Protein AF-0000000078525302 (afdb_homodimer)

Sequence (570 aa):
MRTVYTDLNIKITINDTTFLVLNIVFERFLRSMPRHSHGNNSYEIHYIPYGHGTVYIDDRVYDITPNTLYMTGPHVEHEQIPIKNDPMTEYCIYFKLQNSGAGNLGTETVAYKFQNTHFWFGQDTQELYPLMQQIFFELEHRYTGYMIQVETLLQQCVVKIVRNYENRRQSKVHFSPSNLVDSKYIIVEESFLYEYETLTLESLAERLGLSIRQTERFLKEYYGKTFLQKKTEAKMSMAKIYLNDAGLNISEIADRLNYSSVQHFSYAFKQYYGISASIYRKTSQMRTVYTDLNIKITINDTTFLVLNIVFERFLRSMPRHSHGNNSYEIHYIPYGHGTVYIDDRVYDITPNTLYMTGPHVEHEQIPIKNDPMTEYCIYFKLQNSGAGNLGTETVAYKFQNTHFWFGQDTQELYPLMQQIFFELEHRYTGYMIQVETLLQQCVVKIVRNYENRRQSKVHFSPSNLVDSKYIIVEESFLYEYETLTLESLAERLGLSIRQTERFLKEYYGKTFLQKKTEAKMSMAKIYLNDAGLNISEIADRLNYSSVQHFSYAFKQYYGISASIYRKTSQ

Organism: NCBI:txid29354

pLDDT: mean 87.64, std 12.35, range [38.56, 98.12]

Solvent-accessible surface area (backbone atoms only — not comparable to full-atom values): 30033 Å² total; per-residue (Å²): 104,76,50,76,48,65,58,50,72,42,74,40,76,43,88,72,27,37,39,34,35,44,36,42,36,38,37,48,38,87,56,66,41,39,40,44,60,38,30,74,54,23,35,38,39,40,35,22,74,38,40,24,31,37,36,35,45,70,94,39,79,44,80,42,42,59,43,30,30,36,37,41,14,54,61,42,38,36,28,39,40,43,34,86,94,44,34,25,27,36,42,36,41,36,36,38,56,46,73,68,79,76,67,86,66,52,83,81,36,60,48,42,48,48,72,70,46,51,64,49,77,48,71,65,83,63,66,61,63,66,50,54,54,48,41,52,50,33,70,71,64,32,34,56,52,25,65,59,44,39,45,32,45,51,53,44,49,54,38,40,52,42,38,58,74,58,70,73,47,65,31,78,70,65,81,62,55,60,80,76,64,72,54,53,61,55,56,50,52,49,41,52,60,73,34,39,54,76,62,43,69,64,61,51,11,58,75,60,73,43,50,60,68,54,40,46,50,48,36,33,72,42,62,69,36,49,67,67,56,51,38,46,45,18,46,51,40,41,46,55,56,46,50,69,34,85,88,49,51,69,61,54,49,18,54,70,48,55,39,96,35,51,66,59,36,43,50,50,42,22,70,73,73,70,46,44,60,68,58,48,39,61,67,73,100,105,76,48,74,47,64,59,51,72,41,73,38,75,44,88,70,28,36,38,34,34,44,37,42,36,38,36,49,39,87,56,66,41,39,40,44,60,38,31,71,54,23,36,38,40,40,37,22,72,38,41,24,31,37,35,36,46,69,96,40,80,43,81,39,41,57,43,29,31,36,36,42,14,53,61,42,38,34,27,40,40,41,34,86,94,44,33,25,27,36,42,37,42,35,37,39,58,45,72,68,78,77,69,85,65,52,81,81,36,60,48,42,50,47,72,70,47,52,65,49,79,48,70,63,81,63,68,61,63,67,49,55,54,48,41,53,49,32,70,72,65,31,35,57,51,25,67,60,45,40,45,33,45,50,54,43,48,55,36,41,51,42,37,57,74,59,69,72,49,63,32,80,70,64,82,62,56,60,78,78,63,74,51,51,61,55,54,50,53,48,41,51,61,73,33,40,54,75,62,45,67,64,60,50,12,59,75,62,72,42,49,61,68,55,40,45,50,48,36,34,72,42,62,70,36,48,67,66,55,53,36,49,44,18,47,51,40,42,46,55,57,46,52,71,34,86,89,50,52,68,62,55,50,19,52,71,50,57,39,97,35,52,65,57,35,42,49,52,43,21,70,73,73,70,46,44,59,69,57,48,39,62,67,74,99

InterPro domains:
  IPR003313 AraC-type arabinose-binding/dimerisation domain [PF02311] (32-156)
  IPR009057 Homedomain-like superfamily [SSF46689] (235-283)
  IPR014710 RmlC-like jelly roll fold [G3DSA:2.60.120.10] (12-101)
  IPR018060 AraC-like, DNA binding HTH domain [PF12833] (204-282)
  IPR018060 AraC-like, DNA binding HTH domain [PS01124] (182-283)
  IPR018060 AraC-like, DNA binding HTH domain [SM00342] (198-281)
  IPR018062 HTH domain AraC-type, conserved site [PS00041] (235-277)
  IPR037923 Transcription regulator HTH-like [SSF51215] (31-162)

Structure (mmCIF, N/CA/C/O backbone):
data_AF-0000000078525302-model_v1
#
loop_
_entity.id
_entity.type
_entity.pdbx_description
1 polymer Alfa-amylase
#
loop_
_atom_site.group_PDB
_atom_site.id
_atom_site.type_symbol
_atom_site.label_atom_id
_atom_site.label_alt_id
_atom_site.label_comp_id
_atom_site.label_asym_id
_atom_site.label_entity_id
_atom_site.label_seq_id
_atom_site.pdbx_PDB_ins_code
_atom_site.Cartn_x
_atom_site.Cartn_y
_atom_site.Cartn_z
_atom_site.occupancy
_atom_site.B_iso_or_equiv
_atom_site.auth_seq_id
_atom_site.auth_comp_id
_atom_site.auth_asym_id
_atom_site.auth_atom_id
_atom_site.pdbx_PDB_model_num
ATOM 1 N N . MET A 1 1 ? 10.688 -14.719 -21.359 1 68.56 1 MET A N 1
ATOM 2 C CA . MET A 1 1 ? 11.227 -14.07 -20.156 1 68.56 1 MET A CA 1
ATOM 3 C C . MET A 1 1 ? 10.492 -14.547 -18.906 1 68.56 1 MET A C 1
ATOM 5 O O . MET A 1 1 ? 9.281 -14.766 -18.938 1 68.56 1 MET A O 1
ATOM 9 N N . ARG A 1 2 ? 11.242 -15.102 -17.953 1 76.12 2 ARG A N 1
ATOM 10 C CA . ARG A 1 2 ? 10.688 -15.617 -16.703 1 76.12 2 ARG A CA 1
ATOM 11 C C . ARG A 1 2 ? 11.445 -15.078 -15.5 1 76.12 2 ARG A C 1
ATOM 13 O O . ARG A 1 2 ? 12.672 -15.172 -15.445 1 76.12 2 ARG A O 1
ATOM 20 N N . THR A 1 3 ? 10.742 -14.273 -14.656 1 73.62 3 THR A N 1
ATOM 21 C CA . THR A 1 3 ? 11.281 -13.789 -13.383 1 73.62 3 THR A CA 1
ATOM 22 C C . THR A 1 3 ? 10.555 -14.438 -12.211 1 73.62 3 THR A C 1
ATOM 24 O O . THR A 1 3 ? 9.328 -14.398 -12.133 1 73.62 3 THR A O 1
ATOM 27 N N . VAL A 1 4 ? 11.344 -15.094 -11.367 1 76.44 4 VAL A N 1
ATOM 28 C CA . VAL A 1 4 ? 10.742 -15.812 -10.25 1 76.44 4 VAL A CA 1
ATOM 29 C C . VAL A 1 4 ? 11.406 -15.383 -8.945 1 76.44 4 VAL A C 1
ATOM 31 O O . VAL A 1 4 ? 12.633 -15.305 -8.859 1 76.44 4 VAL A O 1
ATOM 34 N N . TYR A 1 5 ? 10.609 -14.93 -8.078 1 78.19 5 TYR A N 1
ATOM 35 C CA . TYR A 1 5 ? 11.047 -14.758 -6.695 1 78.19 5 TYR A CA 1
ATOM 36 C C . TYR A 1 5 ? 10.461 -15.852 -5.805 1 78.19 5 TYR A C 1
ATOM 38 O O . TYR A 1 5 ? 9.25 -15.93 -5.613 1 78.19 5 TYR A O 1
ATOM 46 N N . THR A 1 6 ? 11.32 -16.75 -5.363 1 70.19 6 THR A N 1
ATOM 47 C CA . THR A 1 6 ? 10.898 -17.891 -4.559 1 70.19 6 THR A CA 1
ATOM 48 C C . THR A 1 6 ? 11.398 -17.75 -3.125 1 70.19 6 THR A C 1
ATOM 50 O O . THR A 1 6 ? 12.242 -16.906 -2.834 1 70.19 6 THR A O 1
ATOM 53 N N . ASP A 1 7 ? 10.758 -18.484 -2.264 1 63.78 7 ASP A N 1
ATOM 54 C CA . ASP A 1 7 ? 11.148 -18.562 -0.857 1 63.78 7 ASP A CA 1
ATOM 55 C C . ASP A 1 7 ? 11.07 -17.188 -0.196 1 63.78 7 ASP A C 1
ATOM 57 O O . ASP A 1 7 ? 11.969 -16.797 0.552 1 63.78 7 ASP A O 1
ATOM 61 N N . LEU A 1 8 ? 10.18 -16.375 -0.696 1 67 8 LEU A N 1
ATOM 62 C CA . LEU A 1 8 ? 10.062 -15.016 -0.169 1 67 8 LEU A CA 1
ATOM 63 C C . LEU A 1 8 ? 9.656 -15.039 1.302 1 67 8 LEU A C 1
ATOM 65 O O . LEU A 1 8 ? 10.133 -14.227 2.094 1 67 8 LEU A O 1
ATOM 69 N N . ASN A 1 9 ? 9 -16.016 1.809 1 73.44 9 ASN A N 1
ATOM 70 C CA . ASN A 1 9 ? 8.445 -16.125 3.154 1 73.44 9 ASN A CA 1
ATOM 71 C C . ASN A 1 9 ? 7.867 -14.789 3.627 1 73.44 9 ASN A C 1
ATOM 73 O O . ASN A 1 9 ? 8.148 -14.344 4.742 1 73.44 9 ASN A O 1
ATOM 77 N N . ILE A 1 10 ? 7.262 -14.141 2.812 1 87.94 10 ILE A N 1
ATOM 78 C CA . ILE A 1 10 ? 6.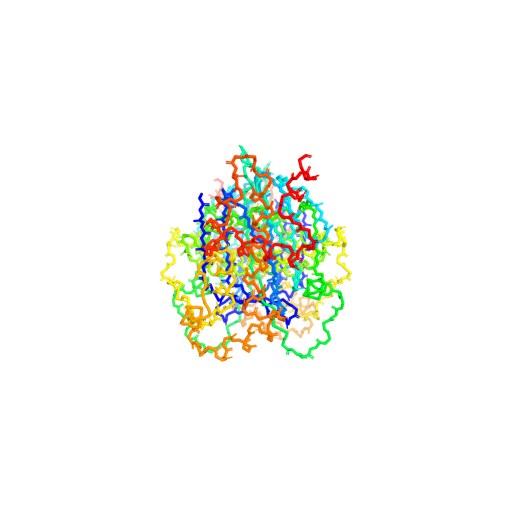582 -12.898 3.158 1 87.94 10 ILE A CA 1
ATOM 79 C C . ILE A 1 10 ? 5.234 -13.203 3.807 1 87.94 10 ILE A C 1
ATOM 81 O O . ILE A 1 10 ? 4.445 -13.984 3.268 1 87.94 10 ILE A O 1
ATOM 85 N N . LYS A 1 11 ? 5.043 -12.609 5.023 1 90.12 11 LYS A N 1
ATOM 86 C CA . LYS A 1 11 ? 3.789 -12.805 5.746 1 90.12 11 LYS A CA 1
ATOM 87 C C . LYS A 1 11 ? 3.025 -11.492 5.879 1 90.12 11 LYS A C 1
ATOM 89 O O . LYS A 1 11 ? 3.588 -10.477 6.309 1 90.12 11 LYS A O 1
ATOM 94 N N . ILE A 1 12 ? 1.864 -11.547 5.387 1 92.5 12 ILE A N 1
ATOM 95 C CA . ILE A 1 12 ? 1.002 -10.398 5.613 1 92.5 12 ILE A CA 1
ATOM 96 C C . ILE A 1 12 ? -0.229 -10.82 6.41 1 92.5 12 ILE A C 1
ATOM 98 O O . ILE A 1 12 ? -0.684 -11.961 6.301 1 92.5 12 ILE A O 1
ATOM 102 N N . THR A 1 13 ? -0.758 -9.945 7.207 1 92 13 THR A N 1
ATOM 103 C CA . THR A 1 13 ? -1.922 -10.25 8.031 1 92 13 THR A CA 1
ATOM 104 C C . THR A 1 13 ? -3.088 -9.328 7.691 1 92 13 THR A C 1
ATOM 106 O O . THR A 1 13 ? -2.924 -8.109 7.637 1 92 13 THR A O 1
ATOM 109 N N . ILE A 1 14 ? -4.18 -9.938 7.398 1 93 14 ILE A N 1
ATOM 110 C CA . ILE A 1 14 ? -5.43 -9.234 7.129 1 93 14 ILE A CA 1
ATOM 111 C C . ILE A 1 14 ? -6.551 -9.836 7.977 1 93 14 ILE A C 1
ATOM 113 O O . ILE A 1 14 ? -6.859 -11.023 7.859 1 93 14 ILE A O 1
ATOM 117 N N . ASN A 1 15 ? -7.27 -9.078 8.781 1 89.31 15 ASN A N 1
ATOM 118 C CA . ASN A 1 15 ? -8.367 -9.508 9.633 1 89.31 15 ASN A CA 1
ATOM 119 C C . ASN A 1 15 ? -8.008 -10.773 10.414 1 89.31 15 ASN A C 1
ATOM 121 O O . ASN A 1 15 ? -8.758 -11.75 10.398 1 89.31 15 ASN A O 1
ATOM 125 N N . ASP A 1 16 ? -6.867 -10.922 10.969 1 85.19 16 ASP A N 1
ATOM 126 C CA . ASP A 1 16 ? -6.398 -12.008 11.828 1 85.19 16 ASP A CA 1
ATOM 127 C C . ASP A 1 16 ? -6.098 -13.266 11.008 1 85.19 16 ASP A C 1
ATOM 129 O O . ASP A 1 16 ? -6.145 -14.383 11.531 1 85.19 16 ASP A O 1
ATOM 133 N N . THR A 1 17 ? -6.031 -13.148 9.766 1 91.62 17 THR A N 1
ATOM 134 C CA . THR A 1 17 ? -5.605 -14.219 8.875 1 91.62 17 THR A CA 1
ATOM 135 C C . THR A 1 17 ? -4.234 -13.914 8.281 1 91.62 17 THR A C 1
ATOM 137 O O . THR A 1 17 ? -3.984 -12.797 7.828 1 91.62 17 THR A O 1
ATOM 140 N N . THR A 1 18 ? -3.404 -14.867 8.391 1 92 18 THR A N 1
ATOM 141 C CA . THR A 1 18 ? -2.07 -14.703 7.816 1 92 18 THR A CA 1
ATOM 142 C C . THR A 1 18 ? -2.023 -15.234 6.391 1 92 18 THR A C 1
ATOM 144 O O . THR A 1 18 ? -2.471 -16.359 6.125 1 92 18 THR A O 1
ATOM 147 N N . PHE A 1 19 ? -1.606 -14.414 5.504 1 92.38 19 PHE A N 1
ATOM 148 C CA . PHE A 1 19 ? -1.335 -14.789 4.121 1 92.38 19 PHE A CA 1
ATOM 149 C C . PHE A 1 19 ? 0.158 -14.992 3.896 1 92.38 19 PHE A C 1
ATOM 151 O O . PHE A 1 19 ? 0.933 -14.039 3.918 1 92.38 19 PHE A O 1
ATOM 158 N N . LEU A 1 20 ? 0.567 -16.188 3.742 1 88.25 20 LEU A N 1
ATOM 159 C CA . LEU A 1 20 ? 1.953 -16.484 3.398 1 88.25 20 LEU A CA 1
ATOM 160 C C . LEU A 1 20 ? 2.164 -16.438 1.89 1 88.25 20 LEU A C 1
ATOM 162 O O . LEU A 1 20 ? 1.5 -17.156 1.14 1 88.25 20 LEU A O 1
ATOM 166 N N . VAL A 1 21 ? 2.98 -15.508 1.478 1 88.94 21 VAL A N 1
ATOM 167 C CA . VAL A 1 21 ? 3.324 -15.406 0.064 1 88.94 21 VAL A CA 1
ATOM 168 C C . VAL A 1 21 ? 4.57 -16.234 -0.229 1 88.94 21 VAL A C 1
ATOM 170 O O . VAL A 1 21 ? 5.676 -15.883 0.185 1 88.94 21 VAL A O 1
ATOM 173 N N . LEU A 1 22 ? 4.395 -17.188 -0.967 1 78.06 22 LEU A N 1
ATOM 174 C CA . LEU A 1 22 ? 5.457 -18.172 -1.145 1 78.06 22 LEU A CA 1
ATOM 175 C C . LEU A 1 22 ? 6.258 -17.875 -2.408 1 78.06 22 LEU A C 1
ATOM 177 O O . LEU A 1 22 ? 7.477 -18.078 -2.432 1 78.06 22 LEU A O 1
ATOM 181 N N . ASN A 1 23 ? 5.578 -17.5 -3.416 1 82 23 ASN A N 1
ATOM 182 C CA . ASN A 1 23 ? 6.266 -17.172 -4.66 1 82 23 ASN A CA 1
ATOM 183 C C . ASN A 1 23 ? 5.5 -16.109 -5.453 1 82 23 ASN A C 1
ATOM 185 O O . ASN A 1 23 ? 4.273 -16.031 -5.359 1 82 23 ASN A O 1
ATOM 189 N N . ILE A 1 24 ? 6.23 -15.359 -6.105 1 85.75 24 ILE A N 1
ATOM 190 C CA . ILE A 1 24 ? 5.734 -14.383 -7.07 1 85.75 24 ILE A CA 1
ATOM 191 C C . ILE A 1 24 ? 6.473 -14.555 -8.398 1 85.75 24 ILE A C 1
ATOM 193 O O . ILE A 1 24 ? 7.703 -14.586 -8.43 1 85.75 24 ILE A O 1
ATOM 197 N N . VAL A 1 25 ? 5.645 -14.695 -9.438 1 86 25 VAL A N 1
ATOM 198 C CA . VAL A 1 25 ? 6.246 -15.039 -10.719 1 86 25 VAL A CA 1
ATOM 199 C C . VAL A 1 25 ? 5.727 -14.109 -11.805 1 86 25 VAL A C 1
ATOM 201 O O . VAL A 1 25 ? 4.559 -13.711 -11.789 1 86 25 VAL A O 1
ATOM 204 N N . PHE A 1 26 ? 6.602 -13.719 -12.602 1 86.62 26 PHE A N 1
ATOM 205 C CA . PHE A 1 26 ? 6.273 -13.102 -13.883 1 86.62 26 PHE A CA 1
ATOM 206 C C . PHE A 1 26 ? 6.801 -13.938 -15.039 1 86.62 26 PHE A C 1
ATOM 208 O O . PHE A 1 26 ? 8.008 -14.188 -15.133 1 86.62 26 PHE A O 1
ATOM 215 N N . GLU A 1 27 ? 5.883 -14.344 -15.945 1 88 27 GLU A N 1
ATOM 216 C CA . GLU A 1 27 ? 6.336 -15.266 -16.984 1 88 27 GLU A CA 1
ATOM 217 C C . GLU A 1 27 ? 5.543 -15.078 -18.266 1 88 27 GLU A C 1
ATOM 219 O O . GLU A 1 27 ? 4.324 -14.906 -18.234 1 88 27 GLU A O 1
ATOM 224 N N . ARG A 1 28 ? 6.27 -15.055 -19.359 1 87.25 28 ARG A N 1
ATOM 225 C CA . ARG A 1 28 ? 5.672 -15.219 -20.688 1 87.25 28 ARG A CA 1
ATOM 226 C C . ARG A 1 28 ? 5.543 -16.688 -21.047 1 87.25 28 ARG A C 1
ATOM 228 O O . ARG A 1 28 ? 6.543 -17.406 -21.109 1 87.25 28 ARG A O 1
ATOM 235 N N . PHE A 1 29 ? 4.367 -17.188 -21.359 1 85.75 29 PHE A N 1
ATOM 236 C CA . PHE A 1 29 ? 4.133 -18.609 -21.578 1 85.75 29 PHE A CA 1
ATOM 237 C C . PHE A 1 29 ? 4.461 -19 -23.016 1 85.75 29 PHE A C 1
ATOM 239 O O . PHE A 1 29 ? 3.697 -18.703 -23.938 1 85.75 29 PHE A O 1
ATOM 246 N N . LEU A 1 30 ? 5.566 -19.672 -23.109 1 82.62 30 LEU A N 1
ATOM 247 C CA . LEU A 1 30 ? 5.945 -20.172 -24.422 1 82.62 30 LEU A CA 1
ATOM 248 C C . LEU A 1 30 ? 5.539 -21.641 -24.578 1 82.62 30 LEU A C 1
ATOM 250 O O . LEU A 1 30 ? 5.746 -22.219 -25.641 1 82.62 30 LEU A O 1
ATOM 254 N N . ARG A 1 31 ? 4.988 -22.156 -23.547 1 81.19 31 ARG A N 1
ATOM 255 C CA . ARG A 1 31 ? 4.449 -23.516 -23.531 1 81.19 31 ARG A CA 1
ATOM 256 C C . ARG A 1 31 ? 3.166 -23.578 -22.703 1 81.19 31 ARG A C 1
ATOM 258 O O . ARG A 1 31 ? 2.904 -22.703 -21.875 1 81.19 31 ARG A O 1
ATOM 265 N N . SER A 1 32 ? 2.473 -24.641 -22.953 1 86.12 32 SER A N 1
ATOM 266 C CA . SER A 1 32 ? 1.264 -24.859 -22.156 1 86.12 32 SER A CA 1
ATOM 267 C C . SER A 1 32 ? 1.601 -25.344 -20.766 1 86.12 32 SER A C 1
ATOM 269 O O . SER A 1 32 ? 2.621 -26.016 -20.562 1 86.12 32 SER A O 1
ATOM 271 N N . MET A 1 33 ? 0.765 -24.922 -19.844 1 84.38 33 MET A N 1
ATOM 272 C CA . MET A 1 33 ? 0.864 -25.422 -18.484 1 84.38 33 MET A CA 1
ATOM 273 C C . MET A 1 33 ? -0.141 -26.547 -18.25 1 84.38 33 MET A C 1
ATOM 275 O O . MET A 1 33 ? -1.342 -26.359 -18.453 1 84.38 33 MET A O 1
ATOM 279 N N . PRO A 1 34 ? 0.42 -27.688 -17.812 1 84.94 34 PRO A N 1
ATOM 280 C CA . PRO A 1 34 ? -0.476 -28.828 -17.641 1 84.94 34 PRO A CA 1
ATOM 281 C C . PRO A 1 34 ? -1.509 -28.625 -16.547 1 84.94 34 PRO A C 1
ATOM 283 O O . PRO A 1 34 ? -1.304 -27.797 -15.648 1 84.94 34 PRO A O 1
ATOM 286 N N . ARG A 1 35 ? -2.527 -29.422 -16.609 1 86.56 35 ARG A N 1
ATOM 287 C CA . ARG A 1 35 ? -3.564 -29.391 -15.594 1 86.56 35 ARG A CA 1
ATOM 288 C C . ARG A 1 35 ? -2.982 -29.703 -14.219 1 86.56 35 ARG A C 1
ATOM 290 O O . ARG A 1 35 ? -2.145 -30.594 -14.078 1 86.56 35 ARG A O 1
ATOM 297 N N . HIS A 1 36 ? -3.314 -28.891 -13.336 1 81.62 36 HIS A N 1
ATOM 298 C CA . HIS A 1 36 ? -2.873 -29.062 -11.953 1 81.62 36 HIS A CA 1
ATOM 299 C C . HIS A 1 36 ? -3.824 -28.359 -10.984 1 81.62 36 HIS A C 1
ATOM 301 O O . HIS A 1 36 ? -4.746 -27.656 -11.414 1 81.62 36 HIS A O 1
ATOM 307 N N . SER A 1 37 ? -3.713 -28.703 -9.75 1 84.25 37 SER A N 1
ATOM 308 C CA . SER A 1 37 ? -4.457 -28.047 -8.68 1 84.25 37 SER A CA 1
ATOM 309 C C . SER A 1 37 ? -3.576 -27.828 -7.453 1 84.25 37 SER A C 1
ATOM 311 O O . SER A 1 37 ? -2.473 -28.359 -7.367 1 84.25 37 SER A O 1
ATOM 313 N N . HIS A 1 38 ? -4.055 -27 -6.613 1 85.19 38 HIS A N 1
ATOM 314 C CA . HIS A 1 38 ? -3.295 -26.656 -5.418 1 85.19 38 HIS A CA 1
ATOM 315 C C . HIS A 1 38 ? -3.906 -27.281 -4.172 1 85.19 38 HIS A C 1
ATOM 317 O O . HIS A 1 38 ? -5.035 -27.781 -4.211 1 85.19 38 HIS A O 1
ATOM 323 N N . GLY A 1 39 ? -3.084 -27.281 -3.137 1 81.88 39 GLY A N 1
ATOM 324 C CA . GLY A 1 39 ? -3.492 -27.953 -1.912 1 81.88 39 GLY A CA 1
ATOM 325 C C . GLY A 1 39 ? -4.383 -27.094 -1.033 1 81.88 39 GLY A C 1
ATOM 326 O O . GLY A 1 39 ? -4.859 -26.031 -1.463 1 81.88 39 GLY A O 1
ATOM 327 N N . ASN A 1 40 ? -4.668 -27.594 0.228 1 84.62 40 ASN A N 1
ATOM 328 C CA . ASN A 1 40 ? -5.547 -26.922 1.184 1 84.62 40 ASN A CA 1
ATOM 329 C C . ASN A 1 40 ? -5.051 -25.531 1.522 1 84.62 40 ASN A C 1
ATOM 331 O O . ASN A 1 40 ? -3.848 -25.312 1.678 1 84.62 40 ASN A O 1
ATOM 335 N N . ASN A 1 41 ? -5.992 -24.547 1.584 1 88.19 41 ASN A N 1
ATOM 336 C CA . ASN A 1 41 ? -5.754 -23.188 2.014 1 88.19 41 ASN A CA 1
ATOM 337 C C . ASN A 1 41 ? -4.742 -22.484 1.111 1 88.19 41 ASN A C 1
ATOM 339 O O . ASN A 1 41 ? -4.016 -21.594 1.559 1 88.19 41 ASN A O 1
ATOM 343 N N . SER A 1 42 ? -4.668 -23.016 -0.14 1 89.31 42 SER A N 1
ATOM 344 C CA . SER A 1 42 ? -3.74 -22.438 -1.106 1 89.31 42 SER A CA 1
ATOM 345 C C . SER A 1 42 ? -4.484 -21.766 -2.26 1 89.31 42 SER A C 1
ATOM 347 O O . SER A 1 42 ? -5.402 -22.359 -2.834 1 89.31 42 SER A O 1
ATOM 349 N N . TYR A 1 43 ? -4.129 -20.562 -2.52 1 93.38 43 TYR A N 1
ATOM 350 C CA . TYR A 1 43 ? -4.777 -19.781 -3.557 1 93.38 43 TYR A CA 1
ATOM 351 C C . TYR A 1 43 ? -3.75 -19.219 -4.535 1 93.38 43 TYR A C 1
ATOM 353 O O . TYR A 1 43 ? -2.662 -18.797 -4.133 1 93.38 43 TYR A O 1
ATOM 361 N N . GLU A 1 44 ? -4.023 -19.281 -5.738 1 93.56 44 GLU A N 1
ATOM 362 C CA . GLU A 1 44 ? -3.158 -18.719 -6.773 1 93.56 44 GLU A CA 1
ATOM 363 C C . GLU A 1 44 ? -3.867 -17.609 -7.539 1 93.56 44 GLU A C 1
ATOM 365 O O . GLU A 1 44 ? -4.98 -17.797 -8.031 1 93.56 44 GLU A O 1
ATOM 370 N N . ILE A 1 45 ? -3.211 -16.484 -7.613 1 96.94 45 ILE A N 1
ATOM 371 C CA . ILE A 1 45 ? -3.736 -15.336 -8.352 1 96.94 45 ILE A CA 1
ATOM 372 C C . ILE A 1 45 ? -3.02 -15.219 -9.695 1 96.94 45 ILE A C 1
ATOM 374 O O . ILE A 1 45 ? -1.788 -15.211 -9.75 1 96.94 45 ILE A O 1
ATOM 378 N N . HIS A 1 46 ? -3.801 -15.117 -10.734 1 96.62 46 HIS A N 1
ATOM 379 C CA . HIS A 1 46 ? -3.291 -14.945 -12.094 1 96.62 46 HIS A CA 1
ATOM 380 C C . HIS A 1 46 ? -3.727 -13.609 -12.688 1 96.62 46 HIS A C 1
ATOM 382 O O . HIS A 1 46 ? -4.922 -13.344 -12.805 1 96.62 46 HIS A O 1
ATOM 388 N N . TYR A 1 47 ? -2.809 -12.797 -12.992 1 97.81 47 TYR A N 1
ATOM 389 C CA . TYR A 1 47 ? -3.092 -11.547 -13.695 1 97.81 47 TYR A CA 1
ATOM 390 C C . TYR A 1 47 ? -2.346 -11.492 -15.023 1 97.81 47 TYR A C 1
ATOM 392 O O . TYR A 1 47 ? -1.118 -11.594 -15.055 1 97.81 47 TYR A O 1
ATOM 400 N N . ILE A 1 48 ? -3.143 -11.266 -16.125 1 97.31 48 ILE A N 1
ATOM 401 C CA . ILE A 1 48 ? -2.57 -11.273 -17.469 1 97.31 48 ILE A CA 1
ATOM 402 C C . ILE A 1 48 ? -2.586 -9.859 -18.031 1 97.31 48 ILE A C 1
ATOM 404 O O . ILE A 1 48 ? -3.605 -9.406 -18.562 1 97.31 48 ILE A O 1
ATOM 408 N N . PRO A 1 49 ? -1.418 -9.219 -18.031 1 94.81 49 PRO A N 1
ATOM 409 C CA . PRO A 1 49 ? -1.371 -7.859 -18.578 1 94.81 49 PRO A CA 1
ATOM 410 C C . PRO A 1 49 ? -1.366 -7.832 -20.094 1 94.81 49 PRO A C 1
ATOM 412 O O . PRO A 1 49 ? -1.837 -6.863 -20.703 1 94.81 49 PRO A O 1
ATOM 415 N N . TYR A 1 50 ? -0.773 -8.867 -20.703 1 92.19 50 TYR A N 1
ATOM 416 C CA . TYR A 1 50 ? -0.6 -8.906 -22.156 1 92.19 50 TYR A CA 1
ATOM 417 C C . TYR A 1 50 ? -0.782 -10.312 -22.688 1 92.19 50 TYR A C 1
ATOM 419 O O . TYR A 1 50 ? -0.641 -11.297 -21.953 1 92.19 50 TYR A O 1
ATOM 427 N N . GLY A 1 51 ? -1.078 -10.32 -24.016 1 94.56 51 GLY A N 1
ATOM 428 C CA . GLY A 1 51 ? -1.139 -11.594 -24.719 1 94.56 51 GLY A CA 1
ATOM 429 C C . GLY A 1 51 ? -2.477 -12.297 -24.578 1 94.56 51 GLY A C 1
ATOM 430 O O . GLY A 1 51 ? -3.412 -11.742 -24 1 94.56 51 GLY A O 1
ATOM 431 N N . HIS A 1 52 ? -2.494 -13.477 -25.203 1 96.69 52 HIS A N 1
ATOM 432 C CA . HIS A 1 52 ? -3.748 -14.219 -25.266 1 96.69 52 HIS A CA 1
ATOM 433 C C . HIS A 1 52 ? -3.529 -15.703 -25.016 1 96.69 52 HIS A C 1
ATOM 435 O O . HIS A 1 52 ? -2.42 -16.219 -25.188 1 96.69 52 HIS A O 1
ATOM 441 N N . GLY A 1 53 ? -4.613 -16.328 -24.594 1 96.56 53 GLY A N 1
ATOM 442 C CA . GLY A 1 53 ? -4.617 -17.766 -24.375 1 96.56 53 GLY A CA 1
ATOM 443 C C . GLY A 1 53 ? -5.973 -18.297 -23.922 1 96.56 53 GLY A C 1
ATOM 444 O O . GLY A 1 53 ? -6.996 -17.641 -24.141 1 96.56 53 GLY A O 1
ATOM 445 N N . THR A 1 54 ? -5.891 -19.547 -23.531 1 95.31 54 THR A N 1
ATOM 446 C CA . THR A 1 54 ? -7.074 -20.219 -23 1 95.31 54 THR A CA 1
ATOM 447 C C . THR A 1 54 ? -6.754 -20.938 -21.688 1 95.31 54 THR A C 1
ATOM 449 O O . THR A 1 54 ? -5.66 -21.469 -21.531 1 95.31 54 THR A O 1
ATOM 452 N N . VAL A 1 55 ? -7.676 -20.828 -20.797 1 95.75 55 VAL A N 1
ATOM 453 C CA . VAL A 1 55 ? -7.52 -21.594 -19.562 1 95.75 55 VAL A CA 1
ATOM 454 C C . VAL A 1 55 ? -8.719 -22.516 -19.359 1 95.75 55 VAL A C 1
ATOM 456 O O . VAL A 1 55 ? -9.859 -22.141 -19.656 1 95.75 55 VAL A O 1
ATOM 459 N N . TYR A 1 56 ? -8.398 -23.703 -19.094 1 92.5 56 TYR A N 1
ATOM 460 C CA . TYR A 1 56 ? -9.414 -24.688 -18.703 1 92.5 56 TYR A CA 1
ATOM 461 C C . TYR A 1 56 ? -9.516 -24.781 -17.188 1 92.5 56 TYR A C 1
ATOM 463 O O . TYR A 1 56 ? -8.523 -25.062 -16.516 1 92.5 56 TYR A O 1
ATOM 471 N N . ILE A 1 57 ? -10.57 -24.516 -16.703 1 92.94 57 ILE A N 1
ATOM 472 C CA . ILE A 1 57 ? -10.828 -24.625 -15.266 1 92.94 57 ILE A CA 1
ATOM 473 C C . ILE A 1 57 ? -11.977 -25.594 -15.016 1 92.94 57 ILE A C 1
ATOM 475 O O . ILE A 1 57 ? -13.125 -25.312 -15.375 1 92.94 57 ILE A O 1
ATOM 479 N N . ASP A 1 58 ? -11.492 -26.672 -14.375 1 86 58 ASP A N 1
ATOM 480 C CA . ASP A 1 58 ? -12.422 -27.797 -14.258 1 86 58 ASP A CA 1
ATOM 481 C C . ASP A 1 58 ? -13.023 -28.156 -15.609 1 86 58 ASP A C 1
ATOM 483 O O . ASP A 1 58 ? -12.305 -28.516 -16.531 1 86 58 ASP A O 1
ATOM 487 N N . ASP A 1 59 ? -14.188 -28.031 -15.867 1 81.69 59 ASP A N 1
ATOM 488 C CA . ASP A 1 59 ? -14.773 -28.469 -17.125 1 81.69 59 ASP A CA 1
ATOM 489 C C . ASP A 1 59 ? -15.25 -27.281 -17.953 1 81.69 59 ASP A C 1
ATOM 491 O O . ASP A 1 59 ? -16.109 -27.422 -18.828 1 81.69 59 ASP A O 1
ATOM 495 N N . ARG A 1 60 ? -14.633 -26.156 -17.625 1 91.5 60 ARG A N 1
ATOM 496 C CA . ARG A 1 60 ? -15.008 -24.969 -18.359 1 91.5 60 ARG A CA 1
ATOM 497 C C . ARG A 1 60 ? -13.797 -24.328 -19.031 1 91.5 60 ARG A C 1
ATOM 499 O O . ARG A 1 60 ? -12.664 -24.484 -18.562 1 91.5 60 ARG A O 1
ATOM 506 N N . VAL A 1 61 ? -14.188 -23.641 -20.109 1 94.06 61 VAL A N 1
ATOM 507 C CA . VAL A 1 61 ? -13.141 -23 -20.891 1 94.06 61 VAL A CA 1
ATOM 508 C C . VAL A 1 61 ? -13.312 -21.484 -20.828 1 94.06 61 VAL A C 1
ATOM 510 O O . VAL A 1 61 ? -14.422 -20.969 -21 1 94.06 61 VAL A O 1
ATOM 513 N N . TYR A 1 62 ? -12.219 -20.75 -20.625 1 96.62 62 TYR A N 1
ATOM 514 C CA . TYR A 1 62 ? -12.219 -19.297 -20.578 1 96.62 62 TYR A CA 1
ATOM 515 C C . TYR A 1 62 ? -11.148 -18.719 -21.5 1 96.62 62 TYR A C 1
ATOM 517 O O . TYR A 1 62 ? -10.023 -19.219 -21.547 1 96.62 62 TYR A O 1
ATOM 525 N N . ASP A 1 63 ? -11.516 -17.703 -22.172 1 97.31 63 ASP A N 1
ATOM 526 C CA . ASP A 1 63 ? -10.547 -17 -23 1 97.31 63 ASP A CA 1
ATOM 527 C C . ASP A 1 63 ? -9.742 -15.992 -22.172 1 97.31 63 ASP A C 1
ATOM 529 O O . ASP A 1 63 ? -10.312 -15.211 -21.406 1 97.31 63 ASP A O 1
ATOM 533 N N . ILE A 1 64 ? -8.5 -16.031 -22.375 1 97.69 64 ILE A N 1
ATOM 534 C CA . ILE A 1 64 ? -7.609 -15.094 -21.703 1 97.69 64 ILE A CA 1
ATOM 535 C C . ILE A 1 64 ? -7.27 -13.938 -22.641 1 97.69 64 ILE A C 1
ATOM 537 O O . ILE A 1 64 ? -6.766 -14.156 -23.75 1 97.69 64 ILE A O 1
ATOM 541 N N . THR A 1 65 ? -7.547 -12.758 -22.297 1 97.5 65 THR A N 1
ATOM 542 C CA . THR A 1 65 ? -7.199 -11.516 -22.969 1 97.5 65 THR A CA 1
ATOM 543 C C . THR A 1 65 ? -6.469 -10.57 -22.031 1 97.5 65 THR A C 1
ATOM 545 O O . THR A 1 65 ? -6.422 -10.797 -20.828 1 97.5 65 THR A O 1
ATOM 548 N N . PRO A 1 66 ? -5.887 -9.492 -22.578 1 96.69 66 PRO A N 1
ATOM 549 C CA . PRO A 1 66 ? -5.223 -8.539 -21.688 1 96.69 66 PRO A CA 1
ATOM 550 C C . PRO A 1 66 ? -6.152 -8 -20.594 1 96.69 66 PRO A C 1
ATOM 552 O O . PRO A 1 66 ? -7.324 -7.73 -20.859 1 96.69 66 PRO A O 1
ATOM 555 N N . ASN A 1 67 ? -5.582 -7.871 -19.391 1 97.25 67 ASN A N 1
ATOM 556 C CA . ASN A 1 67 ? -6.27 -7.363 -18.203 1 97.25 67 ASN A CA 1
ATOM 557 C C . ASN A 1 67 ? -7.148 -8.438 -17.562 1 97.25 67 ASN A C 1
ATOM 559 O O . ASN A 1 67 ? -7.973 -8.133 -16.703 1 97.25 67 ASN A O 1
ATOM 563 N N . THR A 1 68 ? -6.984 -9.688 -17.969 1 98.12 68 THR A N 1
ATOM 564 C CA . THR A 1 68 ? -7.695 -10.797 -17.344 1 98.12 68 THR A CA 1
ATOM 565 C C . THR A 1 68 ? -7.156 -11.062 -15.938 1 98.12 68 THR A C 1
ATOM 567 O O . THR A 1 68 ? -5.945 -11.039 -15.719 1 98.12 68 THR A O 1
ATOM 570 N N . LEU A 1 69 ? -8.031 -11.18 -15 1 98 69 LEU A N 1
ATOM 571 C CA . LEU A 1 69 ? -7.75 -11.633 -13.641 1 98 69 LEU A CA 1
ATOM 572 C C . LEU A 1 69 ? -8.531 -12.906 -13.32 1 98 69 LEU A C 1
ATOM 574 O O . LEU A 1 69 ? -9.719 -13 -13.641 1 98 69 LEU A O 1
ATOM 578 N N . TYR A 1 70 ? -7.785 -13.891 -12.766 1 97.75 70 TYR A N 1
ATOM 579 C CA . TYR A 1 70 ? -8.555 -14.992 -12.195 1 97.75 70 TYR A CA 1
ATOM 580 C C . TYR A 1 70 ? -7.824 -15.617 -11.008 1 97.75 70 TYR A C 1
ATOM 582 O O . TYR A 1 70 ? -6.602 -15.484 -10.891 1 97.75 70 TYR A O 1
ATOM 590 N N . MET A 1 71 ? -8.57 -16.172 -10.133 1 97.25 71 MET A N 1
ATOM 591 C CA . MET A 1 71 ? -8.086 -16.797 -8.906 1 97.25 71 MET A CA 1
ATOM 592 C C . MET A 1 71 ? -8.523 -18.25 -8.82 1 97.25 71 MET A C 1
ATOM 594 O O . MET A 1 71 ? -9.688 -18.562 -9.07 1 97.25 71 MET A O 1
ATOM 598 N N . THR A 1 72 ? -7.598 -19.156 -8.594 1 95.69 72 THR A N 1
ATOM 599 C CA . THR A 1 72 ? -7.879 -20.562 -8.367 1 95.69 72 THR A CA 1
ATOM 600 C C . THR A 1 72 ? -7.594 -20.953 -6.922 1 95.69 72 THR A C 1
ATOM 602 O O . THR A 1 72 ? -6.461 -20.844 -6.453 1 95.69 72 THR A O 1
ATOM 605 N N . GLY A 1 73 ? -8.617 -21.406 -6.25 1 94.38 73 GLY A N 1
ATOM 606 C CA . GLY A 1 73 ? -8.484 -21.828 -4.867 1 94.38 73 GLY A CA 1
ATOM 607 C C . GLY A 1 73 ? -8.07 -23.281 -4.727 1 94.38 73 GLY A C 1
ATOM 608 O O . GLY A 1 73 ? -7.645 -23.906 -5.699 1 94.38 73 GLY A O 1
ATOM 609 N N . PRO A 1 74 ? -8.234 -23.766 -3.484 1 91.12 74 PRO A N 1
ATOM 610 C CA . PRO A 1 74 ? -7.824 -25.156 -3.205 1 91.12 74 PRO A CA 1
ATOM 611 C C . PRO A 1 74 ? -8.547 -26.172 -4.082 1 91.12 74 PRO A C 1
ATOM 613 O O . PRO A 1 74 ? -9.781 -26.141 -4.18 1 91.12 74 PRO A O 1
ATOM 616 N N . HIS A 1 75 ? -7.73 -26.984 -4.797 1 88.44 75 HIS A N 1
ATOM 617 C CA . HIS A 1 75 ? -8.172 -28.156 -5.527 1 88.44 75 HIS A CA 1
ATOM 618 C C . HIS A 1 75 ? -8.898 -27.766 -6.812 1 88.44 75 HIS A C 1
ATOM 620 O O . HIS A 1 75 ? -9.547 -28.609 -7.441 1 88.44 75 HIS A O 1
ATOM 626 N N . VAL A 1 76 ? -8.859 -26.531 -7.129 1 91.44 76 VAL A N 1
ATOM 627 C CA . VAL A 1 76 ? -9.398 -26.141 -8.422 1 91.44 76 VAL A CA 1
ATOM 628 C C . VAL A 1 76 ? -8.414 -26.516 -9.531 1 91.44 76 VAL A C 1
ATOM 630 O O . VAL A 1 76 ? -7.297 -26 -9.578 1 91.44 76 VAL A O 1
ATOM 633 N N . GLU A 1 77 ? -8.828 -27.375 -10.344 1 88.5 77 GLU A N 1
ATOM 634 C CA . GLU A 1 77 ? -7.98 -27.828 -11.445 1 88.5 77 GLU A CA 1
ATOM 635 C C . GLU A 1 77 ? -7.98 -26.828 -12.594 1 88.5 77 GLU A C 1
ATOM 637 O O . GLU A 1 77 ? -9.023 -26.266 -12.938 1 88.5 77 GLU A O 1
ATOM 642 N N . HIS A 1 78 ? -6.789 -26.531 -13.102 1 91.06 78 HIS A N 1
ATOM 643 C CA . HIS A 1 78 ? -6.715 -25.594 -14.211 1 91.06 78 HIS A CA 1
ATOM 644 C C . HIS A 1 78 ? -5.496 -25.859 -15.086 1 91.06 78 HIS A C 1
ATOM 646 O O . HIS A 1 78 ? -4.508 -26.438 -14.617 1 91.06 78 HIS A O 1
ATOM 652 N N . GLU A 1 79 ? -5.578 -25.641 -16.312 1 89.94 79 GLU A N 1
ATOM 653 C CA . GLU A 1 79 ? -4.516 -25.719 -17.312 1 89.94 79 GLU A CA 1
ATOM 654 C C . GLU A 1 79 ? -4.535 -24.5 -18.234 1 89.94 79 GLU A C 1
ATOM 656 O O . GLU A 1 79 ? -5.605 -23.984 -18.547 1 89.94 79 GLU A O 1
ATOM 661 N N . GLN A 1 80 ? -3.414 -24.031 -18.594 1 91.5 80 GLN A N 1
ATOM 662 C CA . GLN A 1 80 ? -3.287 -22.812 -19.391 1 91.5 80 GLN A CA 1
ATOM 663 C C . GLN A 1 80 ? -2.613 -23.109 -20.734 1 91.5 80 GLN A C 1
ATOM 665 O O . GLN A 1 80 ? -1.567 -23.75 -20.781 1 91.5 80 GLN A O 1
ATOM 670 N N . ILE A 1 81 ? -3.217 -22.641 -21.781 1 91.06 81 ILE A N 1
ATOM 671 C CA . ILE A 1 81 ? -2.713 -22.828 -23.141 1 91.06 81 ILE A CA 1
ATOM 672 C C . ILE A 1 81 ? -2.51 -21.469 -23.797 1 91.06 81 ILE A C 1
ATOM 674 O O . ILE A 1 81 ? -3.473 -20.828 -24.219 1 91.06 81 ILE A O 1
ATOM 678 N N . PRO A 1 82 ? -1.266 -21.031 -24 1 92.31 82 PRO A N 1
ATOM 679 C CA . PRO A 1 82 ? -1.003 -19.75 -24.672 1 92.31 82 PRO A CA 1
ATOM 680 C C . PRO A 1 82 ? -1.234 -19.812 -26.172 1 92.31 82 PRO A C 1
ATOM 682 O O . PRO A 1 82 ? -1.09 -20.875 -26.781 1 92.31 82 PRO A O 1
ATOM 685 N N . ILE A 1 83 ? -1.659 -18.734 -26.719 1 91.19 83 ILE A N 1
ATOM 686 C CA . ILE A 1 83 ? -1.701 -18.594 -28.172 1 91.19 83 ILE A CA 1
ATOM 687 C C . ILE A 1 83 ? -0.288 -18.406 -28.719 1 91.19 83 ILE A C 1
ATOM 689 O O . ILE A 1 83 ? 0.447 -17.531 -28.25 1 91.19 83 ILE A O 1
ATOM 693 N N . LYS A 1 84 ? 0.134 -19.125 -29.703 1 87.25 84 LYS A N 1
ATOM 694 C CA . LYS A 1 84 ? 1.516 -19.234 -30.156 1 87.25 84 LYS A CA 1
ATOM 695 C C . LYS A 1 84 ? 2.023 -17.875 -30.656 1 87.25 84 LYS A C 1
ATOM 697 O O . LYS A 1 84 ? 3.123 -17.453 -30.312 1 87.25 84 LYS A O 1
ATOM 702 N N . ASN A 1 85 ? 1.336 -17.125 -31.438 1 89.38 85 ASN A N 1
ATOM 703 C CA . ASN A 1 85 ? 1.816 -15.914 -32.062 1 89.38 85 ASN A CA 1
ATOM 704 C C . ASN A 1 85 ? 1.672 -14.703 -31.156 1 89.38 85 ASN A C 1
ATOM 706 O O . ASN A 1 85 ? 2.252 -13.648 -31.422 1 89.38 85 ASN A O 1
ATOM 710 N N . ASP A 1 86 ? 0.969 -14.781 -30.125 1 93.19 86 ASP A N 1
ATOM 711 C CA . ASP A 1 86 ? 0.789 -13.734 -29.125 1 93.19 86 ASP A CA 1
ATOM 712 C C . ASP A 1 86 ? 0.516 -14.328 -27.75 1 93.19 86 ASP A C 1
ATOM 714 O O . ASP A 1 86 ? -0.562 -14.133 -27.172 1 93.19 86 ASP A O 1
ATOM 718 N N . PRO A 1 87 ? 1.517 -15.008 -27.203 1 93.44 87 PRO A N 1
ATOM 719 C CA . PRO A 1 87 ? 1.31 -15.781 -25.984 1 93.44 87 PRO A CA 1
ATOM 720 C C . PRO A 1 87 ? 1.058 -14.898 -24.766 1 93.44 87 PRO A C 1
ATOM 722 O O . PRO A 1 87 ? 1.652 -13.82 -24.641 1 93.44 87 PRO A O 1
ATOM 725 N N . MET A 1 88 ? 0.279 -15.359 -23.891 1 94 88 MET A N 1
ATOM 726 C CA . MET A 1 88 ? -0.046 -14.633 -22.656 1 94 88 MET A CA 1
ATOM 727 C C . MET A 1 88 ? 1.182 -14.5 -21.766 1 94 88 MET A C 1
ATOM 729 O O . MET A 1 88 ? 2.043 -15.383 -21.75 1 94 88 MET A O 1
ATOM 733 N N . THR A 1 89 ? 1.242 -13.312 -21.141 1 93.44 89 THR A N 1
ATOM 734 C CA . THR A 1 89 ? 2.178 -13.047 -20.047 1 93.44 89 THR A CA 1
ATOM 735 C C . THR A 1 89 ? 1.438 -12.906 -18.719 1 93.44 89 THR A C 1
ATOM 737 O O . THR A 1 89 ? 0.385 -12.266 -18.656 1 93.44 89 THR A O 1
ATOM 740 N N . GLU A 1 90 ? 2.059 -13.539 -17.672 1 94.62 90 GLU A N 1
ATOM 741 C CA . GLU A 1 90 ? 1.281 -13.641 -16.438 1 94.62 90 GLU A CA 1
ATOM 742 C C . GLU A 1 90 ? 2.1 -13.203 -15.227 1 94.62 90 GLU A C 1
ATOM 744 O O . GLU A 1 90 ? 3.281 -13.539 -15.117 1 94.62 90 GLU A O 1
ATOM 749 N N . TYR A 1 91 ? 1.497 -12.297 -14.438 1 94.12 91 TYR A N 1
ATOM 750 C CA . TYR A 1 91 ? 1.893 -12.203 -13.039 1 94.12 91 TYR A CA 1
ATOM 751 C C . TYR A 1 91 ? 1.148 -13.227 -12.195 1 94.12 91 TYR A C 1
ATOM 753 O O . TYR A 1 91 ? -0.076 -13.344 -12.281 1 94.12 91 TYR A O 1
ATOM 761 N N . CYS A 1 92 ? 1.86 -14.008 -11.375 1 93.19 92 CYS A N 1
ATOM 762 C CA . CYS A 1 92 ? 1.25 -15.023 -10.531 1 93.19 92 CYS A CA 1
ATOM 763 C C . CYS A 1 92 ? 1.702 -14.867 -9.078 1 93.19 92 CYS A C 1
ATOM 765 O O . CYS A 1 92 ? 2.887 -14.656 -8.812 1 93.19 92 CYS A O 1
ATOM 767 N N . ILE A 1 93 ? 0.812 -14.82 -8.188 1 92.94 93 ILE A N 1
ATOM 768 C CA . ILE A 1 93 ? 1.097 -14.805 -6.762 1 92.94 93 ILE A CA 1
ATOM 769 C C . ILE A 1 93 ? 0.462 -16.031 -6.094 1 92.94 93 ILE A C 1
ATOM 771 O O . ILE A 1 93 ? -0.722 -16.297 -6.297 1 92.94 93 ILE A O 1
ATOM 775 N N . TYR A 1 94 ? 1.199 -16.75 -5.305 1 89.25 94 TYR A N 1
ATOM 776 C CA . TYR A 1 94 ? 0.72 -17.906 -4.555 1 89.25 94 TYR A CA 1
ATOM 777 C C . TYR A 1 94 ? 0.573 -17.578 -3.074 1 89.25 94 TYR A C 1
ATOM 779 O O . TYR A 1 94 ? 1.545 -17.188 -2.418 1 89.25 94 TYR A O 1
ATOM 787 N N . PHE A 1 95 ? -0.64 -17.719 -2.588 1 90.19 95 PHE A N 1
ATOM 788 C CA . PHE A 1 95 ? -0.934 -17.469 -1.183 1 90.19 95 PHE A CA 1
ATOM 789 C C . PHE A 1 95 ? -1.237 -18.766 -0.45 1 90.19 95 PHE A C 1
ATOM 791 O O . PHE A 1 95 ? -2.021 -19.578 -0.93 1 90.19 95 PHE A O 1
ATOM 798 N N . LYS A 1 96 ? -0.664 -18.938 0.674 1 88.38 96 LYS A N 1
ATOM 799 C CA . LYS A 1 96 ? -1.083 -19.953 1.643 1 88.38 96 LYS A CA 1
ATOM 800 C C . LYS A 1 96 ? -1.679 -19.297 2.889 1 88.38 96 LYS A C 1
ATOM 802 O O . LYS A 1 96 ? -1.024 -18.484 3.545 1 88.38 96 LYS A O 1
ATOM 807 N N . LEU A 1 97 ? -2.916 -19.656 3.17 1 90.12 97 LEU A N 1
ATOM 808 C CA . LEU A 1 97 ? -3.609 -19 4.27 1 90.12 97 LEU A CA 1
ATOM 809 C C . LEU A 1 97 ? -3.49 -19.812 5.555 1 90.12 97 LEU A C 1
ATOM 811 O O . LEU A 1 97 ? -3.572 -21.047 5.523 1 90.12 97 LEU A O 1
ATOM 815 N N . GLN A 1 98 ? -3.195 -19.125 6.59 1 86.5 98 GLN A N 1
ATOM 816 C CA . GLN A 1 98 ? -3.168 -19.688 7.934 1 86.5 98 GLN A CA 1
ATOM 817 C C . GLN A 1 98 ? -4.09 -18.906 8.875 1 86.5 98 GLN A C 1
ATOM 819 O O . GLN A 1 98 ? -3.881 -17.719 9.117 1 86.5 98 GLN A O 1
ATOM 824 N N . ASN A 1 99 ? -5.176 -19.547 9.281 1 78.38 99 ASN A N 1
ATOM 825 C CA . ASN A 1 99 ? -6.109 -18.891 10.18 1 78.38 99 ASN A CA 1
ATOM 826 C C . ASN A 1 99 ? -5.645 -18.969 11.633 1 78.38 99 ASN A C 1
ATOM 828 O O . ASN A 1 99 ? -5.203 -20.031 12.078 1 78.38 99 ASN A O 1
ATOM 832 N N . SER A 1 100 ? -5.438 -17.969 12.312 1 64 100 SER A N 1
ATOM 833 C CA . SER A 1 100 ? -5.012 -18 13.711 1 64 100 SER A CA 1
ATOM 834 C C . SER A 1 100 ? -6.141 -18.484 14.617 1 64 100 SER A C 1
ATOM 836 O O . SER A 1 100 ? -5.973 -18.547 15.836 1 64 100 SER A O 1
ATOM 838 N N . GLY A 1 101 ? -7.094 -19.375 14.227 1 56.47 101 GLY A N 1
ATOM 839 C CA . GLY A 1 101 ? -8.086 -20.062 15.039 1 56.47 101 GLY A CA 1
ATOM 840 C C . GLY A 1 101 ? -9.039 -19.109 15.734 1 56.47 101 GLY A C 1
ATOM 841 O O . GLY A 1 101 ? -10.047 -19.531 16.312 1 56.47 101 GLY A O 1
ATOM 842 N N . ALA A 1 102 ? -8.492 -17.969 16.266 1 53.09 102 ALA A N 1
ATOM 843 C CA . ALA A 1 102 ? -9.227 -17.375 17.375 1 53.09 102 ALA A CA 1
ATOM 844 C C . ALA A 1 102 ? -10.648 -17.016 16.969 1 53.09 102 ALA A C 1
ATOM 846 O O . ALA A 1 102 ? -11.586 -17.141 17.766 1 53.09 102 ALA A O 1
ATOM 847 N N . GLY A 1 103 ? -11.047 -16.031 16.094 1 53.75 103 GLY A N 1
ATOM 848 C CA . GLY A 1 103 ? -12.352 -15.391 16.094 1 53.75 103 GLY A CA 1
ATOM 849 C C . GLY A 1 103 ? -13.109 -15.555 14.797 1 53.75 103 GLY A C 1
ATOM 850 O O . GLY A 1 103 ? -12.531 -15.945 13.781 1 53.75 103 GLY A O 1
ATOM 851 N N . ASN A 1 104 ? -14.344 -15.93 14.891 1 59.03 104 ASN A N 1
ATOM 852 C CA . ASN A 1 104 ? -15.352 -15.781 13.844 1 59.03 104 ASN A CA 1
ATOM 853 C C . ASN A 1 104 ? -15.07 -14.57 12.961 1 59.03 104 ASN A C 1
ATOM 855 O O . ASN A 1 104 ? -15.234 -13.43 13.398 1 59.03 104 ASN A O 1
ATOM 859 N N . LEU A 1 105 ? -14.266 -14.875 11.914 1 66.38 105 LEU A N 1
ATOM 860 C CA . LEU A 1 105 ? -14.141 -13.766 10.977 1 66.38 105 LEU A CA 1
ATOM 861 C C . LEU A 1 105 ? -15.516 -13.281 10.523 1 66.38 105 LEU A C 1
ATOM 863 O O . LEU A 1 105 ? -16.359 -14.086 10.141 1 66.38 105 LEU A O 1
ATOM 867 N N . GLY A 1 106 ? -15.812 -12.102 10.812 1 76.06 106 GLY A N 1
ATOM 868 C CA . GLY A 1 106 ? -17.047 -11.578 10.242 1 76.06 106 GLY A CA 1
ATOM 869 C C . GLY A 1 106 ? -17.156 -11.82 8.742 1 76.06 106 GLY A C 1
ATOM 870 O O . GLY A 1 106 ? -16.156 -11.766 8.023 1 76.06 106 GLY A O 1
ATOM 871 N N . THR A 1 107 ? -18.266 -12.281 8.234 1 81.25 107 THR A N 1
ATOM 872 C CA . THR A 1 107 ? -18.531 -12.633 6.844 1 81.25 107 THR A CA 1
ATOM 873 C C . THR A 1 107 ? -18.281 -11.438 5.926 1 81.25 107 THR A C 1
ATOM 875 O O . THR A 1 107 ? -18.203 -11.594 4.707 1 81.25 107 THR A O 1
ATOM 878 N N . GLU A 1 108 ? -17.984 -10.328 6.578 1 84.81 108 GLU A N 1
ATOM 879 C CA . GLU A 1 108 ? -17.844 -9.125 5.766 1 84.81 108 GLU A CA 1
ATOM 880 C C . GLU A 1 108 ? -16.375 -8.727 5.633 1 84.81 108 GLU A C 1
ATOM 882 O O . GLU A 1 108 ? -16.062 -7.777 4.91 1 84.81 108 GLU A O 1
ATOM 887 N N . THR A 1 109 ? -15.523 -9.516 6.227 1 90.38 109 THR A N 1
ATOM 888 C CA . THR A 1 109 ? -14.117 -9.141 6.211 1 90.38 109 THR A CA 1
ATOM 889 C C . THR A 1 109 ? -13.469 -9.523 4.883 1 90.38 109 THR A C 1
ATOM 891 O O . THR A 1 109 ? -13.953 -10.422 4.188 1 90.38 109 THR A O 1
ATOM 894 N N . VAL A 1 110 ? -12.461 -8.836 4.527 1 94.19 110 VAL A N 1
ATOM 895 C CA . VAL A 1 110 ? -11.703 -9.094 3.311 1 94.19 110 VAL A CA 1
ATOM 896 C C . VAL A 1 110 ? -11.164 -10.523 3.33 1 94.19 110 VAL A C 1
ATOM 898 O O . VAL A 1 110 ? -11.289 -11.258 2.344 1 94.19 110 VAL A O 1
ATOM 901 N N . ALA A 1 111 ? -10.609 -10.953 4.492 1 93.94 111 ALA A N 1
ATOM 902 C CA . ALA A 1 111 ? -10.016 -12.281 4.613 1 93.94 111 ALA A CA 1
ATOM 903 C C . ALA A 1 111 ? -11.062 -13.367 4.395 1 93.94 111 ALA A C 1
ATOM 905 O O . ALA A 1 111 ? -10.805 -14.352 3.699 1 93.94 111 ALA A O 1
ATOM 906 N N . TYR A 1 112 ? -12.211 -13.133 4.945 1 92.69 112 TYR A N 1
ATOM 907 C CA . TYR A 1 112 ? -13.281 -14.117 4.793 1 92.69 112 TYR A CA 1
ATOM 908 C C . TYR A 1 112 ? -13.695 -14.242 3.332 1 92.69 112 TYR A C 1
ATOM 910 O O . TYR A 1 112 ? -13.812 -15.352 2.809 1 92.69 112 TYR A O 1
ATOM 918 N N . LYS A 1 113 ? -13.922 -13.102 2.736 1 93.12 113 LYS A N 1
ATOM 919 C CA . LYS A 1 113 ? -14.359 -13.102 1.345 1 93.12 113 LYS A CA 1
ATOM 920 C C . LYS A 1 113 ? -13.312 -13.727 0.432 1 93.12 113 LYS A C 1
ATOM 922 O O . LYS A 1 113 ? -13.648 -14.445 -0.509 1 93.12 113 LYS A O 1
ATOM 927 N N . PHE A 1 114 ? -12.094 -13.469 0.743 1 94.81 114 PHE A N 1
ATOM 928 C CA . PHE A 1 114 ? -11.008 -14.055 -0.029 1 94.81 114 PHE A CA 1
ATOM 929 C C . PHE A 1 114 ? -10.992 -15.57 0.123 1 94.81 114 PHE A C 1
ATOM 931 O O . PHE A 1 114 ? -10.969 -16.297 -0.871 1 94.81 114 PHE A O 1
ATOM 938 N N . GLN A 1 115 ? -11.055 -16.016 1.346 1 92.81 115 GLN A N 1
ATOM 939 C CA . GLN A 1 115 ? -10.938 -17.438 1.671 1 92.81 115 GLN A CA 1
ATOM 940 C C . GLN A 1 115 ? -12.141 -18.219 1.158 1 92.81 115 GLN A C 1
ATOM 942 O O . GLN A 1 115 ? -12.016 -19.391 0.794 1 92.81 115 GLN A O 1
ATOM 947 N N . ASN A 1 116 ? -13.234 -17.531 1.042 1 93 116 ASN A N 1
ATOM 948 C CA . ASN A 1 116 ? -14.461 -18.234 0.707 1 93 116 ASN A CA 1
ATOM 949 C C . ASN A 1 116 ? -14.781 -18.141 -0.782 1 93 116 ASN A C 1
ATOM 951 O O . ASN A 1 116 ? -15.82 -18.609 -1.23 1 93 116 ASN A O 1
ATOM 955 N N . THR A 1 117 ? -13.961 -17.516 -1.472 1 93.5 117 THR A N 1
ATOM 956 C CA . THR A 1 117 ? -14.055 -17.547 -2.926 1 93.5 117 THR A CA 1
ATOM 957 C C . THR A 1 117 ? -13.117 -18.609 -3.51 1 93.5 117 THR A C 1
ATOM 959 O O . THR A 1 117 ? -11.898 -18.422 -3.502 1 93.5 117 THR A O 1
ATOM 962 N N . HIS A 1 118 ? -13.648 -19.609 -4.016 1 91 118 HIS A N 1
ATOM 963 C CA . HIS A 1 118 ? -12.852 -20.75 -4.477 1 91 118 HIS A CA 1
ATOM 964 C C . HIS A 1 118 ? -12.312 -20.5 -5.883 1 91 118 HIS A C 1
ATOM 966 O O . HIS A 1 118 ? -11.258 -21.031 -6.246 1 91 118 HIS A O 1
ATOM 972 N N . PHE A 1 119 ? -13.133 -19.828 -6.598 1 95.38 119 PHE A N 1
ATOM 973 C CA . PHE A 1 119 ? -12.758 -19.484 -7.965 1 95.38 119 PHE A CA 1
ATOM 974 C C . PHE A 1 119 ? -13.422 -18.188 -8.406 1 95.38 119 PHE A C 1
ATOM 976 O O . PHE A 1 119 ? -14.562 -17.906 -8.047 1 95.38 119 PHE A O 1
ATOM 983 N N . TRP A 1 120 ? -12.711 -17.375 -9.117 1 96.62 120 TRP A N 1
ATOM 984 C CA . TRP A 1 120 ? -13.219 -16.172 -9.75 1 96.62 120 TRP A CA 1
ATOM 985 C C . TRP A 1 120 ? -12.469 -15.867 -11.047 1 96.62 120 TRP A C 1
ATOM 987 O O . TRP A 1 120 ? -11.258 -16.062 -11.125 1 96.62 120 TRP A O 1
ATOM 997 N N . PHE A 1 121 ? -13.203 -15.438 -12.078 1 97.06 121 PHE A N 1
ATOM 998 C CA . PHE A 1 121 ? -12.641 -15.102 -13.383 1 97.06 121 PHE A CA 1
ATOM 999 C C . PHE A 1 121 ? -13.305 -13.852 -13.961 1 97.06 121 PHE A C 1
ATOM 1001 O O . PHE A 1 121 ? -14.531 -13.742 -13.953 1 97.06 121 PHE A O 1
ATOM 1008 N N . GLY A 1 122 ? -12.531 -12.836 -14.43 1 96.44 122 GLY A N 1
ATOM 1009 C CA . GLY A 1 122 ? -13.086 -11.648 -15.055 1 96.44 122 GLY A CA 1
ATOM 1010 C C . GLY A 1 122 ? -12.039 -10.633 -15.438 1 96.44 122 GLY A C 1
ATOM 1011 O O . GLY A 1 122 ? -10.836 -10.906 -15.367 1 96.44 122 GLY A O 1
ATOM 1012 N N . GLN A 1 123 ? -12.484 -9.531 -15.992 1 96.56 123 GLN A N 1
ATOM 1013 C CA . GLN A 1 123 ? -11.617 -8.383 -16.25 1 96.56 123 GLN A CA 1
ATOM 1014 C C . GLN A 1 123 ? -11.375 -7.578 -14.977 1 96.56 123 GLN A C 1
ATOM 1016 O O . GLN A 1 123 ? -12.312 -7.289 -14.234 1 96.56 123 GLN A O 1
ATOM 1021 N N . ASP A 1 124 ? -10.125 -7.301 -14.727 1 96.5 124 ASP A N 1
ATOM 1022 C CA . ASP A 1 124 ? -9.805 -6.523 -13.531 1 96.5 124 ASP A CA 1
ATOM 1023 C C . ASP A 1 124 ? -10.375 -5.109 -13.633 1 96.5 124 ASP A C 1
ATOM 1025 O O . ASP A 1 124 ? -10.195 -4.426 -14.641 1 96.5 124 ASP A O 1
ATOM 1029 N N . THR A 1 125 ? -11.016 -4.625 -12.641 1 94.62 125 THR A N 1
ATOM 1030 C CA . THR A 1 125 ? -11.578 -3.277 -12.609 1 94.62 125 THR A CA 1
ATOM 1031 C C . THR A 1 125 ? -10.93 -2.447 -11.508 1 94.62 125 THR A C 1
ATOM 1033 O O . THR A 1 125 ? -11.367 -1.334 -11.219 1 94.62 125 THR A O 1
ATOM 1036 N N . GLN A 1 126 ? -9.836 -2.965 -10.875 1 94.44 126 GLN A N 1
ATOM 1037 C CA . GLN A 1 126 ? -9.281 -2.332 -9.68 1 94.44 126 GLN A CA 1
ATOM 1038 C C . GLN A 1 126 ? -7.832 -1.899 -9.914 1 94.44 126 GLN A C 1
ATOM 1040 O O . GLN A 1 126 ? -7.113 -1.581 -8.961 1 94.44 126 GLN A O 1
ATOM 1045 N N . GLU A 1 127 ? -7.34 -1.926 -11.133 1 94 127 GLU A N 1
ATOM 1046 C CA . GLU A 1 127 ? -6.004 -1.47 -11.516 1 94 127 GLU A CA 1
ATOM 1047 C C . GLU A 1 127 ? -4.922 -2.242 -10.766 1 94 127 GLU A C 1
ATOM 1049 O O . GLU A 1 127 ? -4.047 -1.643 -10.141 1 94 127 GLU A O 1
ATOM 1054 N N . LEU A 1 128 ? -4.902 -3.539 -10.891 1 96.81 128 LEU A N 1
ATOM 1055 C CA . LEU A 1 128 ? -3.939 -4.414 -10.234 1 96.81 128 LEU A CA 1
ATOM 1056 C C . LEU A 1 128 ? -2.576 -4.324 -10.914 1 96.81 128 LEU A C 1
ATOM 1058 O O . LEU A 1 128 ? -1.543 -4.516 -10.266 1 96.81 128 LEU A O 1
ATOM 1062 N N . TYR A 1 129 ? -2.547 -3.939 -12.172 1 95.19 129 TYR A N 1
ATOM 1063 C CA . TYR A 1 129 ? -1.328 -3.969 -12.969 1 95.19 129 TYR A CA 1
ATOM 1064 C C . TYR A 1 129 ? -0.245 -3.098 -12.344 1 95.19 129 TYR A C 1
ATOM 1066 O O . TYR A 1 129 ? 0.868 -3.564 -12.094 1 95.19 129 TYR A O 1
ATOM 1074 N N . PRO A 1 130 ? -0.548 -1.855 -12.016 1 94.56 130 PRO A N 1
ATOM 1075 C CA . PRO A 1 130 ? 0.502 -1.029 -11.414 1 94.56 130 PRO A CA 1
ATOM 1076 C C . PRO A 1 130 ? 1.018 -1.599 -10.094 1 94.56 130 PRO A C 1
ATOM 1078 O O . PRO A 1 130 ? 2.193 -1.431 -9.758 1 94.56 130 PRO A O 1
ATOM 1081 N N . LEU A 1 131 ? 0.193 -2.229 -9.297 1 96.56 131 LEU A N 1
ATOM 1082 C CA . LEU A 1 131 ? 0.631 -2.84 -8.047 1 96.56 131 LEU A CA 1
ATOM 1083 C C . LEU A 1 131 ? 1.625 -3.965 -8.312 1 96.56 131 LEU A C 1
ATOM 1085 O O . LEU A 1 131 ? 2.668 -4.047 -7.656 1 96.56 131 LEU A O 1
ATOM 1089 N N . MET A 1 132 ? 1.326 -4.812 -9.312 1 94.12 132 MET A N 1
ATOM 1090 C CA . MET A 1 132 ? 2.217 -5.91 -9.672 1 94.12 132 MET A CA 1
ATOM 1091 C C . MET A 1 132 ? 3.574 -5.383 -10.125 1 94.12 132 MET A C 1
ATOM 1093 O O . MET A 1 132 ? 4.617 -5.867 -9.672 1 94.12 132 MET A O 1
ATOM 1097 N N . GLN A 1 133 ? 3.496 -4.391 -10.938 1 93.5 133 GLN A N 1
ATOM 1098 C CA . GLN A 1 133 ? 4.734 -3.783 -11.414 1 93.5 133 GLN A CA 1
ATOM 1099 C C . GLN A 1 133 ? 5.574 -3.266 -10.25 1 93.5 133 GLN A C 1
ATOM 1101 O O . GLN A 1 133 ? 6.793 -3.461 -10.219 1 93.5 133 GLN A O 1
ATOM 1106 N N . GLN A 1 134 ? 4.957 -2.643 -9.328 1 94.88 134 GLN A N 1
ATOM 1107 C CA . GLN A 1 134 ? 5.668 -2.062 -8.195 1 94.88 134 GLN A CA 1
ATOM 1108 C C . GLN A 1 134 ? 6.258 -3.148 -7.301 1 94.88 134 GLN A C 1
ATOM 1110 O O . GLN A 1 134 ? 7.348 -2.982 -6.746 1 94.88 134 GLN A O 1
ATOM 1115 N N . ILE A 1 135 ? 5.527 -4.234 -7.07 1 95 135 ILE A N 1
ATOM 1116 C CA . ILE A 1 135 ? 6.035 -5.348 -6.281 1 95 135 ILE A CA 1
ATOM 1117 C C . ILE A 1 135 ? 7.352 -5.844 -6.875 1 95 135 ILE A C 1
ATOM 1119 O O . ILE A 1 135 ? 8.352 -5.98 -6.164 1 95 135 ILE A O 1
ATOM 1123 N N . PHE A 1 136 ? 7.406 -6.062 -8.141 1 90 136 PHE A N 1
ATOM 1124 C CA . PHE A 1 136 ? 8.602 -6.57 -8.797 1 90 136 PHE A CA 1
ATOM 1125 C C . PHE A 1 136 ? 9.719 -5.527 -8.781 1 90 136 PHE A C 1
ATOM 1127 O O . PHE A 1 136 ? 10.891 -5.867 -8.633 1 90 136 PHE A O 1
ATOM 1134 N N . PHE A 1 137 ? 9.32 -4.281 -8.961 1 90.88 137 PHE A N 1
ATOM 1135 C CA . PHE A 1 137 ? 10.289 -3.191 -8.867 1 90.88 137 PHE A CA 1
ATOM 1136 C C . PHE A 1 137 ? 10.984 -3.201 -7.512 1 90.88 137 PHE A C 1
ATOM 1138 O O . PHE A 1 137 ? 12.211 -3.105 -7.438 1 90.88 137 PHE A O 1
ATOM 1145 N N . GLU A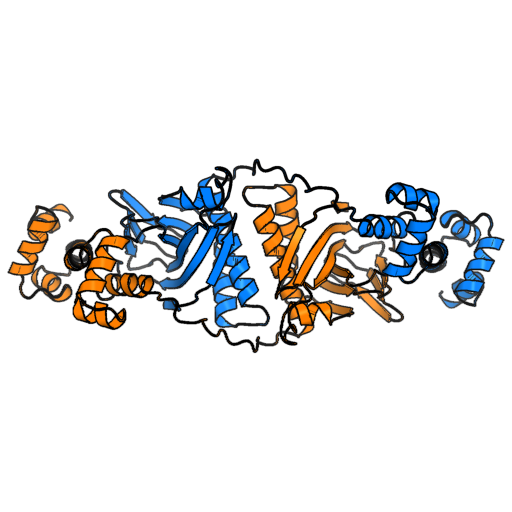 1 138 ? 10.211 -3.27 -6.457 1 92.25 138 GLU A N 1
ATOM 1146 C CA . GLU A 1 138 ? 10.75 -3.268 -5.102 1 92.25 138 GLU A CA 1
ATOM 1147 C C . GLU A 1 138 ? 11.641 -4.48 -4.859 1 92.25 138 GLU A C 1
ATOM 1149 O O . GLU A 1 138 ? 12.672 -4.375 -4.195 1 92.25 138 GLU A O 1
ATOM 1154 N N . LEU A 1 139 ? 11.211 -5.672 -5.348 1 87.94 139 LEU A N 1
ATOM 1155 C CA . LEU A 1 139 ? 11.977 -6.895 -5.141 1 87.94 139 LEU A CA 1
ATOM 1156 C C . LEU A 1 139 ? 13.289 -6.859 -5.922 1 87.94 139 LEU A C 1
ATOM 1158 O O . LEU A 1 139 ? 14.289 -7.434 -5.492 1 87.94 139 LEU A O 1
ATOM 1162 N N . GLU A 1 140 ? 13.289 -6.191 -7.047 1 84.94 140 GLU A N 1
ATOM 1163 C CA . GLU A 1 140 ? 14.469 -6.105 -7.895 1 84.94 140 GLU A CA 1
ATOM 1164 C C . GLU A 1 140 ? 15.5 -5.145 -7.312 1 84.94 140 GLU A C 1
ATOM 1166 O O . GLU A 1 140 ? 16.688 -5.461 -7.25 1 84.94 140 GLU A O 1
ATOM 1171 N N . HIS A 1 141 ? 15.078 -3.924 -6.879 1 83.88 141 HIS A N 1
ATOM 1172 C CA . HIS A 1 141 ? 16 -2.848 -6.547 1 83.88 141 HIS A CA 1
ATOM 1173 C C . HIS A 1 141 ? 16.328 -2.84 -5.059 1 83.88 141 HIS A C 1
ATOM 1175 O O . HIS A 1 141 ? 17.422 -2.418 -4.656 1 83.88 141 HIS A O 1
ATOM 1181 N N . ARG A 1 142 ? 15.352 -3.195 -4.227 1 87.81 142 ARG A N 1
ATOM 1182 C CA . ARG A 1 142 ? 15.531 -3.383 -2.793 1 87.81 142 ARG A CA 1
ATOM 1183 C C . ARG A 1 142 ? 16.031 -2.105 -2.131 1 87.81 142 ARG A C 1
ATOM 1185 O O . ARG A 1 142 ? 17 -2.133 -1.367 1 87.81 142 ARG A O 1
ATOM 1192 N N . TYR A 1 143 ? 15.453 -0.976 -2.473 1 88.12 143 TYR A N 1
ATOM 1193 C CA . TYR A 1 143 ? 15.742 0.295 -1.819 1 88.12 143 TYR A CA 1
ATOM 1194 C C . TYR A 1 143 ? 15.273 0.284 -0.369 1 88.12 143 TYR A C 1
ATOM 1196 O O . TYR A 1 143 ? 14.641 -0.674 0.078 1 88.12 143 TYR A O 1
ATOM 1204 N N . THR A 1 144 ? 15.578 1.279 0.365 1 90.94 144 THR A N 1
ATOM 1205 C CA . THR A 1 144 ? 15.211 1.417 1.77 1 90.94 144 THR A CA 1
ATOM 1206 C C . THR A 1 144 ? 13.727 1.131 1.972 1 90.94 144 THR A C 1
ATOM 1208 O O . THR A 1 144 ? 12.883 1.728 1.305 1 90.94 144 THR A O 1
ATOM 1211 N N . GLY A 1 145 ? 13.461 0.132 2.859 1 92.94 145 GLY A N 1
ATOM 1212 C CA . GLY A 1 145 ? 12.086 -0.17 3.227 1 92.94 145 GLY A CA 1
ATOM 1213 C C . GLY A 1 145 ? 11.367 -1.028 2.199 1 92.94 145 GLY A C 1
ATOM 1214 O O . GLY A 1 145 ? 10.141 -1.097 2.191 1 92.94 145 GLY A O 1
ATOM 1215 N N . TYR A 1 146 ? 12.102 -1.66 1.315 1 92.19 146 TYR A N 1
ATOM 1216 C CA . TYR A 1 146 ? 11.461 -2.359 0.209 1 92.19 146 TYR A CA 1
ATOM 1217 C C . TYR A 1 146 ? 10.562 -3.484 0.721 1 92.19 146 TYR A C 1
ATOM 1219 O O . TYR A 1 146 ? 9.516 -3.762 0.142 1 92.19 146 TYR A O 1
ATOM 1227 N N . MET A 1 147 ? 10.906 -4.121 1.818 1 92.19 147 MET A N 1
ATOM 1228 C CA . MET A 1 147 ? 10.07 -5.203 2.338 1 92.19 147 MET A CA 1
ATOM 1229 C C . MET A 1 147 ? 8.742 -4.664 2.852 1 92.19 147 MET A C 1
ATOM 1231 O O . MET A 1 147 ? 7.699 -5.301 2.68 1 92.19 147 MET A O 1
ATOM 1235 N N . ILE A 1 148 ? 8.75 -3.518 3.467 1 94.5 148 ILE A N 1
ATOM 1236 C CA . ILE A 1 148 ? 7.516 -2.867 3.891 1 94.5 148 ILE A CA 1
ATOM 1237 C C . ILE A 1 148 ? 6.648 -2.561 2.672 1 94.5 148 ILE A C 1
ATOM 1239 O O . ILE A 1 148 ? 5.445 -2.828 2.674 1 94.5 148 ILE A O 1
ATOM 1243 N N . GLN A 1 149 ? 7.328 -2.047 1.641 1 95.19 149 GLN A N 1
ATOM 1244 C CA . GLN A 1 149 ? 6.609 -1.744 0.408 1 95.19 149 GLN A CA 1
ATOM 1245 C C . GLN A 1 149 ? 5.961 -2.998 -0.173 1 95.19 149 GLN A C 1
ATOM 1247 O O . GLN A 1 149 ? 4.777 -2.988 -0.519 1 95.19 149 GLN A O 1
ATOM 1252 N N . VAL A 1 150 ? 6.715 -4.059 -0.222 1 95 150 VAL A N 1
ATOM 1253 C CA . VAL A 1 150 ? 6.215 -5.297 -0.813 1 95 150 VAL A CA 1
ATOM 1254 C C . VAL A 1 150 ? 5.035 -5.82 0.005 1 95 150 VAL A C 1
ATOM 1256 O O . VAL A 1 150 ? 3.996 -6.176 -0.552 1 95 150 VAL A O 1
ATOM 1259 N N . GLU A 1 151 ? 5.168 -5.828 1.266 1 95.44 151 GLU A N 1
ATOM 1260 C CA . GLU A 1 151 ? 4.109 -6.328 2.137 1 95.44 151 GLU A CA 1
ATOM 1261 C C . GLU A 1 151 ? 2.834 -5.5 1.987 1 95.44 151 GLU A C 1
ATOM 1263 O O . GLU A 1 151 ? 1.737 -6.051 1.882 1 95.44 151 GLU A O 1
ATOM 1268 N N . THR A 1 152 ? 2.992 -4.23 1.972 1 96.88 152 THR A N 1
ATOM 1269 C CA . THR A 1 152 ? 1.832 -3.354 1.861 1 96.88 152 THR A CA 1
ATOM 1270 C C . THR A 1 152 ? 1.186 -3.48 0.485 1 96.88 152 THR A C 1
ATOM 1272 O O . THR A 1 152 ? -0.041 -3.463 0.366 1 96.88 152 THR A O 1
ATOM 1275 N N . LEU A 1 153 ? 1.998 -3.588 -0.523 1 97.25 153 LEU A N 1
ATOM 1276 C CA . LEU A 1 153 ? 1.474 -3.771 -1.872 1 97.25 153 LEU A CA 1
ATOM 1277 C C . LEU A 1 153 ? 0.696 -5.078 -1.98 1 97.25 153 LEU A C 1
ATOM 1279 O O . LEU A 1 153 ? -0.346 -5.133 -2.637 1 97.25 153 LEU A O 1
ATOM 1283 N N . LEU A 1 154 ? 1.182 -6.105 -1.339 1 96.81 154 LEU A N 1
ATOM 1284 C CA . LEU A 1 154 ? 0.5 -7.395 -1.353 1 96.81 154 LEU A CA 1
ATOM 1285 C C . LEU A 1 154 ? -0.838 -7.309 -0.628 1 96.81 154 LEU A C 1
ATOM 1287 O O . LEU A 1 154 ? -1.828 -7.898 -1.071 1 96.81 154 LEU A O 1
ATOM 1291 N N . GLN A 1 155 ? -0.899 -6.629 0.476 1 97.31 155 GLN A N 1
ATOM 1292 C CA . GLN A 1 155 ? -2.166 -6.422 1.168 1 97.31 155 GLN A CA 1
ATOM 1293 C C . GLN A 1 155 ? -3.166 -5.688 0.276 1 97.31 155 GLN A C 1
ATOM 1295 O O . GLN A 1 155 ? -4.344 -6.047 0.229 1 97.31 155 GLN A O 1
ATOM 1300 N N . GLN A 1 156 ? -2.676 -4.703 -0.392 1 97.62 156 GLN A N 1
ATOM 1301 C CA . GLN A 1 156 ? -3.531 -3.969 -1.318 1 97.62 156 GLN A CA 1
ATOM 1302 C C . GLN A 1 156 ? -4.055 -4.879 -2.426 1 97.62 156 GLN A C 1
ATOM 1304 O O . GLN A 1 156 ? -5.215 -4.773 -2.83 1 97.62 156 GLN A O 1
ATOM 1309 N N . CYS A 1 157 ? -3.199 -5.754 -2.908 1 97.38 157 CYS A N 1
ATOM 1310 C CA . CYS A 1 157 ? -3.615 -6.707 -3.93 1 97.38 157 CYS A CA 1
ATOM 1311 C C . CYS A 1 157 ? -4.785 -7.551 -3.441 1 97.38 157 CYS A C 1
ATOM 1313 O O . CYS A 1 157 ? -5.777 -7.719 -4.156 1 97.38 157 CYS A O 1
ATOM 1315 N N . VAL A 1 158 ? -4.66 -8.062 -2.232 1 97.5 158 VAL A N 1
ATOM 1316 C CA . VAL A 1 158 ? -5.707 -8.914 -1.681 1 97.5 158 VAL A CA 1
ATOM 1317 C C . VAL A 1 158 ? -7.023 -8.141 -1.619 1 97.5 158 VAL A C 1
ATOM 1319 O O . VAL A 1 158 ? -8.07 -8.648 -2.037 1 97.5 158 VAL A O 1
ATOM 1322 N N . VAL A 1 159 ? -6.996 -6.902 -1.144 1 96.88 159 VAL A N 1
ATOM 1323 C CA . VAL A 1 159 ? -8.195 -6.074 -1.043 1 96.88 159 VAL A CA 1
ATOM 1324 C C . VAL A 1 159 ? -8.797 -5.867 -2.43 1 96.88 159 VAL A C 1
ATOM 1326 O O . VAL A 1 159 ? -10 -6.055 -2.625 1 96.88 159 VAL A O 1
ATOM 1329 N N . LYS A 1 160 ? -7.992 -5.488 -3.381 1 96.56 160 LYS A N 1
ATOM 1330 C CA . LYS A 1 160 ? -8.469 -5.172 -4.727 1 96.56 160 LYS A CA 1
ATOM 1331 C C . LYS A 1 160 ? -9.008 -6.418 -5.422 1 96.56 160 LYS A C 1
ATOM 1333 O O . LYS A 1 160 ? -9.945 -6.332 -6.219 1 96.56 160 LYS A O 1
ATOM 1338 N N . ILE A 1 161 ? -8.422 -7.594 -5.133 1 96.94 161 ILE A N 1
ATOM 1339 C CA . ILE A 1 161 ? -8.93 -8.852 -5.652 1 96.94 161 ILE A CA 1
ATOM 1340 C C . ILE A 1 161 ? -10.344 -9.102 -5.121 1 96.94 161 ILE A C 1
ATOM 1342 O O . ILE A 1 161 ? -11.258 -9.406 -5.887 1 96.94 161 ILE A O 1
ATOM 1346 N N . VAL A 1 162 ? -10.523 -8.898 -3.842 1 96.31 162 VAL A N 1
ATOM 1347 C CA . VAL A 1 162 ? -11.828 -9.109 -3.225 1 96.31 162 VAL A CA 1
ATOM 1348 C C . VAL A 1 162 ? -12.828 -8.109 -3.789 1 96.31 162 VAL A C 1
ATOM 1350 O O . VAL A 1 162 ? -14 -8.445 -4.008 1 96.31 162 VAL A O 1
ATOM 1353 N N . ARG A 1 163 ? -12.352 -6.891 -4.016 1 95.38 163 ARG A N 1
ATOM 1354 C CA . ARG A 1 163 ? -13.234 -5.898 -4.625 1 95.38 163 ARG A CA 1
ATOM 1355 C C . ARG A 1 163 ? -13.68 -6.344 -6.012 1 95.38 163 ARG A C 1
ATOM 1357 O O . ARG A 1 163 ? -14.805 -6.051 -6.43 1 95.38 163 ARG A O 1
ATOM 1364 N N . ASN A 1 164 ? -12.852 -6.984 -6.785 1 95 164 ASN A N 1
ATOM 1365 C CA . ASN A 1 164 ? -13.234 -7.547 -8.078 1 95 164 ASN A CA 1
ATOM 1366 C C . ASN A 1 164 ? -14.32 -8.609 -7.922 1 95 164 ASN A C 1
ATOM 1368 O O . ASN A 1 164 ? -15.234 -8.688 -8.742 1 95 164 ASN A O 1
ATOM 1372 N N . TYR A 1 165 ? -14.164 -9.445 -6.797 1 92.44 165 TYR A N 1
ATOM 1373 C CA . TYR A 1 165 ? -15.188 -10.453 -6.543 1 92.44 165 TYR A CA 1
ATOM 1374 C C . TYR A 1 165 ? -16.562 -9.812 -6.41 1 92.44 165 TYR A C 1
ATOM 1376 O O . TYR A 1 165 ? -17.562 -10.367 -6.879 1 92.44 165 TYR A O 1
ATOM 1384 N N . GLU A 1 166 ? -16.672 -8.695 -5.672 1 85.44 166 GLU A N 1
ATOM 1385 C CA . GLU A 1 166 ? -17.922 -8.102 -5.223 1 85.44 166 GLU A CA 1
ATOM 1386 C C . GLU A 1 166 ? -18.438 -7.074 -6.227 1 85.44 166 GLU A C 1
ATOM 1388 O O . GLU A 1 166 ? -19.609 -6.691 -6.184 1 85.44 166 GLU A O 1
ATOM 1393 N N . ASN A 1 167 ? -17.953 -6.953 -7.367 1 66.94 167 ASN A N 1
ATOM 1394 C CA . ASN A 1 167 ? -18.312 -5.887 -8.297 1 66.94 167 ASN A CA 1
ATOM 1395 C C . ASN A 1 167 ? -18.641 -4.59 -7.555 1 66.94 167 ASN A C 1
ATOM 1397 O O . ASN A 1 167 ? -19.766 -4.098 -7.617 1 66.94 167 ASN A O 1
ATOM 1401 N N . ARG A 1 168 ? -17.812 -3.912 -6.934 1 61.84 168 ARG A N 1
ATOM 1402 C CA . ARG A 1 168 ? -17.672 -2.605 -6.301 1 61.84 168 ARG A CA 1
ATOM 1403 C C . ARG A 1 168 ? -18.734 -2.393 -5.23 1 61.84 168 ARG A C 1
ATOM 1405 O O . ARG A 1 168 ? -19.594 -1.514 -5.367 1 61.84 168 ARG A O 1
ATOM 1412 N N . ARG A 1 169 ? -18.844 -3.232 -4.41 1 59.56 169 ARG A N 1
ATOM 1413 C CA . ARG A 1 169 ? -19.781 -2.984 -3.328 1 59.56 169 ARG A CA 1
ATOM 1414 C C . ARG A 1 169 ? -19.172 -2.08 -2.262 1 59.56 169 ARG A C 1
ATOM 1416 O O . ARG A 1 169 ? -17.984 -2.197 -1.947 1 59.56 169 ARG A O 1
ATOM 1423 N N . GLN A 1 170 ? -19.875 -0.974 -1.959 1 56.34 170 GLN A N 1
ATOM 1424 C CA . GLN A 1 170 ? -19.469 -0.113 -0.853 1 56.34 170 GLN A CA 1
ATOM 1425 C C . GLN A 1 170 ? -19.359 -0.904 0.447 1 56.34 170 GLN A C 1
ATOM 1427 O O . GLN A 1 170 ? -20.125 -1.829 0.688 1 56.34 170 GLN A O 1
ATOM 1432 N N . SER A 1 171 ? -18.203 -0.767 1.109 1 55.28 171 SER A N 1
ATOM 1433 C CA . SER A 1 171 ? -18.016 -1.44 2.391 1 55.28 171 SER A CA 1
ATOM 1434 C C . SER A 1 171 ? -19.141 -1.084 3.365 1 55.28 171 SER A C 1
ATOM 1436 O O . SER A 1 171 ? -19.609 0.055 3.389 1 55.28 171 SER A O 1
ATOM 1438 N N . LYS A 1 172 ? -19.797 -2.018 3.834 1 51.03 172 LYS A N 1
ATOM 1439 C CA . LYS A 1 172 ? -20.781 -1.776 4.895 1 51.03 172 LYS A CA 1
ATOM 1440 C C . LYS A 1 172 ? -20.078 -1.403 6.203 1 51.03 172 LYS A C 1
ATOM 1442 O O . LYS A 1 172 ? -20.75 -1.028 7.176 1 51.03 172 LYS A O 1
ATOM 1447 N N . VAL A 1 173 ? -18.875 -1.749 6.27 1 49 173 VAL A N 1
ATOM 1448 C CA . VAL A 1 173 ? -18.219 -1.438 7.531 1 49 173 VAL A CA 1
ATOM 1449 C C . VAL A 1 173 ? -18.062 0.074 7.676 1 49 173 VAL A C 1
ATOM 1451 O O . VAL A 1 173 ? -17.484 0.731 6.805 1 49 173 VAL A O 1
ATOM 1454 N N . HIS A 1 174 ? -18.922 0.593 8.438 1 45.16 174 HIS A N 1
ATOM 1455 C CA . HIS A 1 174 ? -18.812 2.012 8.75 1 45.16 174 HIS A CA 1
ATOM 1456 C C . HIS A 1 174 ? -17.578 2.291 9.594 1 45.16 174 HIS A C 1
ATOM 1458 O O . HIS A 1 174 ? -17.172 1.453 10.406 1 45.16 174 HIS A O 1
ATOM 1464 N N . PHE A 1 175 ? -16.734 3.025 9.031 1 45.88 175 PHE A N 1
ATOM 1465 C CA . PHE A 1 175 ? -15.703 3.545 9.914 1 45.88 175 PHE A CA 1
ATOM 1466 C C . PHE A 1 175 ? -16.297 4.008 11.234 1 45.88 175 PHE A C 1
ATOM 1468 O O . PHE A 1 175 ? -17.172 4.883 11.258 1 45.88 175 PHE A O 1
ATOM 1475 N N . SER A 1 176 ? -16.531 3.148 12.148 1 42.19 176 SER A N 1
ATOM 1476 C CA . SER A 1 176 ? -16.734 3.789 13.445 1 42.19 176 SER A CA 1
ATOM 1477 C C . SER A 1 176 ? -15.422 4.367 13.984 1 42.19 176 SER A C 1
ATOM 1479 O O . SER A 1 176 ? -14.438 3.646 14.125 1 42.19 176 SER A O 1
ATOM 1481 N N . PRO A 1 177 ? -15.195 5.613 13.625 1 38.56 177 PRO A N 1
ATOM 1482 C CA . PRO A 1 177 ? -14.016 6.148 14.312 1 38.56 177 PRO A CA 1
ATOM 1483 C C . PRO A 1 177 ? -13.805 5.527 15.688 1 38.56 177 PRO A C 1
ATOM 1485 O O . PRO A 1 177 ? -14.758 5.367 16.453 1 38.56 177 PRO A O 1
ATOM 1488 N N . SER A 1 178 ? -13.195 4.426 15.711 1 39.66 178 SER A N 1
ATOM 1489 C CA . SER A 1 178 ? -12.977 3.982 17.078 1 39.66 178 SER A CA 1
ATOM 1490 C C . SER A 1 178 ? -13.117 5.141 18.062 1 39.66 178 SER A C 1
ATOM 1492 O O . SER A 1 178 ? -13 6.305 17.688 1 39.66 178 SER A O 1
ATOM 1494 N N . ASN A 1 179 ? -13.406 4.773 19.375 1 39.12 179 ASN A N 1
ATOM 1495 C CA . ASN A 1 179 ? -13.477 5.715 20.484 1 39.12 179 ASN A CA 1
ATOM 1496 C C . ASN A 1 179 ? -12.453 6.836 20.328 1 39.12 179 ASN A C 1
ATOM 1498 O O . ASN A 1 179 ? -11.391 6.637 19.734 1 39.12 179 ASN A O 1
ATOM 1502 N N . LEU A 1 180 ? -12.906 8.078 20.641 1 40.12 180 LEU A N 1
ATOM 1503 C CA . LEU A 1 180 ? -12.32 9.398 20.812 1 40.12 180 LEU A CA 1
ATOM 1504 C C . LEU A 1 180 ? -10.883 9.305 21.297 1 40.12 180 LEU A C 1
ATOM 1506 O O . LEU A 1 180 ? -10.641 9.164 22.5 1 40.12 180 LEU A O 1
ATOM 1510 N N . VAL A 1 181 ? -10.273 8.359 20.891 1 43.78 181 VAL A N 1
ATOM 1511 C CA . VAL A 1 181 ? -8.969 8.758 21.406 1 43.78 181 VAL A CA 1
ATOM 1512 C C . VAL A 1 181 ? -8.805 10.273 21.281 1 43.78 181 VAL A C 1
ATOM 1514 O O . VAL A 1 181 ? -9.086 10.844 20.234 1 43.78 181 VAL A O 1
ATOM 1517 N N . ASP A 1 182 ? -9.031 10.984 22.312 1 48.69 182 ASP A N 1
ATOM 1518 C CA . ASP A 1 182 ? -8.906 12.398 22.656 1 48.69 182 ASP A CA 1
ATOM 1519 C C . ASP A 1 182 ? -7.766 13.055 21.875 1 48.69 182 ASP A C 1
ATOM 1521 O O . ASP A 1 182 ? -6.602 12.961 22.281 1 48.69 182 ASP A O 1
ATOM 1525 N N . SER A 1 183 ? -7.875 13.047 20.625 1 66.56 183 SER A N 1
ATOM 1526 C CA . SER A 1 183 ? -6.719 13.656 19.984 1 66.56 183 SER A CA 1
ATOM 1527 C C . SER A 1 183 ? -6.492 15.086 20.469 1 66.56 183 SER A C 1
ATOM 1529 O O . SER A 1 183 ? -6.805 16.047 19.766 1 66.56 183 SER A O 1
ATOM 1531 N N . LYS A 1 184 ? -6.418 15.258 21.75 1 76.56 184 LYS A N 1
ATOM 1532 C CA . LYS A 1 184 ? -6.086 16.516 22.406 1 76.56 184 LYS A CA 1
ATOM 1533 C C . LYS A 1 184 ? -5.066 17.312 21.594 1 76.56 184 LYS A C 1
ATOM 1535 O O . LYS A 1 184 ? -5.141 18.547 21.516 1 76.56 184 LYS A O 1
ATOM 1540 N N . TYR A 1 185 ? -4.336 16.562 20.812 1 76.5 185 TYR A N 1
ATOM 1541 C CA . TYR A 1 185 ? -3.26 17.234 20.094 1 76.5 185 TYR A CA 1
ATOM 1542 C C . TYR A 1 185 ? -3.801 17.984 18.891 1 76.5 185 TYR A C 1
ATOM 1544 O O . TYR A 1 185 ? -3.395 19.125 18.625 1 76.5 185 TYR A O 1
ATOM 1552 N N . ILE A 1 186 ? -4.723 17.406 18.266 1 77 186 ILE A N 1
ATOM 1553 C CA . ILE A 1 186 ? -5.293 18.047 17.094 1 77 186 ILE A CA 1
ATOM 1554 C C . ILE A 1 186 ? -6.121 19.25 17.516 1 77 186 ILE A C 1
ATOM 1556 O O . ILE A 1 186 ? -6.117 20.281 16.844 1 77 186 ILE A O 1
ATOM 1560 N N . ILE A 1 187 ? -6.805 19.062 18.625 1 82.44 187 ILE A N 1
ATOM 1561 C CA . ILE A 1 187 ? -7.609 20.172 19.141 1 82.44 187 ILE A CA 1
ATOM 1562 C C . ILE A 1 187 ? -6.707 21.359 19.438 1 82.44 187 ILE A C 1
ATOM 1564 O O . ILE A 1 187 ? -7.012 22.484 19.047 1 82.44 187 ILE A O 1
ATOM 1568 N N . VAL A 1 188 ? -5.633 21.062 20.047 1 85.56 188 VAL A N 1
ATOM 1569 C CA . VAL A 1 188 ? -4.703 22.141 20.406 1 85.56 188 VAL A CA 1
ATOM 1570 C C . VAL A 1 188 ? -4.148 22.781 19.125 1 85.56 188 VAL A C 1
ATOM 1572 O O . VAL A 1 188 ? -4.184 24 18.984 1 85.56 188 VAL A O 1
ATOM 1575 N N . GLU A 1 189 ? -3.691 21.984 18.25 1 80.94 189 GLU A N 1
ATOM 1576 C CA . GLU A 1 189 ? -3.068 22.484 17.031 1 80.94 189 GLU A CA 1
ATOM 1577 C C . GLU A 1 189 ? -4.051 23.312 16.203 1 80.94 189 GLU A C 1
ATOM 1579 O O . GLU A 1 189 ? -3.729 24.422 15.781 1 80.94 189 GLU A O 1
ATOM 1584 N N . GLU A 1 190 ? -5.203 22.844 16.062 1 81.19 190 GLU A N 1
ATOM 1585 C CA . GLU A 1 190 ? -6.207 23.547 15.273 1 81.19 190 GLU A CA 1
ATOM 1586 C C . GLU A 1 190 ? -6.617 24.844 15.945 1 81.19 190 GLU A C 1
ATOM 1588 O O . GLU A 1 190 ? -6.852 25.859 15.273 1 81.19 190 GLU A O 1
ATOM 1593 N N . SER A 1 191 ? -6.734 24.766 17.234 1 88.62 191 SER A N 1
ATOM 1594 C CA . SER A 1 191 ? -7.148 25.953 17.984 1 88.62 191 SER A CA 1
ATOM 1595 C C . SER A 1 191 ? -6.156 27.094 17.797 1 88.62 191 SER A C 1
ATOM 1597 O O . SER A 1 191 ? -6.555 28.234 17.547 1 88.62 191 SER A O 1
ATOM 1599 N N . PHE A 1 192 ? -4.895 26.766 17.781 1 88.62 192 PHE A N 1
ATOM 1600 C CA . PHE A 1 192 ? -3.889 27.812 17.688 1 88.62 192 PHE A CA 1
ATOM 1601 C C . PHE A 1 192 ? -3.682 28.234 16.25 1 88.62 192 PHE A C 1
ATOM 1603 O O . PHE A 1 192 ? -3.197 29.344 15.977 1 88.62 192 PHE A O 1
ATOM 1610 N N . LEU A 1 193 ? -4.066 27.406 15.359 1 83.12 193 LEU A N 1
ATOM 1611 C CA . LEU A 1 193 ? -3.877 27.734 13.953 1 83.12 193 LEU A CA 1
ATOM 1612 C C . LEU A 1 193 ? -5.035 28.578 13.43 1 83.12 193 LEU A C 1
ATOM 1614 O O . LEU A 1 193 ? -4.832 29.469 12.602 1 83.12 193 LEU A O 1
ATOM 1618 N N . TYR A 1 194 ? -6.199 28.328 14.008 1 83.94 194 TYR A N 1
ATOM 1619 C CA . TYR A 1 194 ? -7.355 28.906 13.328 1 83.94 194 TYR A CA 1
ATOM 1620 C C . TYR A 1 194 ? -8.109 29.844 14.25 1 83.94 194 TYR A C 1
ATOM 1622 O O . TYR A 1 194 ? -8.93 30.656 13.797 1 83.94 194 TYR A O 1
ATOM 1630 N N . GLU A 1 195 ? -7.801 29.75 15.555 1 89.62 195 GLU A N 1
ATOM 1631 C CA . GLU A 1 195 ? -8.594 30.531 16.5 1 89.62 195 GLU A CA 1
ATOM 1632 C C . GLU A 1 195 ? -7.699 31.328 17.453 1 89.62 195 GLU A C 1
ATOM 1634 O O . GLU A 1 195 ? -8.125 31.688 18.547 1 89.62 195 GLU A O 1
ATOM 1639 N N . TYR A 1 196 ? -6.469 31.578 17.031 1 89.5 196 TYR A N 1
ATOM 1640 C CA . TYR A 1 196 ? -5.48 32.188 17.906 1 89.5 196 TYR A CA 1
ATOM 1641 C C . TYR A 1 196 ? -5.953 33.562 18.375 1 89.5 196 TYR A C 1
ATOM 1643 O O . TYR A 1 196 ? -5.555 34.031 19.438 1 89.5 196 TYR A O 1
ATOM 1651 N N . GLU A 1 197 ? -6.805 34.281 17.656 1 90.69 197 GLU A N 1
ATOM 1652 C CA . GLU A 1 197 ? -7.211 35.656 17.969 1 90.69 197 GLU A CA 1
ATOM 1653 C C . GLU A 1 197 ? -8.117 35.688 19.188 1 90.69 197 GLU A C 1
ATOM 1655 O O . GLU A 1 197 ? -8.016 36.594 20.016 1 90.69 197 GLU A O 1
ATOM 1660 N N . THR A 1 198 ? -8.961 34.656 19.281 1 92.12 198 THR A N 1
ATOM 1661 C CA . THR A 1 198 ? -10.016 34.75 20.281 1 92.12 198 THR A CA 1
ATOM 1662 C C . THR A 1 198 ? -9.883 33.594 21.281 1 92.12 198 THR A C 1
ATOM 1664 O O . THR A 1 198 ? -10.586 33.562 22.297 1 92.12 198 THR A O 1
ATOM 1667 N N . LEU A 1 199 ? -8.93 32.75 21.047 1 93.75 199 LEU A N 1
ATOM 1668 C CA . LEU A 1 199 ? -8.773 31.547 21.875 1 93.75 199 LEU A CA 1
ATOM 1669 C C . LEU A 1 199 ? -8.461 31.938 23.312 1 93.75 199 LEU A C 1
ATOM 1671 O O . LEU A 1 199 ? -7.648 32.812 23.562 1 93.75 199 LEU A O 1
ATOM 1675 N N . THR A 1 200 ? -9.133 31.312 24.266 1 95.75 200 THR A N 1
ATOM 1676 C CA . THR A 1 200 ? -8.836 31.484 25.672 1 95.75 200 THR A CA 1
ATOM 1677 C C . THR A 1 200 ? -8.453 30.141 26.312 1 95.75 200 THR A C 1
ATOM 1679 O O . THR A 1 200 ? -8.781 29.078 25.781 1 95.75 200 THR A O 1
ATOM 1682 N N . LEU A 1 201 ? -7.738 30.25 27.406 1 96.12 201 LEU A N 1
ATOM 1683 C CA . LEU A 1 201 ? -7.367 29.031 28.125 1 96.12 201 LEU A CA 1
ATOM 1684 C C . LEU A 1 201 ? -8.609 28.266 28.578 1 96.12 201 LEU A C 1
ATOM 1686 O O . LEU A 1 201 ? -8.633 27.031 28.547 1 96.12 201 LEU A O 1
ATOM 1690 N N . GLU A 1 202 ? -9.625 29 28.922 1 96 202 GLU A N 1
ATOM 1691 C CA . GLU A 1 202 ? -10.875 28.391 29.391 1 96 202 GLU A CA 1
ATOM 1692 C C . GLU A 1 202 ? -11.562 27.625 28.266 1 96 202 GLU A C 1
ATOM 1694 O O . GLU A 1 202 ? -11.992 26.484 28.453 1 96 202 GLU A O 1
ATOM 1699 N N . SER A 1 203 ? -11.656 28.297 27.141 1 95.75 203 SER A N 1
ATOM 1700 C CA . SER A 1 203 ? -12.312 27.641 26 1 95.75 203 SER A CA 1
ATOM 1701 C C . SER A 1 203 ? -11.531 26.422 25.547 1 95.75 203 SER A C 1
ATOM 1703 O O . SER A 1 203 ? -12.125 25.406 25.172 1 95.75 203 SER A O 1
ATOM 1705 N N . LEU A 1 204 ? -10.234 26.484 25.531 1 94.88 204 LEU A N 1
ATOM 1706 C CA . LEU A 1 204 ? -9.398 25.359 25.156 1 94.88 204 LEU A CA 1
ATOM 1707 C C . LEU A 1 204 ? -9.562 24.203 26.141 1 94.88 204 LEU A C 1
ATOM 1709 O O . LEU A 1 204 ? -9.688 23.047 25.734 1 94.88 204 LEU A O 1
ATOM 1713 N N . ALA A 1 205 ? -9.531 24.484 27.422 1 95.31 205 ALA A N 1
ATOM 1714 C CA . ALA A 1 205 ? -9.711 23.469 28.453 1 95.31 205 ALA A CA 1
ATOM 1715 C C . ALA A 1 205 ? -11.039 22.734 28.281 1 95.31 205 ALA A C 1
ATOM 1717 O O . ALA A 1 205 ? -11.094 21.516 28.406 1 95.31 205 ALA A O 1
ATOM 1718 N N . GLU A 1 206 ? -12.047 23.5 27.984 1 93.69 206 GLU A N 1
ATOM 1719 C CA . GLU A 1 206 ? -13.367 22.906 27.766 1 93.69 206 GLU A CA 1
ATOM 1720 C C . GLU A 1 206 ? -13.344 21.938 26.578 1 93.69 206 GLU A C 1
ATOM 1722 O O . GLU A 1 206 ? -13.898 20.844 26.656 1 93.69 206 GLU A O 1
ATOM 1727 N N . ARG A 1 207 ? -12.695 22.359 25.578 1 90.44 207 ARG A N 1
ATOM 1728 C CA . ARG A 1 207 ? -12.617 21.516 24.391 1 90.44 207 ARG A CA 1
ATOM 1729 C C . ARG A 1 207 ? -11.828 20.25 24.656 1 90.44 207 ARG A C 1
ATOM 1731 O O . ARG A 1 207 ? -12.125 19.188 24.078 1 90.44 207 ARG A O 1
ATOM 1738 N N . LEU A 1 208 ? -10.914 20.375 25.547 1 88.94 208 LEU A N 1
ATOM 1739 C CA . LEU A 1 208 ? -10.031 19.25 25.844 1 88.94 208 LEU A CA 1
ATOM 1740 C C . LEU A 1 208 ? -10.641 18.359 26.922 1 88.94 208 LEU A C 1
ATOM 1742 O O . LEU A 1 208 ? -10.156 17.25 27.156 1 88.94 208 LEU A O 1
ATOM 1746 N N . GLY A 1 209 ? -11.625 18.828 27.578 1 90.69 209 GLY A N 1
ATOM 1747 C CA . GLY A 1 209 ? -12.203 18.109 28.703 1 90.69 209 GLY A CA 1
ATOM 1748 C C . GLY A 1 209 ? -11.289 18.078 29.906 1 90.69 209 GLY A C 1
ATOM 1749 O O . GLY A 1 209 ? -11.242 17.078 30.625 1 90.69 209 GLY A O 1
ATOM 1750 N N . LEU A 1 210 ? -10.492 19.031 30.062 1 92.88 210 LEU A N 1
ATOM 1751 C CA . LEU A 1 210 ? -9.539 19.156 31.172 1 92.88 210 LEU A CA 1
ATOM 1752 C C . LEU A 1 210 ? -9.828 20.391 32 1 92.88 210 LEU A C 1
ATOM 1754 O O . LEU A 1 210 ? -10.547 21.297 31.562 1 92.88 210 LEU A O 1
ATOM 1758 N N . SER A 1 211 ? -9.312 20.406 33.156 1 95.19 211 SER A N 1
ATOM 1759 C CA . SER A 1 211 ? -9.305 21.625 33.938 1 95.19 211 SER A CA 1
ATOM 1760 C C . SER A 1 211 ? -8.289 22.625 33.375 1 95.19 211 SER A C 1
ATOM 1762 O O . SER A 1 211 ? -7.402 22.266 32.625 1 95.19 211 SER A O 1
ATOM 1764 N N . ILE A 1 212 ? -8.438 23.828 33.781 1 95.5 212 ILE A N 1
ATOM 1765 C CA . ILE A 1 212 ? -7.5 24.875 33.375 1 95.5 212 ILE A CA 1
ATOM 1766 C C . ILE A 1 212 ? -6.082 24.484 33.812 1 95.5 212 ILE A C 1
ATOM 1768 O O . ILE A 1 212 ? -5.141 24.609 33.031 1 95.5 212 ILE A O 1
ATOM 1772 N N . ARG A 1 213 ? -5.969 23.969 34.969 1 95.94 213 ARG A N 1
ATOM 1773 C CA . ARG A 1 213 ? -4.66 23.578 35.5 1 95.94 213 ARG A CA 1
ATOM 1774 C C . ARG A 1 213 ? -4.074 22.422 34.688 1 95.94 213 ARG A C 1
ATOM 1776 O O . ARG A 1 213 ? -2.889 22.422 34.344 1 95.94 213 ARG A O 1
ATOM 1783 N N . GLN A 1 214 ? -4.875 21.484 34.406 1 95.12 214 GLN A N 1
ATOM 1784 C CA . GLN A 1 214 ? -4.438 20.344 33.625 1 95.12 214 GLN A CA 1
ATOM 1785 C C . GLN A 1 214 ? -4.023 20.766 32.219 1 95.12 214 GLN A C 1
ATOM 1787 O O . GLN A 1 214 ? -3.068 20.219 31.641 1 95.12 214 GLN A O 1
ATOM 1792 N N . THR A 1 215 ? -4.777 21.672 31.625 1 95 215 THR A N 1
ATOM 1793 C CA . THR A 1 215 ? -4.488 22.156 30.281 1 95 215 THR A CA 1
ATOM 1794 C C . THR A 1 215 ? -3.143 22.875 30.25 1 95 215 THR A C 1
ATOM 1796 O O . THR A 1 215 ? -2.332 22.656 29.344 1 95 215 THR A O 1
ATOM 1799 N N . GLU A 1 216 ? -2.896 23.688 31.25 1 94.81 216 GLU A N 1
ATOM 1800 C CA . GLU A 1 216 ? -1.619 24.391 31.344 1 94.81 216 GLU A CA 1
ATOM 1801 C C . GLU A 1 216 ? -0.457 23.406 31.453 1 94.81 216 GLU A C 1
ATOM 1803 O O . GLU A 1 216 ? 0.567 23.562 30.797 1 94.81 216 GLU A O 1
ATOM 1808 N N . ARG A 1 217 ? -0.65 22.406 32.281 1 92.88 217 ARG A N 1
ATOM 1809 C CA . ARG A 1 217 ? 0.385 21.391 32.438 1 92.88 217 ARG A CA 1
ATOM 1810 C C . ARG A 1 217 ? 0.628 20.625 31.156 1 92.88 217 ARG A C 1
ATOM 1812 O O . ARG A 1 217 ? 1.775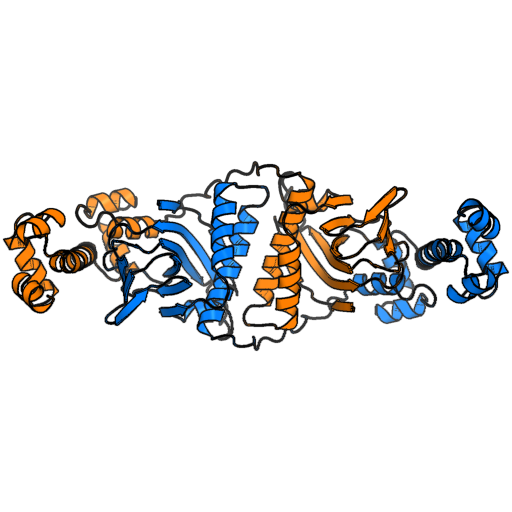 20.328 30.797 1 92.88 217 ARG A O 1
ATOM 1819 N N . PHE A 1 218 ? -0.451 20.328 30.531 1 91.31 218 PHE A N 1
ATOM 1820 C CA . PHE A 1 218 ? -0.377 19.594 29.281 1 91.31 218 PHE A CA 1
ATOM 1821 C C . PHE A 1 218 ? 0.424 20.375 28.234 1 91.31 218 PHE A C 1
ATOM 1823 O O . PHE A 1 218 ? 1.318 19.812 27.594 1 91.31 218 PHE A O 1
ATOM 1830 N N . LEU A 1 219 ? 0.133 21.656 28.062 1 92 219 LEU A N 1
ATOM 1831 C CA . LEU A 1 219 ? 0.815 22.5 27.094 1 92 219 LEU A CA 1
ATOM 1832 C C . LEU A 1 219 ? 2.301 22.625 27.422 1 92 219 LEU A C 1
ATOM 1834 O O . LEU A 1 219 ? 3.146 22.5 26.531 1 92 219 LEU A O 1
ATOM 1838 N N . LYS A 1 220 ? 2.559 22.766 28.688 1 92.44 220 LYS A N 1
ATOM 1839 C CA . LYS A 1 220 ? 3.951 22.906 29.094 1 92.44 220 LYS A CA 1
ATOM 1840 C C . LYS A 1 220 ? 4.723 21.609 28.875 1 92.44 220 LYS A C 1
ATOM 1842 O O . LYS A 1 220 ? 5.855 21.625 28.391 1 92.44 220 LYS A O 1
ATOM 1847 N N . GLU A 1 221 ? 4.164 20.578 29.188 1 88.69 221 GLU A N 1
ATOM 1848 C CA . GLU A 1 221 ? 4.82 19.281 29.094 1 88.69 221 GLU A CA 1
ATOM 1849 C C . GLU A 1 221 ? 5.016 18.859 27.625 1 88.69 221 GLU A C 1
ATOM 1851 O O . GLU A 1 221 ? 6.07 18.344 27.266 1 88.69 221 GLU A O 1
ATOM 1856 N N . TYR A 1 222 ? 4.055 19.141 26.812 1 85.81 222 TYR A N 1
ATOM 1857 C CA . TYR A 1 222 ? 4.059 18.609 25.453 1 85.81 222 TYR A CA 1
ATOM 1858 C C . TYR A 1 222 ? 4.688 19.578 24.484 1 85.81 222 TYR A C 1
ATOM 1860 O O . TYR A 1 222 ? 5.379 19.172 23.547 1 85.81 222 TYR A O 1
ATOM 1868 N N . TYR A 1 223 ? 4.441 20.938 24.672 1 88.31 223 TYR A N 1
ATOM 1869 C CA . TYR A 1 223 ? 4.898 21.938 23.719 1 88.31 223 TYR A CA 1
ATOM 1870 C C . TYR A 1 223 ? 6.043 22.766 24.297 1 88.31 223 TYR A C 1
ATOM 1872 O O . TYR A 1 223 ? 6.73 23.484 23.578 1 88.31 223 TYR A O 1
ATOM 1880 N N . GLY A 1 224 ? 6.25 22.656 25.609 1 88.81 224 GLY A N 1
ATOM 1881 C CA . GLY A 1 224 ? 7.281 23.422 26.281 1 88.81 224 GLY A CA 1
ATOM 1882 C C . GLY A 1 224 ? 6.93 24.891 26.422 1 88.81 224 GLY A C 1
ATOM 1883 O O . GLY A 1 224 ? 7.809 25.734 26.625 1 88.81 224 GLY A O 1
ATOM 1884 N N . LYS A 1 225 ? 5.633 25.25 26.266 1 91.56 225 LYS A N 1
ATOM 1885 C CA . LYS A 1 225 ? 5.176 26.625 26.297 1 91.56 225 LYS A CA 1
ATOM 1886 C C . LYS A 1 225 ? 3.867 26.75 27.078 1 91.56 225 LYS A C 1
ATOM 1888 O O . LYS A 1 225 ? 3.088 25.812 27.141 1 91.56 225 LYS A O 1
ATOM 1893 N N . THR A 1 226 ? 3.672 27.906 27.672 1 93.88 226 THR A N 1
ATOM 1894 C CA . THR A 1 226 ? 2.383 28.219 28.281 1 93.88 226 THR A CA 1
ATOM 1895 C C . THR A 1 226 ? 1.354 28.578 27.203 1 93.88 226 THR A C 1
ATOM 1897 O O . THR A 1 226 ? 1.703 28.766 26.047 1 93.88 226 THR A O 1
ATOM 1900 N N . PHE A 1 227 ? 0.097 28.672 27.641 1 95 227 PHE A N 1
ATOM 1901 C CA . PHE A 1 227 ? -0.983 29.078 26.75 1 95 227 PHE A CA 1
ATOM 1902 C C . PHE A 1 227 ? -0.71 30.469 26.156 1 95 227 PHE A C 1
ATOM 1904 O O . PHE A 1 227 ? -0.831 30.672 24.953 1 95 227 PHE A O 1
ATOM 1911 N N . LEU A 1 228 ? -0.336 31.359 27.016 1 93.88 228 LEU A N 1
ATOM 1912 C CA . LEU A 1 228 ? -0.123 32.75 26.594 1 93.88 228 LEU A CA 1
ATOM 1913 C C . LEU A 1 228 ? 1.054 32.844 25.625 1 93.88 228 LEU A C 1
ATOM 1915 O O . LEU A 1 228 ? 1.013 33.625 24.672 1 93.88 228 LEU A O 1
ATOM 1919 N N . GLN A 1 229 ? 2.08 32.094 25.906 1 92.69 229 GLN A N 1
ATOM 1920 C CA . GLN A 1 229 ? 3.234 32.094 25.016 1 92.69 229 GLN A CA 1
ATOM 1921 C C . GLN A 1 229 ? 2.846 31.609 23.625 1 92.69 229 GLN A C 1
ATOM 1923 O O . GLN A 1 229 ? 3.227 32.219 22.625 1 92.69 229 GLN A O 1
ATOM 1928 N N . LYS A 1 230 ? 2.117 30.516 23.562 1 92.31 230 LYS A N 1
ATOM 1929 C CA . LYS A 1 230 ? 1.69 29.953 22.281 1 92.31 230 LYS A CA 1
ATOM 1930 C C . LYS A 1 230 ? 0.786 30.922 21.531 1 92.31 230 LYS A C 1
ATOM 1932 O O . LYS A 1 230 ? 0.936 31.109 20.312 1 92.31 230 LYS A O 1
ATOM 1937 N N . LYS A 1 231 ? -0.147 31.5 22.219 1 93.81 231 LYS A N 1
ATOM 1938 C CA . LYS A 1 231 ? -1.075 32.438 21.609 1 93.81 231 LYS A CA 1
ATOM 1939 C C . LYS A 1 231 ? -0.338 33.688 21.078 1 93.81 231 LYS A C 1
ATOM 1941 O O . LYS A 1 231 ? -0.602 34.125 19.969 1 93.81 231 LYS A O 1
ATOM 1946 N N . THR A 1 232 ? 0.543 34.188 21.875 1 93.31 232 THR A N 1
ATOM 1947 C CA . THR A 1 232 ? 1.312 35.375 21.484 1 93.31 232 THR A CA 1
ATOM 1948 C C . THR A 1 232 ? 2.154 35.062 20.234 1 93.31 232 THR A C 1
ATOM 1950 O O . THR A 1 232 ? 2.256 35.906 19.344 1 93.31 232 THR A O 1
ATOM 1953 N N . GLU A 1 233 ? 2.715 33.938 20.266 1 90.81 233 GLU A N 1
ATOM 1954 C CA . GLU A 1 233 ? 3.525 33.531 19.125 1 90.81 233 GLU A CA 1
ATOM 1955 C C . GLU A 1 233 ? 2.709 33.531 17.844 1 90.81 233 GLU A C 1
ATOM 1957 O O . GLU A 1 233 ? 3.168 34.031 16.812 1 90.81 233 GLU A O 1
ATOM 1962 N N . ALA A 1 234 ? 1.567 32.938 17.859 1 90.88 234 ALA A N 1
ATOM 1963 C CA . ALA A 1 234 ? 0.685 32.906 16.703 1 90.88 234 ALA A CA 1
ATOM 1964 C C . ALA A 1 234 ? 0.284 34.312 16.281 1 90.88 234 ALA A C 1
ATOM 1966 O O . ALA A 1 234 ? 0.36 34.656 15.094 1 90.88 234 ALA A O 1
ATOM 1967 N N . LYS A 1 235 ? -0.108 35.156 17.234 1 93.62 235 LYS A N 1
ATOM 1968 C CA . LYS A 1 235 ? -0.546 36.531 16.938 1 93.62 235 LYS A CA 1
ATOM 1969 C C . LYS A 1 235 ? 0.595 37.344 16.359 1 93.62 235 LYS A C 1
ATOM 1971 O O . LYS A 1 235 ? 0.397 38.125 15.414 1 93.62 235 LYS A O 1
ATOM 1976 N N . MET A 1 236 ? 1.729 37.188 16.953 1 93.81 236 MET A N 1
ATOM 1977 C CA . MET A 1 236 ? 2.867 38 16.516 1 93.81 236 MET A CA 1
ATOM 1978 C C . MET A 1 236 ? 3.307 37.562 15.109 1 93.81 236 MET A C 1
ATOM 1980 O O . MET A 1 236 ? 3.715 38.406 14.305 1 93.81 236 MET A O 1
ATOM 1984 N N . SER A 1 237 ? 3.234 36.281 14.898 1 90.62 237 SER A N 1
ATOM 1985 C CA . SER A 1 237 ? 3.518 35.812 13.547 1 90.62 237 SER A CA 1
ATOM 1986 C C . SER A 1 237 ? 2.59 36.438 12.523 1 90.62 237 SER A C 1
ATOM 1988 O O . SER A 1 237 ? 3.045 36.938 11.492 1 90.62 237 SER A O 1
ATOM 1990 N N . MET A 1 238 ? 1.383 36.469 12.82 1 92.06 238 MET A N 1
ATOM 1991 C CA . MET A 1 238 ? 0.391 37.062 11.922 1 92.06 238 MET A CA 1
ATOM 1992 C C . MET A 1 238 ? 0.563 38.562 11.836 1 92.06 238 MET A C 1
ATOM 1994 O O . MET A 1 238 ? 0.333 39.156 10.781 1 92.06 238 MET A O 1
ATOM 1998 N N . ALA A 1 239 ? 0.968 39.125 12.914 1 93.69 239 ALA A N 1
ATOM 1999 C CA . ALA A 1 239 ? 1.232 40.562 12.922 1 93.69 239 ALA A CA 1
ATOM 2000 C C . ALA A 1 239 ? 2.27 40.938 11.859 1 93.69 239 ALA A C 1
ATOM 2002 O O . ALA A 1 239 ? 2.078 41.875 11.102 1 93.69 239 ALA A O 1
ATOM 2003 N N . LYS A 1 240 ? 3.279 40.125 11.82 1 89.75 240 LYS A N 1
ATOM 2004 C CA . LYS A 1 240 ? 4.324 40.375 10.828 1 89.75 240 LYS A CA 1
ATOM 2005 C C . LYS A 1 240 ? 3.771 40.281 9.406 1 89.75 240 LYS A C 1
ATOM 2007 O O . LYS A 1 240 ? 4.117 41.062 8.539 1 89.75 240 LYS A O 1
ATOM 2012 N N . ILE A 1 241 ? 2.992 39.344 9.242 1 85.94 241 ILE A N 1
ATOM 2013 C CA . ILE A 1 241 ? 2.41 39.125 7.926 1 85.94 241 ILE A CA 1
ATOM 2014 C C . ILE A 1 241 ? 1.507 40.281 7.551 1 85.94 241 ILE A C 1
ATOM 2016 O O . ILE A 1 241 ? 1.587 40.812 6.434 1 85.94 241 ILE A O 1
ATOM 2020 N N . TYR A 1 242 ? 0.701 40.75 8.484 1 90.5 242 TYR A N 1
ATOM 2021 C CA . TYR A 1 242 ? -0.219 41.875 8.234 1 90.5 242 TYR A CA 1
ATOM 2022 C C . TYR A 1 242 ? 0.542 43.156 8.008 1 90.5 242 TYR A C 1
ATOM 2024 O O . TYR A 1 242 ? 0.12 44 7.215 1 90.5 242 TYR A O 1
ATOM 2032 N N . LEU A 1 243 ? 1.656 43.281 8.695 1 92.06 243 LEU A N 1
ATOM 2033 C CA . LEU A 1 243 ? 2.438 44.531 8.586 1 92.06 243 LEU A CA 1
ATOM 2034 C C . LEU A 1 243 ? 3.051 44.656 7.195 1 92.06 243 LEU A C 1
ATOM 2036 O O . LEU A 1 243 ? 3.387 45.75 6.77 1 92.06 243 LEU A O 1
ATOM 2040 N N . ASN A 1 244 ? 3.213 43.531 6.566 1 86.56 244 ASN A N 1
ATOM 2041 C CA . ASN A 1 244 ? 3.754 43.531 5.211 1 86.56 244 ASN A CA 1
ATOM 2042 C C . ASN A 1 244 ? 2.672 43.844 4.18 1 86.56 244 ASN A C 1
ATOM 2044 O O . ASN A 1 244 ? 2.969 44.031 2.998 1 86.56 244 ASN A O 1
ATOM 2048 N N . ASP A 1 245 ? 1.492 43.875 4.586 1 84.88 245 ASP A N 1
ATOM 2049 C CA . ASP A 1 245 ? 0.367 44.25 3.734 1 84.88 245 ASP A CA 1
ATOM 2050 C C . ASP A 1 245 ? 0.136 45.781 3.768 1 84.88 245 ASP A C 1
ATOM 2052 O O . ASP A 1 245 ? -0.323 46.312 4.777 1 84.88 245 ASP A O 1
ATOM 2056 N N . ALA A 1 246 ? 0.392 46.438 2.67 1 81.69 246 ALA A N 1
ATOM 2057 C CA . ALA A 1 246 ? 0.321 47.875 2.58 1 81.69 246 ALA A CA 1
ATOM 2058 C C . ALA A 1 246 ? -1.108 48.375 2.785 1 81.69 246 ALA A C 1
ATOM 2060 O O . ALA A 1 246 ? -1.327 49.531 3.131 1 81.69 246 ALA A O 1
ATOM 2061 N N . GLY A 1 247 ? -2.008 47.562 2.633 1 87.56 247 GLY A N 1
ATOM 2062 C CA . GLY A 1 247 ? -3.402 47.969 2.719 1 87.56 247 GLY A CA 1
ATOM 2063 C C . GLY A 1 247 ? -3.928 48 4.141 1 87.56 247 GLY A C 1
ATOM 2064 O O . GLY A 1 247 ? -5.035 48.469 4.391 1 87.56 247 GLY A O 1
ATOM 2065 N N . LEU A 1 248 ? -3.129 47.562 5.094 1 91.69 248 LEU A N 1
ATOM 2066 C CA . LEU A 1 248 ? -3.578 47.531 6.48 1 91.69 248 LEU A CA 1
ATOM 2067 C C . LEU A 1 248 ? -2.805 48.5 7.34 1 91.69 248 LEU A C 1
ATOM 2069 O O . LEU A 1 248 ? -1.575 48.562 7.277 1 91.69 248 LEU A O 1
ATOM 2073 N N . ASN A 1 249 ? -3.541 49.312 8.039 1 92.94 249 ASN A N 1
ATOM 2074 C CA . ASN A 1 249 ? -2.844 50.188 8.992 1 92.94 249 ASN A CA 1
ATOM 2075 C C . ASN A 1 249 ? -2.705 49.5 10.352 1 92.94 249 ASN A C 1
ATOM 2077 O O . ASN A 1 249 ? -3.254 48.406 10.578 1 92.94 249 ASN A O 1
ATOM 2081 N N . ILE A 1 250 ? -1.98 50.094 11.25 1 94.44 250 ILE A N 1
ATOM 2082 C CA . ILE A 1 250 ? -1.613 49.5 12.516 1 94.44 250 ILE A CA 1
ATOM 2083 C C . ILE A 1 250 ? -2.865 49.25 13.359 1 94.44 250 ILE A C 1
ATOM 2085 O O . ILE A 1 250 ? -2.977 48.25 14.062 1 94.44 250 ILE A O 1
ATOM 2089 N N . SER A 1 251 ? -3.766 50.25 13.289 1 95 251 SER A N 1
ATOM 2090 C CA . SER A 1 251 ? -5.008 50.125 14.047 1 95 251 SER A CA 1
ATOM 2091 C C . SER A 1 251 ? -5.824 48.938 13.578 1 95 251 SER A C 1
ATOM 2093 O O . SER A 1 251 ? -6.375 48.188 14.391 1 95 251 SER A O 1
ATOM 2095 N N . GLU A 1 252 ? -5.895 48.719 12.32 1 94.94 252 GLU A N 1
ATOM 2096 C CA . GLU A 1 252 ? -6.621 47.594 11.734 1 94.94 252 GLU A CA 1
ATOM 2097 C C . GLU A 1 252 ? -5.977 46.25 12.117 1 94.94 252 GLU A C 1
ATOM 2099 O O . GLU A 1 252 ? -6.672 45.281 12.383 1 94.94 252 GLU A O 1
ATOM 2104 N N . ILE A 1 253 ? -4.703 46.281 12.125 1 95.5 253 ILE A N 1
ATOM 2105 C CA . ILE A 1 253 ? -3.961 45.062 12.484 1 95.5 253 ILE A CA 1
ATOM 2106 C C . ILE A 1 253 ? -4.242 44.688 13.945 1 95.5 253 ILE A C 1
ATOM 2108 O O . ILE A 1 253 ? -4.512 43.531 14.258 1 95.5 253 ILE A O 1
ATOM 2112 N N . ALA A 1 254 ? -4.184 45.656 14.82 1 95.75 254 ALA A N 1
ATOM 2113 C CA . ALA A 1 254 ? -4.492 45.438 16.234 1 95.75 254 ALA A CA 1
ATOM 2114 C C . ALA A 1 254 ? -5.887 44.844 16.406 1 95.75 254 ALA A C 1
ATOM 2116 O O . ALA A 1 254 ? -6.07 43.906 17.172 1 95.75 254 ALA A O 1
ATOM 2117 N N . ASP A 1 255 ? -6.832 45.375 15.617 1 94.88 255 ASP A N 1
ATOM 2118 C CA . ASP A 1 255 ? -8.211 44.906 15.68 1 94.88 255 ASP A CA 1
ATOM 2119 C C . ASP A 1 255 ? -8.328 43.469 15.18 1 94.88 255 ASP A C 1
ATOM 2121 O O . ASP A 1 255 ? -9.016 42.656 15.789 1 94.88 255 ASP A O 1
ATOM 2125 N N . ARG A 1 256 ? -7.66 43.219 14.125 1 92.38 256 ARG A N 1
ATOM 2126 C CA . ARG A 1 256 ? -7.715 41.875 13.523 1 92.38 256 ARG A CA 1
ATOM 2127 C C . ARG A 1 256 ? -7.141 40.812 14.461 1 92.38 256 ARG A C 1
ATOM 2129 O O . ARG A 1 256 ? -7.609 39.688 14.484 1 92.38 256 ARG A O 1
ATOM 2136 N N . LEU A 1 257 ? -6.16 41.219 15.188 1 94.88 257 LEU A N 1
ATOM 2137 C CA . LEU A 1 257 ? -5.5 40.281 16.094 1 94.88 257 LEU A CA 1
ATOM 2138 C C . LEU A 1 257 ? -6.16 40.312 17.469 1 94.88 257 LEU A C 1
ATOM 2140 O O . LEU A 1 257 ? -5.676 39.688 18.406 1 94.88 257 LEU A O 1
ATOM 2144 N N . ASN A 1 258 ? -7.168 41.062 17.672 1 94.62 258 ASN A N 1
ATOM 2145 C CA . ASN A 1 258 ? -8.047 41.125 18.828 1 94.62 258 ASN A CA 1
ATOM 2146 C C . ASN A 1 258 ? -7.328 41.719 20.047 1 94.62 258 ASN A C 1
ATOM 2148 O O . ASN A 1 258 ? -7.453 41.219 21.156 1 94.62 258 ASN A O 1
ATOM 2152 N N . TYR A 1 259 ? -6.578 42.75 19.75 1 95.12 259 TYR A N 1
ATOM 2153 C CA . TYR A 1 259 ? -6.059 43.531 20.859 1 95.12 259 TYR A CA 1
ATOM 2154 C C . TYR A 1 259 ? -7.047 44.625 21.25 1 95.12 259 TYR A C 1
ATOM 2156 O O . TYR A 1 259 ? -7.777 45.156 20.406 1 95.12 259 TYR A O 1
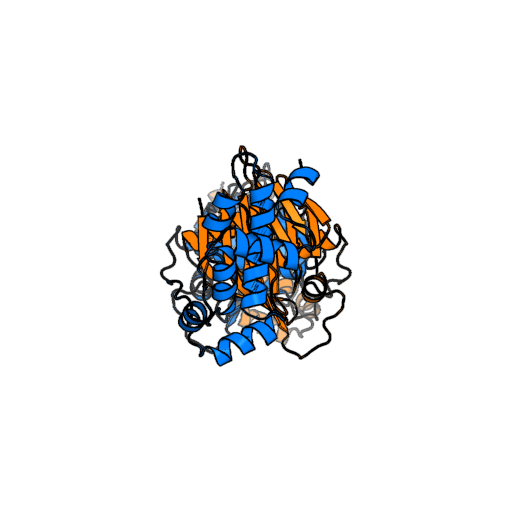ATOM 2164 N N . SER A 1 260 ? -7.035 45 22.516 1 92.81 260 SER A N 1
ATOM 2165 C CA . SER A 1 260 ? -7.996 45.969 23.047 1 92.81 260 SER A CA 1
ATOM 2166 C C . SER A 1 260 ? -7.695 47.375 22.547 1 92.81 260 SER A C 1
ATOM 2168 O O . SER A 1 260 ? -8.578 48.25 22.531 1 92.81 260 SER A O 1
ATOM 2170 N N . SER A 1 261 ? -6.402 47.594 22.141 1 94.75 261 SER A N 1
ATOM 2171 C CA . SER A 1 261 ? -6.004 48.906 21.656 1 94.75 261 SER A CA 1
ATOM 2172 C C . SER A 1 261 ? -4.727 48.812 20.812 1 94.75 261 SER A C 1
ATOM 2174 O O . SER A 1 261 ? -4 47.812 20.891 1 94.75 261 SER A O 1
ATOM 2176 N N . VAL A 1 262 ? -4.527 49.844 20.078 1 95.38 262 VAL A N 1
ATOM 2177 C CA . VAL A 1 262 ? -3.311 49.969 19.281 1 95.38 262 VAL A CA 1
ATOM 2178 C C . VAL A 1 262 ? -2.09 49.969 20.188 1 95.38 262 VAL A C 1
ATOM 2180 O O . VAL A 1 262 ? -1.042 49.438 19.859 1 95.38 262 VAL A O 1
ATOM 2183 N N . GLN A 1 263 ? -2.297 50.625 21.328 1 95.69 263 GLN A N 1
ATOM 2184 C CA . GLN A 1 263 ? -1.199 50.719 22.281 1 95.69 263 GLN A CA 1
ATOM 2185 C C . GLN A 1 263 ? -0.803 49.344 22.812 1 95.69 263 GLN A C 1
ATOM 2187 O O . GLN A 1 263 ? 0.385 49.031 22.938 1 95.69 263 GLN A O 1
ATOM 2192 N N . HIS A 1 264 ? -1.785 48.562 23.125 1 95.69 264 HIS A N 1
ATOM 2193 C CA . HIS A 1 264 ? -1.517 47.219 23.641 1 95.69 264 HIS A CA 1
ATOM 2194 C C . HIS A 1 264 ? -0.817 46.375 22.594 1 95.69 264 HIS A C 1
ATOM 2196 O O . HIS A 1 264 ? 0.108 45.625 22.906 1 95.69 264 HIS A O 1
ATOM 2202 N N . PHE A 1 265 ? -1.265 46.5 21.406 1 96.5 265 PHE A N 1
ATOM 2203 C CA . PHE A 1 265 ? -0.637 45.781 20.297 1 96.5 265 PHE A CA 1
ATOM 2204 C C . PHE A 1 265 ? 0.807 46.25 20.109 1 96.5 265 PHE A C 1
ATOM 2206 O O . PHE A 1 265 ? 1.713 45.406 20.016 1 96.5 265 PHE A O 1
ATOM 2213 N N . SER A 1 266 ? 0.997 47.531 20.047 1 95.56 266 SER A N 1
ATOM 2214 C CA . SER A 1 266 ? 2.322 48.094 19.828 1 95.56 266 SER A CA 1
ATOM 2215 C C . SER A 1 266 ? 3.305 47.656 20.906 1 95.56 266 SER A C 1
ATOM 2217 O O . SER A 1 266 ? 4.461 47.344 20.609 1 95.56 266 SER A O 1
ATOM 2219 N N . TYR A 1 267 ? 2.812 47.594 22.062 1 95.69 267 TYR A N 1
ATOM 2220 C CA . TYR A 1 267 ? 3.645 47.156 23.188 1 95.69 267 TYR A CA 1
ATOM 2221 C C . TYR A 1 267 ? 4.016 45.688 23.062 1 95.69 267 TYR A C 1
ATOM 2223 O O . TYR A 1 267 ? 5.18 45.312 23.219 1 95.69 267 TYR A O 1
ATOM 2231 N N . ALA A 1 268 ? 3.076 44.906 22.781 1 94.81 268 ALA A N 1
ATOM 2232 C CA . ALA A 1 268 ? 3.297 43.469 22.641 1 94.81 268 ALA A CA 1
ATOM 2233 C C . ALA A 1 268 ? 4.277 43.188 21.516 1 94.81 268 ALA A C 1
ATOM 2235 O O . ALA A 1 268 ? 5.164 42.344 21.656 1 94.81 268 ALA A O 1
ATOM 2236 N N . PHE A 1 269 ? 4.074 43.844 20.406 1 96.62 269 PHE A N 1
ATOM 2237 C CA . PHE A 1 269 ? 4.941 43.656 19.25 1 96.62 269 PHE A CA 1
ATOM 2238 C C . PHE A 1 269 ? 6.379 44.031 19.578 1 96.62 269 PHE A C 1
ATOM 2240 O O . PHE A 1 269 ? 7.309 43.281 19.266 1 96.62 269 PHE A O 1
ATOM 2247 N N . LYS A 1 270 ? 6.512 45.094 20.25 1 95.94 270 LYS A N 1
ATOM 2248 C CA . LYS A 1 270 ? 7.848 45.562 20.625 1 95.94 270 LYS A CA 1
ATOM 2249 C C . LYS A 1 270 ? 8.492 44.594 21.625 1 95.94 270 LYS A C 1
ATOM 2251 O O . LYS A 1 270 ? 9.688 44.312 21.547 1 95.94 270 LYS A O 1
ATOM 2256 N N . GLN A 1 271 ? 7.758 44.188 22.562 1 95.31 271 GLN A N 1
ATOM 2257 C CA . GLN A 1 271 ? 8.266 43.25 23.562 1 95.31 271 GLN A CA 1
ATOM 2258 C C . GLN A 1 271 ? 8.703 41.938 22.922 1 95.31 271 GLN A C 1
ATOM 2260 O O . GLN A 1 271 ? 9.719 41.344 23.328 1 95.31 271 GLN A O 1
ATOM 2265 N N . TYR A 1 272 ? 7.93 41.531 21.922 1 93.5 272 TYR A N 1
ATOM 2266 C CA . TYR A 1 272 ? 8.188 40.219 21.312 1 93.5 272 TYR A CA 1
ATOM 2267 C C . TYR A 1 272 ? 9.352 40.312 20.328 1 93.5 272 TYR A C 1
ATOM 2269 O O . TYR A 1 272 ? 10.234 39.438 20.344 1 93.5 272 TYR A O 1
ATOM 2277 N N . TYR A 1 273 ? 9.43 41.344 19.438 1 93.44 273 TYR A N 1
ATOM 2278 C CA . TYR A 1 273 ? 10.406 41.406 18.344 1 93.44 273 TYR A CA 1
ATOM 2279 C C . TYR A 1 273 ? 11.531 42.344 18.688 1 93.44 273 TYR A C 1
ATOM 2281 O O . TYR A 1 273 ? 12.562 42.375 18.016 1 93.44 273 TYR A O 1
ATOM 2289 N N . GLY A 1 274 ? 11.328 43.219 19.641 1 94 274 GLY A N 1
ATOM 2290 C CA . GLY A 1 274 ? 12.359 44.156 20.062 1 94 274 GLY A CA 1
ATOM 2291 C C . GLY A 1 274 ? 12.336 45.438 19.281 1 94 274 GLY A C 1
ATOM 2292 O O . GLY A 1 274 ? 13.078 46.375 19.594 1 94 274 GLY A O 1
ATOM 2293 N N . ILE A 1 275 ? 11.531 45.531 18.328 1 93.81 275 ILE A N 1
ATOM 2294 C CA . ILE A 1 275 ? 11.367 46.75 17.531 1 93.81 275 ILE A CA 1
ATOM 2295 C C . ILE A 1 275 ? 9.883 47.094 17.422 1 93.81 275 ILE A C 1
ATOM 2297 O O . ILE A 1 275 ? 9.023 46.219 17.578 1 93.81 275 ILE A O 1
ATOM 2301 N N . SER A 1 276 ? 9.617 48.312 17.141 1 94.44 276 SER A N 1
ATOM 2302 C CA . SER A 1 276 ? 8.219 48.719 17.047 1 94.44 276 SER A CA 1
ATOM 2303 C C . SER A 1 276 ? 7.609 48.25 15.719 1 94.44 276 SER A C 1
ATOM 2305 O O . SER A 1 276 ? 8.328 48.062 14.734 1 94.44 276 SER A O 1
ATOM 2307 N N . ALA A 1 277 ? 6.281 48.125 15.727 1 94 277 ALA A N 1
ATOM 2308 C CA . ALA A 1 277 ? 5.555 47.75 14.516 1 94 277 ALA A CA 1
ATOM 2309 C C . ALA A 1 277 ? 5.812 48.719 13.383 1 94 277 ALA A C 1
ATOM 2311 O O . ALA A 1 277 ? 5.98 48.312 12.227 1 94 277 ALA A O 1
ATOM 2312 N N . SER A 1 278 ? 5.883 49.969 13.711 1 92.06 278 SER A N 1
ATOM 2313 C CA . SER A 1 278 ? 6.098 51.031 12.711 1 92.06 278 SER A CA 1
ATOM 2314 C C . SER A 1 278 ? 7.48 50.906 12.086 1 92.06 278 SER A C 1
ATOM 2316 O O . SER A 1 278 ? 7.637 51.062 10.875 1 92.06 278 SER A O 1
ATOM 2318 N N . ILE A 1 279 ? 8.422 50.688 12.883 1 92.69 279 ILE A N 1
ATOM 2319 C CA . ILE A 1 279 ? 9.789 50.531 12.398 1 92.69 279 ILE A CA 1
ATOM 2320 C C . ILE A 1 279 ? 9.898 49.312 11.523 1 92.69 279 ILE A C 1
ATOM 2322 O O . ILE A 1 279 ? 10.539 49.312 10.469 1 92.69 279 ILE A O 1
ATOM 2326 N N . TYR A 1 280 ? 9.273 48.25 12.016 1 92.62 280 TYR A N 1
ATOM 2327 C CA . TYR A 1 280 ? 9.297 47 11.242 1 92.62 280 TYR A CA 1
ATOM 2328 C C . TYR A 1 280 ? 8.719 47.219 9.852 1 92.62 280 TYR A C 1
ATOM 2330 O O . TYR A 1 280 ? 9.281 46.75 8.859 1 92.62 280 TYR A O 1
ATOM 2338 N N . ARG A 1 281 ? 7.574 47.812 9.766 1 90 281 ARG A N 1
ATOM 2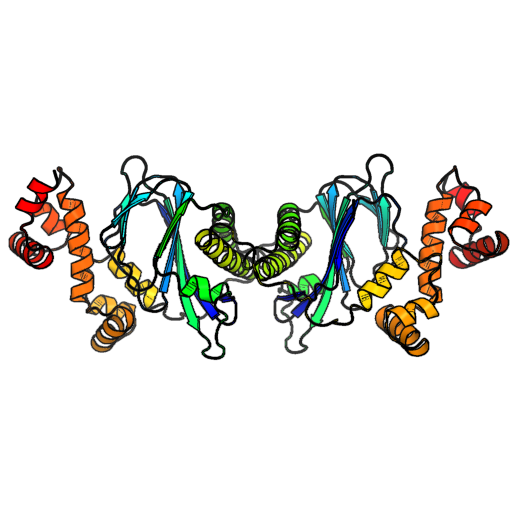339 C CA . ARG A 1 281 ? 6.906 48.062 8.492 1 90 281 ARG A CA 1
ATOM 2340 C C . ARG A 1 281 ? 7.797 48.875 7.562 1 90 281 ARG A C 1
ATOM 2342 O O . ARG A 1 281 ? 7.844 48.625 6.359 1 90 281 ARG A O 1
ATOM 2349 N N . LYS A 1 282 ? 8.516 49.812 8.094 1 87.94 282 LYS A N 1
ATOM 2350 C CA . LYS A 1 282 ? 9.383 50.688 7.293 1 87.94 282 LYS A CA 1
ATOM 2351 C C . LYS A 1 282 ? 10.586 49.906 6.762 1 87.94 282 LYS A C 1
ATOM 2353 O O . LYS A 1 282 ? 11.062 50.188 5.66 1 87.94 282 LYS A O 1
ATOM 2358 N N . THR A 1 283 ? 11.023 48.969 7.504 1 83.88 283 THR A N 1
ATOM 2359 C CA . THR A 1 283 ? 12.234 48.219 7.133 1 83.88 283 THR A CA 1
ATOM 2360 C C . THR A 1 283 ? 11.891 47.062 6.203 1 83.88 283 THR A C 1
ATOM 2362 O O . THR A 1 283 ? 12.734 46.625 5.43 1 83.88 283 THR A O 1
ATOM 2365 N N . SER A 1 284 ? 10.75 46.531 6.352 1 73.12 284 SER A N 1
ATOM 2366 C CA . SER A 1 284 ? 10.367 45.375 5.578 1 73.12 284 SER A CA 1
ATOM 2367 C C . SER A 1 284 ? 9.867 45.75 4.191 1 73.12 284 SER A C 1
ATOM 2369 O O . SER A 1 284 ? 9.844 44.938 3.279 1 73.12 284 SER A O 1
ATOM 2371 N N . GLN A 1 285 ? 9.43 47 3.951 1 60.69 285 GLN A N 1
ATOM 2372 C CA . GLN A 1 285 ? 9.062 47.5 2.627 1 60.69 285 GLN A CA 1
ATOM 2373 C C . GLN A 1 285 ? 10.289 47.906 1.819 1 60.69 285 GLN A C 1
ATOM 2375 O O . GLN A 1 285 ? 11.242 48.469 2.365 1 60.69 285 GLN A O 1
ATOM 2380 N N . MET B 1 1 ? -11.156 25.281 -0.912 1 68.69 1 MET B N 1
ATOM 2381 C CA . MET B 1 1 ? -11.617 23.922 -0.65 1 68.69 1 MET B CA 1
ATOM 2382 C C . MET B 1 1 ? -10.789 23.266 0.445 1 68.69 1 MET B C 1
ATOM 2384 O O . MET B 1 1 ? -9.57 23.469 0.512 1 68.69 1 MET B O 1
ATOM 2388 N N . ARG B 1 2 ? -11.43 22.844 1.52 1 75.75 2 ARG B N 1
ATOM 2389 C CA . ARG B 1 2 ? -10.781 22.219 2.66 1 75.75 2 ARG B CA 1
ATOM 2390 C C . ARG B 1 2 ? -11.469 20.906 3.029 1 75.75 2 ARG B C 1
ATOM 2392 O O . ARG B 1 2 ? -12.688 20.875 3.232 1 75.75 2 ARG B O 1
ATOM 2399 N N . THR B 1 3 ? -10.734 19.766 2.867 1 73.56 3 THR B N 1
ATOM 2400 C CA . THR B 1 3 ? -11.195 18.453 3.305 1 73.56 3 THR B CA 1
ATOM 2401 C C . THR B 1 3 ? -10.359 17.953 4.484 1 73.56 3 THR B C 1
ATOM 2403 O O . THR B 1 3 ? -9.133 17.906 4.41 1 73.56 3 THR B O 1
ATOM 2406 N N . VAL B 1 4 ? -11.062 17.672 5.574 1 75.69 4 VAL B N 1
ATOM 2407 C CA . VAL B 1 4 ? -10.359 17.25 6.781 1 75.69 4 VAL B CA 1
ATOM 2408 C C . VAL B 1 4 ? -10.945 15.945 7.301 1 75.69 4 VAL B C 1
ATOM 2410 O O . VAL B 1 4 ? -12.164 15.789 7.375 1 75.69 4 VAL B O 1
ATOM 2413 N N . TYR B 1 5 ? -10.109 15 7.406 1 77.75 5 TYR B N 1
ATOM 2414 C CA . TYR B 1 5 ? -10.453 13.789 8.148 1 77.75 5 TYR B CA 1
ATOM 2415 C C . TYR B 1 5 ? -9.773 13.781 9.516 1 77.75 5 TYR B C 1
ATOM 2417 O O . TYR B 1 5 ? -8.547 13.703 9.609 1 77.75 5 TYR B O 1
ATOM 2425 N N . THR B 1 6 ? -10.578 13.984 10.547 1 69.75 6 THR B N 1
ATOM 2426 C CA . THR B 1 6 ? -10.062 14.07 11.914 1 69.75 6 THR B CA 1
ATOM 2427 C C . THR B 1 6 ? -10.469 12.836 12.719 1 69.75 6 THR B C 1
ATOM 2429 O O . THR B 1 6 ? -11.312 12.055 12.281 1 69.75 6 THR B O 1
ATOM 2432 N N . ASP B 1 7 ? -9.758 12.633 13.781 1 63.66 7 ASP B N 1
ATOM 2433 C CA . ASP B 1 7 ? -10.047 11.555 14.719 1 63.66 7 ASP B CA 1
ATOM 2434 C C . ASP B 1 7 ? -9.953 10.188 14.047 1 63.66 7 ASP B C 1
ATOM 2436 O O . ASP B 1 7 ? -10.805 9.328 14.258 1 63.66 7 ASP B O 1
ATOM 2440 N N . LEU B 1 8 ? -9.125 10.094 13.031 1 66.62 8 LEU B N 1
ATOM 2441 C CA . LEU B 1 8 ? -9 8.852 12.281 1 66.62 8 LEU B CA 1
ATOM 2442 C C . LEU B 1 8 ? -8.484 7.73 13.18 1 66.62 8 LEU B C 1
ATOM 2444 O O . LEU B 1 8 ? -8.906 6.578 13.047 1 66.62 8 LEU B O 1
ATOM 2448 N N . ASN B 1 9 ? -7.801 7.938 14.219 1 74 9 ASN B N 1
ATOM 2449 C CA . ASN B 1 9 ? -7.145 6.969 15.086 1 74 9 ASN B CA 1
ATOM 2450 C C . ASN B 1 9 ? -6.555 5.809 14.289 1 74 9 ASN B C 1
ATOM 2452 O O . ASN B 1 9 ? -6.762 4.645 14.633 1 74 9 ASN B O 1
ATOM 2456 N N . ILE B 1 10 ? -6.023 6.062 13.25 1 88.19 10 ILE B N 1
ATOM 2457 C CA . ILE B 1 10 ? -5.359 5.051 12.43 1 88.19 10 ILE B CA 1
ATOM 2458 C C . ILE B 1 10 ? -3.961 4.781 12.977 1 88.19 10 ILE B C 1
ATOM 2460 O O . ILE B 1 10 ? -3.182 5.715 13.195 1 88.19 10 ILE B O 1
ATOM 2464 N N . LYS B 1 11 ? -3.699 3.467 13.25 1 90.19 11 LYS B N 1
ATOM 2465 C CA . LYS B 1 11 ? -2.393 3.061 13.766 1 90.19 11 LYS B CA 1
ATOM 2466 C C . LYS B 1 11 ? -1.664 2.168 12.758 1 90.19 11 LYS B C 1
ATOM 2468 O O . LYS B 1 11 ? -2.229 1.188 12.273 1 90.19 11 LYS B O 1
ATOM 2473 N N . ILE B 1 12 ? -0.544 2.629 12.414 1 92.56 12 ILE B N 1
ATOM 2474 C CA . ILE B 1 12 ? 0.29 1.764 11.586 1 92.56 12 ILE B CA 1
ATOM 2475 C C . ILE B 1 12 ? 1.588 1.442 12.328 1 92.56 12 ILE B C 1
ATOM 2477 O O . ILE B 1 12 ? 2.07 2.246 13.125 1 92.56 12 ILE B O 1
ATOM 2481 N N . THR B 1 13 ? 2.146 0.296 12.078 1 92.06 13 THR B N 1
ATOM 2482 C CA . THR B 1 13 ? 3.377 -0.119 12.742 1 92.06 13 THR B CA 1
ATOM 2483 C C . THR B 1 13 ? 4.48 -0.379 11.727 1 92.06 13 THR B C 1
ATOM 2485 O O . THR B 1 13 ? 4.273 -1.098 10.742 1 92.06 13 THR B O 1
ATOM 2488 N N . ILE B 1 14 ? 5.57 0.26 11.945 1 93.06 14 ILE B N 1
ATOM 2489 C CA . ILE B 1 14 ? 6.773 0.084 11.133 1 93.06 14 ILE B CA 1
ATOM 2490 C C . ILE B 1 14 ? 7.973 -0.176 12.039 1 93.06 14 ILE B C 1
ATOM 2492 O O . ILE B 1 14 ? 8.32 0.662 12.875 1 93.06 14 ILE B O 1
ATOM 2496 N N . ASN B 1 15 ? 8.719 -1.244 11.891 1 89.44 15 ASN B N 1
ATOM 2497 C CA . ASN B 1 15 ? 9.891 -1.614 12.68 1 89.44 15 ASN B CA 1
ATOM 2498 C C . ASN B 1 15 ? 9.641 -1.46 14.172 1 89.44 15 ASN B C 1
ATOM 2500 O O . ASN B 1 15 ? 10.422 -0.82 14.883 1 89.44 15 ASN B O 1
ATOM 2504 N N . ASP B 1 16 ? 8.523 -1.831 14.719 1 84.94 16 ASP B N 1
ATOM 2505 C CA . ASP B 1 16 ? 8.156 -1.851 16.125 1 84.94 16 ASP B CA 1
ATOM 2506 C C . ASP B 1 16 ? 7.844 -0.444 16.641 1 84.94 16 ASP B C 1
ATOM 2508 O O . ASP B 1 16 ? 7.961 -0.167 17.828 1 84.94 16 ASP B O 1
ATOM 2512 N N . THR B 1 17 ? 7.695 0.448 15.781 1 91.69 17 THR B N 1
ATOM 2513 C CA . THR B 1 17 ? 7.242 1.795 16.109 1 91.69 17 THR B CA 1
ATOM 2514 C C . THR B 1 17 ? 5.824 2.029 15.602 1 91.69 17 THR B C 1
ATOM 2516 O O . THR B 1 17 ? 5.5 1.686 14.461 1 91.69 17 THR B O 1
ATOM 2519 N N . THR B 1 18 ? 5.043 2.506 16.484 1 92 18 THR B N 1
ATOM 2520 C CA . THR B 1 18 ? 3.666 2.811 16.094 1 92 18 THR B CA 1
ATOM 2521 C C . THR B 1 18 ? 3.539 4.262 15.648 1 92 18 THR B C 1
ATOM 2523 O O . THR B 1 18 ? 4.012 5.176 16.328 1 92 18 THR B O 1
ATOM 2526 N N . PHE B 1 19 ? 3.029 4.438 14.477 1 92.44 19 PHE B N 1
ATOM 2527 C CA . PHE B 1 19 ? 2.674 5.742 13.938 1 92.44 19 PHE B CA 1
ATOM 2528 C C . PHE B 1 19 ? 1.176 5.996 14.07 1 92.44 19 PHE B C 1
ATOM 2530 O O . PHE B 1 19 ? 0.373 5.363 13.383 1 92.44 19 PHE B O 1
ATOM 2537 N N . LEU B 1 20 ? 0.807 6.836 14.953 1 88.25 20 LEU B N 1
ATOM 2538 C CA . LEU B 1 20 ? -0.589 7.238 15.086 1 88.25 20 LEU B CA 1
ATOM 2539 C C . LEU B 1 20 ? -0.913 8.383 14.133 1 88.25 20 LEU B C 1
ATOM 2541 O O . LEU B 1 20 ? -0.283 9.445 14.188 1 88.25 20 LEU B O 1
ATOM 2545 N N . VAL B 1 21 ? -1.79 8.117 13.203 1 88.88 21 VAL B N 1
ATOM 2546 C CA . VAL B 1 21 ? -2.238 9.156 12.281 1 88.88 21 VAL B CA 1
ATOM 2547 C C . VAL B 1 21 ? -3.479 9.844 12.844 1 88.88 21 VAL B C 1
ATOM 2549 O O . VAL B 1 21 ? -4.559 9.258 12.891 1 88.88 21 VAL B O 1
ATOM 2552 N N . LEU B 1 22 ? -3.324 11.016 13.109 1 78.12 22 LEU B N 1
ATOM 2553 C CA . LEU B 1 22 ? -4.363 11.719 13.852 1 78.12 22 LEU B CA 1
ATOM 2554 C C . LEU B 1 22 ? -5.262 12.508 12.906 1 78.12 22 LEU B C 1
ATOM 2556 O O . LEU B 1 22 ? -6.469 12.617 13.133 1 78.12 22 LEU B O 1
ATOM 2560 N N . ASN B 1 23 ? -4.664 13.102 11.953 1 82.12 23 ASN B N 1
ATOM 2561 C CA . ASN B 1 23 ? -5.441 13.859 10.977 1 82.12 23 ASN B CA 1
ATOM 2562 C C . ASN B 1 23 ? -4.781 13.852 9.602 1 82.12 23 ASN B C 1
ATOM 2564 O O . ASN B 1 23 ? -3.555 13.758 9.5 1 82.12 23 ASN B O 1
ATOM 2568 N N .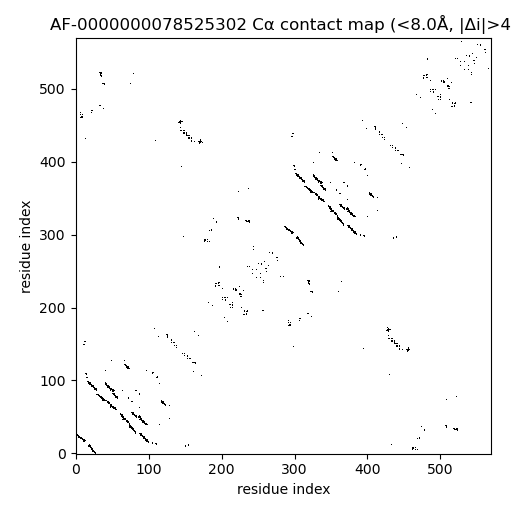 ILE B 1 24 ? -5.582 13.867 8.656 1 85.69 24 ILE B N 1
ATOM 2569 C CA . ILE B 1 24 ? -5.195 14.047 7.266 1 85.69 24 ILE B CA 1
ATOM 2570 C C . ILE B 1 24 ? -6.016 15.164 6.637 1 85.69 24 ILE B C 1
ATOM 2572 O O . ILE B 1 24 ? -7.246 15.172 6.73 1 85.69 24 ILE B O 1
ATOM 2576 N N . VAL B 1 25 ? -5.262 16.094 6.043 1 85.94 25 VAL B N 1
ATOM 2577 C CA . VAL B 1 25 ? -5.941 17.297 5.574 1 85.94 25 VAL B CA 1
ATOM 2578 C C . VAL B 1 25 ? -5.535 17.594 4.133 1 85.94 25 VAL B C 1
ATOM 2580 O O . VAL B 1 25 ? -4.383 17.375 3.75 1 85.94 25 VAL B O 1
ATOM 2583 N N . PHE B 1 26 ? -6.48 17.953 3.398 1 86.56 26 PHE B N 1
ATOM 2584 C CA . PHE B 1 26 ? -6.27 18.594 2.104 1 86.56 26 PHE B CA 1
ATOM 2585 C C . PHE B 1 26 ? -6.852 20 2.09 1 86.56 26 PHE B C 1
ATOM 2587 O O . PHE B 1 26 ? -8.047 20.188 2.314 1 86.56 26 PHE B O 1
ATOM 2594 N N . GLU B 1 27 ? -5.984 21 1.792 1 88.06 27 GLU B N 1
ATOM 2595 C CA . GLU B 1 27 ? -6.477 22.359 1.914 1 88.06 27 GLU B CA 1
ATOM 2596 C C . GLU B 1 27 ? -5.785 23.297 0.918 1 88.06 27 GLU B C 1
ATOM 2598 O O . GLU B 1 27 ? -4.574 23.203 0.718 1 88.06 27 GLU B O 1
ATOM 2603 N N . ARG B 1 28 ? -6.582 24.109 0.294 1 87.69 28 ARG B N 1
ATOM 2604 C CA . ARG B 1 28 ? -6.07 25.266 -0.434 1 87.69 28 ARG B CA 1
ATOM 2605 C C . ARG B 1 28 ? -5.918 26.469 0.49 1 87.69 28 ARG B C 1
ATOM 2607 O O . ARG B 1 28 ? -6.891 26.922 1.1 1 87.69 28 ARG B O 1
ATOM 2614 N N . PHE B 1 29 ? -4.75 27.062 0.599 1 85.81 29 PHE B N 1
ATOM 2615 C CA . PHE B 1 29 ? -4.484 28.125 1.562 1 85.81 29 PHE B CA 1
ATOM 2616 C C . PHE B 1 29 ? -4.902 29.469 1.004 1 85.81 29 PHE B C 1
ATOM 2618 O O . PHE B 1 29 ? -4.219 30.031 0.145 1 85.81 29 PHE B O 1
ATOM 2625 N N . LEU B 1 30 ? -5.973 29.938 1.568 1 83.25 30 LEU B N 1
ATOM 2626 C CA . LEU B 1 30 ? -6.426 31.266 1.18 1 83.25 30 LEU B CA 1
ATOM 2627 C C . LEU B 1 30 ? -5.98 32.312 2.197 1 83.25 30 LEU B C 1
ATOM 2629 O O . LEU B 1 30 ? -6.23 33.5 2.018 1 83.25 30 LEU B O 1
ATOM 2633 N N . ARG B 1 31 ? -5.355 31.828 3.221 1 81.38 31 ARG B N 1
ATOM 2634 C CA . ARG B 1 31 ? -4.77 32.688 4.262 1 81.38 31 ARG B CA 1
ATOM 2635 C C . ARG B 1 31 ? -3.43 32.125 4.727 1 81.38 31 ARG B C 1
ATOM 2637 O O . ARG B 1 31 ? -3.143 30.938 4.527 1 81.38 31 ARG B O 1
ATOM 2644 N N . SER B 1 32 ? -2.713 32.969 5.355 1 86.25 32 SER B N 1
ATOM 2645 C CA . SER B 1 32 ? -1.444 32.531 5.93 1 86.25 32 SER B CA 1
ATOM 2646 C C . SER B 1 32 ? -1.664 31.719 7.199 1 86.25 32 SER B C 1
ATOM 2648 O O . SER B 1 32 ? -2.645 31.938 7.918 1 86.25 32 SER B O 1
ATOM 2650 N N . MET B 1 33 ? -0.785 30.766 7.355 1 84.62 33 MET B N 1
ATOM 2651 C CA . MET B 1 33 ? -0.767 30 8.602 1 84.62 33 MET B CA 1
ATOM 2652 C C . MET B 1 33 ? 0.292 30.547 9.555 1 84.62 33 MET B C 1
ATOM 2654 O O . MET B 1 33 ? 1.467 30.641 9.195 1 84.62 33 MET B O 1
ATOM 2658 N N . PRO B 1 34 ? -0.197 30.891 10.766 1 85.44 34 PRO B N 1
ATOM 2659 C CA . PRO B 1 34 ? 0.75 31.5 11.703 1 85.44 34 PRO B CA 1
ATOM 2660 C C . PRO B 1 34 ? 1.854 30.531 12.141 1 85.44 34 PRO B C 1
ATOM 2662 O O . PRO B 1 34 ? 1.686 29.312 12.047 1 85.44 34 PRO B O 1
ATOM 2665 N N . ARG B 1 35 ? 2.889 31.109 12.633 1 86.75 35 ARG B N 1
ATOM 2666 C CA . ARG B 1 35 ? 3.996 30.328 13.172 1 86.75 35 ARG B CA 1
ATOM 2667 C C . ARG B 1 35 ? 3.523 29.406 14.289 1 86.75 35 ARG B C 1
ATOM 2669 O O . ARG B 1 35 ? 2.732 29.828 15.141 1 86.75 35 ARG B O 1
ATOM 2676 N N . HIS B 1 36 ? 3.891 28.234 14.172 1 81.94 36 HIS B N 1
ATOM 2677 C CA . HIS B 1 36 ? 3.553 27.234 15.172 1 81.94 36 HIS B CA 1
ATOM 2678 C C . HIS B 1 36 ? 4.551 26.078 15.156 1 81.94 36 HIS B C 1
ATOM 2680 O O . HIS B 1 36 ? 5.414 26.016 14.281 1 81.94 36 HIS B O 1
ATOM 2686 N N . SER B 1 37 ? 4.531 25.328 16.203 1 84.62 37 SER B N 1
ATOM 2687 C CA . SER B 1 37 ? 5.328 24.109 16.297 1 84.62 37 SER B CA 1
ATOM 2688 C C . SER B 1 37 ? 4.527 22.969 16.938 1 84.62 37 SER B C 1
ATOM 2690 O O . SER B 1 37 ? 3.455 23.203 17.484 1 84.62 37 SER B O 1
ATOM 2692 N N . HIS B 1 38 ? 5.043 21.828 16.766 1 85.38 38 HIS B N 1
ATOM 2693 C CA . HIS B 1 38 ? 4.359 20.641 17.281 1 85.38 38 HIS B CA 1
ATOM 2694 C C . HIS B 1 38 ? 5.078 20.078 18.5 1 85.38 38 HIS B C 1
ATOM 2696 O O . HIS B 1 38 ? 6.211 20.453 18.781 1 85.38 38 HIS B O 1
ATOM 2702 N N . GLY B 1 39 ? 4.324 19.234 19.188 1 82.06 39 GLY B N 1
ATOM 2703 C CA . GLY B 1 39 ? 4.84 18.703 20.438 1 82.06 39 GLY B CA 1
ATOM 2704 C C . GLY B 1 39 ? 5.762 17.5 20.25 1 82.06 39 GLY B C 1
ATOM 2705 O O . GLY B 1 39 ? 6.188 17.219 19.125 1 82.06 39 GLY B O 1
ATOM 2706 N N . ASN B 1 40 ? 6.148 16.844 21.391 1 84.94 40 ASN B N 1
ATOM 2707 C CA . ASN B 1 40 ? 7.066 15.711 21.391 1 84.94 40 ASN B CA 1
ATOM 2708 C C . ASN B 1 40 ? 6.547 14.562 20.531 1 84.94 40 ASN B C 1
ATOM 2710 O O . ASN B 1 40 ? 5.348 14.266 20.547 1 84.94 40 ASN B O 1
ATOM 2714 N N . ASN B 1 41 ? 7.457 13.938 19.734 1 88.25 41 ASN B N 1
ATOM 2715 C CA . ASN B 1 41 ? 7.203 12.742 18.938 1 88.25 41 ASN B CA 1
ATOM 2716 C C . ASN B 1 41 ? 6.109 12.984 17.906 1 88.25 41 ASN B C 1
ATOM 2718 O O . ASN B 1 41 ? 5.391 12.055 17.531 1 88.25 41 ASN B O 1
ATOM 2722 N N . SER B 1 42 ? 5.965 14.289 17.562 1 89.25 42 SER B N 1
ATOM 2723 C CA . SER B 1 42 ? 4.953 14.664 16.578 1 89.25 42 SER B CA 1
ATOM 2724 C C . SER B 1 42 ? 5.594 15.18 15.289 1 89.25 42 SER B C 1
ATOM 2726 O O . SER B 1 42 ? 6.496 16.016 15.336 1 89.25 42 SER B O 1
ATOM 2728 N N . TYR B 1 43 ? 5.18 14.633 14.211 1 93.38 43 TYR B N 1
ATOM 2729 C CA . TYR B 1 43 ? 5.723 14.984 12.906 1 93.38 43 TYR B CA 1
ATOM 2730 C C . TYR B 1 43 ? 4.613 15.375 11.938 1 93.38 43 TYR B C 1
ATOM 2732 O O . TYR B 1 43 ? 3.543 14.758 11.93 1 93.38 43 TYR B O 1
ATOM 2740 N N . GLU B 1 44 ? 4.809 16.359 11.234 1 93.44 44 GLU B N 1
ATOM 2741 C CA . GLU B 1 44 ? 3.855 16.812 10.219 1 93.44 44 GLU B CA 1
ATOM 2742 C C . GLU B 1 44 ? 4.465 16.75 8.82 1 93.44 44 GLU B C 1
ATOM 2744 O O . GLU B 1 44 ? 5.547 17.281 8.586 1 93.44 44 GLU B O 1
ATOM 2749 N N . ILE B 1 45 ? 3.764 16.078 7.938 1 96.94 45 ILE B N 1
ATOM 2750 C CA . ILE B 1 45 ? 4.191 15.969 6.547 1 96.94 45 ILE B CA 1
ATOM 2751 C C . ILE B 1 45 ? 3.375 16.922 5.68 1 96.94 45 ILE B C 1
ATOM 2753 O O . ILE B 1 45 ? 2.143 16.922 5.73 1 96.94 45 ILE B O 1
ATOM 2757 N N . HIS B 1 46 ? 4.078 17.719 4.906 1 96.62 46 HIS B N 1
ATOM 2758 C CA . HIS B 1 46 ? 3.465 18.656 3.977 1 96.62 46 HIS B CA 1
ATOM 2759 C C . HIS B 1 46 ? 3.811 18.312 2.531 1 96.62 46 HIS B C 1
ATOM 2761 O O . HIS B 1 46 ? 4.984 18.281 2.16 1 96.62 46 HIS B O 1
ATOM 2767 N N . TYR B 1 47 ? 2.85 18.016 1.77 1 97.81 47 TYR B N 1
ATOM 2768 C CA . TYR B 1 47 ? 3.035 17.812 0.338 1 97.81 47 TYR B CA 1
ATOM 2769 C C . TYR B 1 47 ? 2.195 18.781 -0.469 1 97.81 47 TYR B C 1
ATOM 2771 O O . TYR B 1 47 ? 0.971 18.828 -0.319 1 97.81 47 TYR B O 1
ATOM 2779 N N . ILE B 1 48 ? 2.893 19.547 -1.383 1 97.38 48 ILE B N 1
ATOM 2780 C CA . ILE B 1 48 ? 2.227 20.594 -2.154 1 97.38 48 ILE B CA 1
ATOM 2781 C C . ILE B 1 48 ? 2.146 20.172 -3.621 1 97.38 48 ILE B C 1
ATOM 2783 O O . ILE B 1 48 ? 3.105 20.359 -4.375 1 97.38 48 ILE B O 1
ATOM 2787 N N . PRO B 1 49 ? 0.964 19.734 -4.039 1 95 49 PRO B N 1
ATOM 2788 C CA . PRO B 1 49 ? 0.827 19.312 -5.438 1 95 49 PRO B CA 1
ATOM 2789 C C . PRO B 1 49 ? 0.71 20.5 -6.395 1 95 49 PRO B C 1
ATOM 2791 O O . PRO B 1 49 ? 1.096 20.391 -7.562 1 95 49 PRO B O 1
ATOM 2794 N N . TYR B 1 50 ? 0.117 21.594 -5.898 1 92.62 50 TYR B N 1
ATOM 2795 C CA . TYR B 1 50 ? -0.157 22.734 -6.75 1 92.62 50 TYR B CA 1
ATOM 2796 C C . TYR B 1 50 ? 0.031 24.047 -5.984 1 92.62 50 TYR B C 1
ATOM 2798 O O . TYR B 1 50 ? -0.019 24.062 -4.75 1 92.62 50 TYR B O 1
ATOM 2806 N N . GLY B 1 51 ? 0.233 25.094 -6.816 1 94.69 51 GLY B N 1
ATOM 2807 C CA . GLY B 1 51 ? 0.286 26.438 -6.25 1 94.69 51 GLY B CA 1
ATOM 2808 C C . GLY B 1 51 ? 1.654 26.797 -5.707 1 94.69 51 GLY B C 1
ATOM 2809 O O . GLY B 1 51 ? 2.609 26.031 -5.855 1 94.69 51 GLY B O 1
ATOM 2810 N N . HIS B 1 52 ? 1.67 28.031 -5.152 1 96.81 52 HIS B N 1
ATOM 2811 C CA . HIS B 1 52 ? 2.943 28.594 -4.711 1 96.81 52 HIS B CA 1
ATOM 2812 C C . HIS B 1 52 ? 2.797 29.297 -3.365 1 96.81 52 HIS B C 1
ATOM 2814 O O . HIS B 1 52 ? 1.698 29.703 -2.996 1 96.81 52 HIS B O 1
ATOM 2820 N N . GLY B 1 53 ? 3.928 29.391 -2.699 1 96.56 53 GLY B N 1
ATOM 2821 C CA . GLY B 1 53 ? 4 30.094 -1.431 1 96.56 53 GLY B CA 1
ATOM 2822 C C . GLY B 1 53 ? 5.398 30.125 -0.842 1 96.56 53 GLY B C 1
ATOM 2823 O O . GLY B 1 53 ? 6.383 29.906 -1.557 1 96.56 53 GLY B O 1
ATOM 2824 N N . THR B 1 54 ? 5.391 30.594 0.388 1 95.38 54 THR B N 1
ATOM 2825 C CA . THR B 1 54 ? 6.637 30.625 1.148 1 95.38 54 THR B CA 1
ATOM 2826 C C . THR B 1 54 ? 6.438 30.031 2.539 1 95.38 54 THR B C 1
ATOM 2828 O O . THR B 1 54 ? 5.379 30.203 3.146 1 95.38 54 THR B O 1
ATOM 2831 N N . VAL B 1 55 ? 7.418 29.281 2.941 1 95.75 55 VAL B N 1
ATOM 2832 C CA . VAL B 1 55 ? 7.379 28.781 4.309 1 95.75 55 VAL B CA 1
ATOM 2833 C C . VAL B 1 55 ? 8.617 29.234 5.066 1 95.75 55 VAL B C 1
ATOM 2835 O O . VAL B 1 55 ? 9.719 29.266 4.508 1 95.75 55 VAL B O 1
ATOM 2838 N N . TYR B 1 56 ? 8.359 29.75 6.199 1 92.5 56 TYR B N 1
ATOM 2839 C CA . TYR B 1 56 ? 9.43 30.078 7.133 1 92.5 56 TYR B CA 1
ATOM 2840 C C . TYR B 1 56 ? 9.648 28.953 8.133 1 92.5 56 TYR B C 1
ATOM 2842 O O . TYR B 1 56 ? 8.719 28.547 8.836 1 92.5 56 TYR B O 1
ATOM 2850 N N . ILE B 1 57 ? 10.727 28.438 8.156 1 92.94 57 ILE B N 1
ATOM 2851 C CA . ILE B 1 57 ? 11.086 27.375 9.094 1 92.94 57 ILE B CA 1
ATOM 2852 C C . ILE B 1 57 ? 12.289 27.812 9.93 1 92.94 57 ILE B C 1
ATOM 2854 O O . ILE B 1 57 ? 13.398 27.969 9.414 1 92.94 57 ILE B O 1
ATOM 2858 N N . ASP B 1 58 ? 11.883 27.969 11.203 1 86.12 58 ASP B N 1
ATOM 2859 C CA . ASP B 1 58 ? 12.859 28.594 12.094 1 86.12 58 ASP B CA 1
ATOM 2860 C C . ASP B 1 58 ? 13.375 29.906 11.5 1 86.12 58 ASP B C 1
ATOM 2862 O O . ASP B 1 58 ? 12.602 30.844 11.289 1 86.12 58 ASP B O 1
ATOM 2866 N N . ASP B 1 59 ? 14.508 30.078 11.18 1 81.62 59 ASP B N 1
ATOM 2867 C CA . ASP B 1 59 ? 15.016 31.359 10.703 1 81.62 59 ASP B CA 1
ATOM 2868 C C . ASP B 1 59 ? 15.391 31.297 9.227 1 81.62 59 ASP B C 1
ATOM 2870 O O . ASP B 1 59 ? 16.188 32.094 8.75 1 81.62 59 ASP B O 1
ATOM 2874 N N . ARG B 1 60 ? 14.758 30.312 8.594 1 91.5 60 ARG B N 1
ATOM 2875 C CA . ARG B 1 60 ? 15.039 30.172 7.168 1 91.5 60 ARG B CA 1
ATOM 2876 C C . ARG B 1 60 ? 13.758 30.25 6.344 1 91.5 60 ARG B C 1
ATOM 2878 O O . ARG B 1 60 ? 12.672 29.922 6.832 1 91.5 60 ARG B O 1
ATOM 2885 N N . VAL B 1 61 ? 14.047 30.703 5.129 1 94 61 VAL B N 1
ATOM 2886 C CA . VAL B 1 61 ? 12.922 30.891 4.219 1 94 61 VAL B CA 1
ATOM 2887 C C . VAL B 1 61 ? 13.047 29.906 3.045 1 94 61 VAL B C 1
ATOM 2889 O O . VAL B 1 61 ? 14.125 29.766 2.465 1 94 61 VAL B O 1
ATOM 2892 N N . TYR B 1 62 ? 11.953 29.266 2.676 1 96.62 62 TYR B N 1
ATOM 2893 C CA . TYR B 1 62 ? 11.906 28.312 1.561 1 96.62 62 TYR B CA 1
ATOM 2894 C C . TYR B 1 62 ? 10.75 28.656 0.62 1 96.62 62 TYR B C 1
ATOM 2896 O O . TYR B 1 62 ? 9.648 28.969 1.068 1 96.62 62 TYR B O 1
ATOM 2904 N N . ASP B 1 63 ? 11.039 28.562 -0.619 1 97.38 63 ASP B N 1
ATOM 2905 C CA . ASP B 1 63 ? 9.984 28.75 -1.609 1 97.38 63 ASP B CA 1
ATOM 2906 C C . ASP B 1 63 ? 9.203 27.469 -1.835 1 97.38 63 ASP B C 1
ATOM 2908 O O . ASP B 1 63 ? 9.797 26.406 -2.025 1 97.38 63 ASP B O 1
ATOM 2912 N N . ILE B 1 64 ? 7.957 27.594 -1.843 1 97.69 64 ILE B N 1
ATOM 2913 C CA . ILE B 1 64 ? 7.082 26.453 -2.105 1 97.69 64 ILE B CA 1
ATOM 2914 C C . ILE B 1 64 ? 6.637 26.469 -3.566 1 97.69 64 ILE B C 1
ATOM 2916 O O . ILE B 1 64 ? 6.066 27.469 -4.035 1 97.69 64 ILE B O 1
ATOM 2920 N N . THR B 1 65 ? 6.895 25.484 -4.297 1 97.56 65 THR B N 1
ATOM 2921 C CA . THR B 1 65 ? 6.453 25.234 -5.668 1 97.56 65 THR B CA 1
ATOM 2922 C C . THR B 1 65 ? 5.762 23.891 -5.785 1 97.56 65 THR B C 1
ATOM 2924 O O . THR B 1 65 ? 5.812 23.078 -4.855 1 97.56 65 THR B O 1
ATOM 2927 N N . PRO B 1 66 ? 5.109 23.625 -6.93 1 96.81 66 PRO B N 1
ATOM 2928 C CA . PRO B 1 66 ? 4.48 22.312 -7.086 1 96.81 66 PRO B CA 1
ATOM 2929 C C . PRO B 1 66 ? 5.465 21.156 -6.914 1 96.81 66 PRO B C 1
ATOM 2931 O O . PRO B 1 66 ? 6.609 21.25 -7.371 1 96.81 66 PRO B O 1
ATOM 2934 N N . ASN B 1 67 ? 4.988 20.109 -6.23 1 97.19 67 ASN B N 1
ATOM 2935 C CA . ASN B 1 67 ? 5.742 18.906 -5.949 1 97.19 67 ASN B CA 1
ATOM 2936 C C . ASN B 1 67 ? 6.695 19.094 -4.777 1 97.19 67 ASN B C 1
ATOM 2938 O O . ASN B 1 67 ? 7.566 18.25 -4.539 1 97.19 67 ASN B O 1
ATOM 2942 N N . THR B 1 68 ? 6.551 20.172 -4.031 1 98.12 68 THR B N 1
ATOM 2943 C CA . THR B 1 68 ? 7.34 20.391 -2.824 1 98.12 68 THR B CA 1
ATOM 2944 C C . THR B 1 68 ? 6.91 19.422 -1.719 1 98.12 68 THR B C 1
ATOM 2946 O O . THR B 1 68 ? 5.715 19.203 -1.515 1 98.12 68 THR B O 1
ATOM 2949 N N . LEU B 1 69 ? 7.852 18.781 -1.108 1 98 69 LEU B N 1
ATOM 2950 C CA . LEU B 1 69 ? 7.684 17.984 0.102 1 98 69 LEU B CA 1
ATOM 2951 C C . LEU B 1 69 ? 8.523 18.547 1.242 1 98 69 LEU B C 1
ATOM 2953 O O . LEU B 1 69 ? 9.695 18.891 1.044 1 98 69 LEU B O 1
ATOM 2957 N N . TYR B 1 70 ? 7.859 18.688 2.42 1 97.75 70 TYR B N 1
ATOM 2958 C CA . TYR B 1 70 ? 8.703 18.953 3.582 1 97.75 70 TYR B CA 1
ATOM 2959 C C . TYR B 1 70 ? 8.078 18.375 4.848 1 97.75 70 TYR B C 1
ATOM 2961 O O . TYR B 1 70 ? 6.871 18.156 4.906 1 97.75 70 TYR B O 1
ATOM 2969 N N . MET B 1 71 ? 8.922 18.047 5.766 1 97.25 71 MET B N 1
ATOM 2970 C CA . MET B 1 71 ? 8.539 17.453 7.039 1 97.25 71 MET B CA 1
ATOM 2971 C C . MET B 1 71 ? 9.039 18.297 8.211 1 97.25 71 MET B C 1
ATOM 2973 O O . MET B 1 71 ? 10.188 18.734 8.219 1 97.25 71 MET B O 1
ATOM 2977 N N . THR B 1 72 ? 8.156 18.656 9.125 1 95.69 72 THR B N 1
ATOM 2978 C CA . THR B 1 72 ? 8.508 19.359 10.352 1 95.69 72 THR B CA 1
ATOM 2979 C C . THR B 1 72 ? 8.344 18.453 11.57 1 95.69 72 THR B C 1
ATOM 2981 O O . THR B 1 72 ? 7.238 17.984 11.852 1 95.69 72 THR B O 1
ATOM 2984 N N . GLY B 1 73 ? 9.414 18.234 12.266 1 94.38 73 GLY B N 1
ATOM 2985 C CA . GLY B 1 73 ? 9.398 17.406 13.461 1 94.38 73 GLY B CA 1
ATOM 2986 C C . GLY B 1 73 ? 9.047 18.172 14.719 1 94.38 73 GLY B C 1
ATOM 2987 O O . GLY B 1 73 ? 8.578 19.312 14.641 1 94.38 73 GLY B O 1
ATOM 2988 N N . PRO B 1 74 ? 9.32 17.516 15.852 1 91.06 74 PRO B N 1
ATOM 2989 C CA . PRO B 1 74 ? 8.977 18.125 17.141 1 91.06 74 PRO B CA 1
ATOM 2990 C C . PRO B 1 74 ? 9.672 19.469 17.344 1 91.06 74 PRO B C 1
ATOM 2992 O O . PRO B 1 74 ? 10.891 19.578 17.188 1 91.06 74 PRO B O 1
ATOM 2995 N N . HIS B 1 75 ? 8.836 20.5 17.609 1 88.69 75 HIS B N 1
ATOM 2996 C CA . HIS B 1 75 ? 9.273 21.828 18.062 1 88.69 75 HIS B CA 1
ATOM 2997 C C . HIS B 1 75 ? 9.891 22.625 16.922 1 88.69 75 HIS B C 1
ATOM 2999 O O . HIS B 1 75 ? 10.531 23.656 17.141 1 88.69 75 HIS B O 1
ATOM 3005 N N . VAL B 1 76 ? 9.789 22.094 15.742 1 91.44 76 VAL B N 1
ATOM 3006 C CA . VAL B 1 76 ? 10.219 22.891 14.594 1 91.44 76 VAL B CA 1
ATOM 3007 C C . VAL B 1 76 ? 9.172 23.953 14.281 1 91.44 76 VAL B C 1
ATOM 3009 O O . VAL B 1 76 ? 8.039 23.625 13.914 1 91.44 76 VAL B O 1
ATOM 3012 N N . GLU B 1 77 ? 9.555 25.141 14.438 1 88.62 77 GLU B N 1
ATOM 3013 C CA . GLU B 1 77 ? 8.641 26.25 14.18 1 88.62 77 GLU B CA 1
ATOM 3014 C C . GLU B 1 77 ? 8.523 26.531 12.68 1 88.62 77 GLU B C 1
ATOM 3016 O O . GLU B 1 77 ? 9.523 26.5 11.961 1 88.62 77 GLU B O 1
ATOM 3021 N N . HIS B 1 78 ? 7.297 26.703 12.219 1 91.12 78 HIS B N 1
ATOM 3022 C CA . HIS B 1 78 ? 7.109 27 10.805 1 91.12 78 HIS B CA 1
ATOM 3023 C C . HIS B 1 78 ? 5.84 27.812 10.57 1 91.12 78 HIS B C 1
ATOM 3025 O O . HIS B 1 78 ? 4.906 27.766 11.375 1 91.12 78 HIS B O 1
ATOM 3031 N N . GLU B 1 79 ? 5.828 28.641 9.641 1 89.94 79 GLU B N 1
ATOM 3032 C CA . GLU B 1 79 ? 4.699 29.438 9.172 1 89.94 79 GLU B CA 1
ATOM 3033 C C . GLU B 1 79 ? 4.605 29.422 7.645 1 89.94 79 GLU B C 1
ATOM 3035 O O . GLU B 1 79 ? 5.629 29.375 6.957 1 89.94 79 GLU B O 1
ATOM 3040 N N . GLN B 1 80 ? 3.434 29.375 7.113 1 91.5 80 GLN B N 1
ATOM 3041 C CA . GLN B 1 80 ? 3.205 29.25 5.68 1 91.5 80 GLN B CA 1
ATOM 3042 C C . GLN B 1 80 ? 2.449 30.469 5.137 1 91.5 80 GLN B C 1
ATOM 3044 O O . GLN B 1 80 ? 1.423 30.859 5.691 1 91.5 80 GLN B O 1
ATOM 3049 N N . ILE B 1 81 ? 2.967 31.016 4.086 1 91.12 81 ILE B N 1
ATOM 3050 C CA . ILE B 1 81 ? 2.373 32.188 3.436 1 91.12 81 ILE B CA 1
ATOM 3051 C C . ILE B 1 81 ? 2.074 31.859 1.973 1 91.12 81 ILE B C 1
ATOM 3053 O O . ILE B 1 81 ? 2.982 31.828 1.14 1 91.12 81 ILE B O 1
ATOM 3057 N N . PRO B 1 82 ? 0.811 31.703 1.595 1 92.44 82 PRO B N 1
ATOM 3058 C CA . PRO B 1 82 ? 0.456 31.438 0.201 1 92.44 82 PRO B CA 1
ATOM 3059 C C . PRO B 1 82 ? 0.582 32.656 -0.697 1 92.44 82 PRO B C 1
ATOM 3061 O O . PRO B 1 82 ? 0.431 33.781 -0.226 1 92.44 82 PRO B O 1
ATOM 3064 N N . ILE B 1 83 ? 0.928 32.438 -1.911 1 91.5 83 ILE B N 1
ATOM 3065 C CA . ILE B 1 83 ? 0.863 33.5 -2.908 1 91.5 83 ILE B CA 1
ATOM 3066 C C . ILE B 1 83 ? -0.591 33.75 -3.297 1 91.5 83 ILE B C 1
ATOM 3068 O O . ILE B 1 83 ? -1.324 32.844 -3.631 1 91.5 83 ILE B O 1
ATOM 3072 N N . LYS B 1 84 ? -1.047 34.969 -3.291 1 87.31 84 LYS B N 1
ATOM 3073 C CA . LYS B 1 84 ? -2.453 35.344 -3.398 1 87.31 84 LYS B CA 1
ATOM 3074 C C . LYS B 1 84 ? -3.043 34.906 -4.73 1 87.31 84 LYS B C 1
ATOM 3076 O O . LYS B 1 84 ? -4.133 34.312 -4.77 1 87.31 84 LYS B O 1
ATOM 3081 N N . ASN B 1 85 ? -2.453 35.062 -5.844 1 89.88 85 ASN B N 1
ATOM 3082 C CA . ASN B 1 85 ? -3.021 34.781 -7.164 1 89.88 85 ASN B CA 1
ATOM 3083 C C . ASN B 1 85 ? -2.857 33.312 -7.562 1 89.88 85 ASN B C 1
ATOM 3085 O O . ASN B 1 85 ? -3.498 32.844 -8.508 1 89.88 85 ASN B O 1
ATOM 3089 N N . ASP B 1 86 ? -2.076 32.594 -6.91 1 93.5 86 ASP B N 1
ATOM 3090 C CA . ASP B 1 86 ? -1.864 31.156 -7.133 1 93.5 86 ASP B CA 1
ATOM 3091 C C . ASP B 1 86 ? -1.475 30.453 -5.836 1 93.5 86 ASP B C 1
ATOM 3093 O O . ASP B 1 86 ? -0.369 29.922 -5.719 1 93.5 86 ASP B O 1
ATOM 3097 N N . PRO B 1 87 ? -2.412 30.422 -4.914 1 93.56 87 PRO B N 1
ATOM 3098 C CA . PRO B 1 87 ? -2.094 29.953 -3.568 1 93.56 87 PRO B CA 1
ATOM 3099 C C . PRO B 1 87 ? -1.789 28.453 -3.533 1 93.56 87 PRO B C 1
ATOM 3101 O O . PRO B 1 87 ? -2.412 27.672 -4.258 1 93.56 87 PRO B O 1
ATOM 3104 N N . MET B 1 88 ? -0.934 28.078 -2.691 1 94.19 88 MET B N 1
ATOM 3105 C CA . MET B 1 88 ? -0.547 26.672 -2.533 1 94.19 88 MET B CA 1
ATOM 3106 C C . MET B 1 88 ? -1.711 25.844 -2 1 94.19 88 MET B C 1
ATOM 3108 O O . MET B 1 88 ? -2.535 26.344 -1.234 1 94.19 88 MET B O 1
ATOM 3112 N N . THR B 1 89 ? -1.772 24.609 -2.539 1 93.62 89 THR B N 1
ATOM 3113 C CA . THR B 1 89 ? -2.631 23.547 -2.008 1 93.62 89 THR B CA 1
ATOM 3114 C C . THR B 1 89 ? -1.796 22.453 -1.358 1 93.62 89 THR B C 1
ATOM 3116 O O . THR B 1 89 ? -0.758 22.047 -1.892 1 93.62 89 THR B O 1
ATOM 3119 N N . GLU B 1 90 ? -2.311 22 -0.174 1 94.62 90 GLU B N 1
ATOM 3120 C CA . GLU B 1 90 ? -1.443 21.125 0.61 1 94.62 90 GLU B CA 1
ATOM 3121 C C . GLU B 1 90 ? -2.188 19.875 1.065 1 94.62 90 GLU B C 1
ATOM 3123 O O . GLU B 1 90 ? -3.344 19.953 1.485 1 94.62 90 GLU B O 1
ATOM 3128 N N . TYR B 1 91 ? -1.568 18.703 0.801 1 94.19 91 TYR B N 1
ATOM 3129 C CA . TYR B 1 91 ? -1.867 17.531 1.614 1 94.19 91 TYR B CA 1
ATOM 3130 C C . TYR B 1 91 ? -1.03 17.516 2.889 1 94.19 91 TYR B C 1
ATOM 3132 O O . TYR B 1 91 ? 0.189 17.703 2.838 1 94.19 91 TYR B O 1
ATOM 3140 N N . CYS B 1 92 ? -1.657 17.344 4.051 1 93.19 92 CYS B N 1
ATOM 3141 C CA . CYS B 1 92 ? -0.954 17.328 5.328 1 93.19 92 CYS B CA 1
ATOM 3142 C C . CYS B 1 92 ? -1.306 16.078 6.129 1 93.19 92 CYS B C 1
ATOM 3144 O O . CYS B 1 92 ? -2.475 15.688 6.207 1 93.19 92 CYS B O 1
ATOM 3146 N N . ILE B 1 93 ? -0.35 15.367 6.574 1 92.94 93 ILE B N 1
ATOM 3147 C CA . ILE B 1 93 ? -0.532 14.227 7.461 1 92.94 93 ILE B CA 1
ATOM 3148 C C . ILE B 1 93 ? 0.194 14.477 8.781 1 92.94 93 ILE B C 1
ATOM 3150 O O . ILE B 1 93 ? 1.371 14.844 8.789 1 92.94 93 ILE B O 1
ATOM 3154 N N . TYR B 1 94 ? -0.464 14.281 9.891 1 89.19 94 TYR B N 1
ATOM 3155 C CA . TYR B 1 94 ? 0.108 14.422 11.227 1 89.19 94 TYR B CA 1
ATOM 3156 C C . TYR B 1 94 ? 0.346 13.062 11.859 1 89.19 94 TYR B C 1
ATOM 3158 O O . TYR B 1 94 ? -0.59 12.281 12.039 1 89.19 94 TYR B O 1
ATOM 3166 N N . PHE B 1 95 ? 1.604 12.797 12.188 1 90.19 95 PHE B N 1
ATOM 3167 C CA . PHE B 1 95 ? 1.987 11.547 12.828 1 90.19 95 PHE B CA 1
ATOM 3168 C C . PHE B 1 95 ? 2.387 11.781 14.281 1 90.19 95 PHE B C 1
ATOM 3170 O O . PHE B 1 95 ? 3.166 12.695 14.578 1 90.19 95 PHE B O 1
ATOM 3177 N N . LYS B 1 96 ? 1.897 11 15.156 1 88.44 96 LYS B N 1
ATOM 3178 C CA . LYS B 1 96 ? 2.416 10.875 16.516 1 88.44 96 LYS B CA 1
ATOM 3179 C C . LYS B 1 96 ? 3.078 9.516 16.719 1 88.44 96 LYS B C 1
ATOM 3181 O O . LYS B 1 96 ? 2.445 8.477 16.547 1 88.44 96 LYS B O 1
ATOM 3186 N N . LEU B 1 97 ? 4.355 9.555 17.078 1 90.06 97 LEU B N 1
ATOM 3187 C CA . LEU B 1 97 ? 5.105 8.305 17.188 1 90.06 97 LEU B CA 1
ATOM 3188 C C . LEU B 1 97 ? 5.102 7.797 18.625 1 90.06 97 LEU B C 1
ATOM 3190 O O . LEU B 1 97 ? 5.223 8.578 19.562 1 90.06 97 LEU B O 1
ATOM 3194 N N . GLN B 1 98 ? 4.855 6.551 18.734 1 86.12 98 GLN B N 1
ATOM 3195 C CA . GLN B 1 98 ? 4.941 5.836 20.016 1 86.12 98 GLN B CA 1
ATOM 3196 C C . GLN B 1 98 ? 5.895 4.652 19.922 1 86.12 98 GLN B C 1
ATOM 3198 O O . GLN B 1 98 ? 5.66 3.721 19.141 1 86.12 98 GLN B O 1
ATOM 3203 N N . ASN B 1 99 ? 7.031 4.766 20.594 1 78.19 99 ASN B N 1
ATOM 3204 C CA . ASN B 1 99 ? 7.996 3.672 20.547 1 78.19 99 ASN B CA 1
ATOM 3205 C C . ASN B 1 99 ? 7.637 2.572 21.547 1 78.19 99 ASN B C 1
ATOM 3207 O O . ASN B 1 99 ? 7.27 2.857 22.688 1 78.19 99 ASN B O 1
ATOM 3211 N N . SER B 1 100 ? 7.441 1.407 21.203 1 64.06 100 SER B N 1
ATOM 3212 C CA . SER B 1 100 ? 7.109 0.313 22.109 1 64.06 100 SER B CA 1
ATOM 3213 C C . SER B 1 100 ? 8.305 -0.074 22.969 1 64.06 100 SER B C 1
ATOM 3215 O O . SER B 1 100 ? 8.219 -1 23.781 1 64.06 100 SER B O 1
ATOM 3217 N N . GLY B 1 101 ? 9.266 0.821 23.359 1 56.69 101 GLY B N 1
ATOM 3218 C CA . GLY B 1 101 ? 10.344 0.614 24.328 1 56.69 101 GLY B CA 1
ATOM 3219 C C . GLY B 1 101 ? 11.289 -0.5 23.922 1 56.69 101 GLY B C 1
ATOM 3220 O O . GLY B 1 101 ? 12.336 -0.681 24.547 1 56.69 101 GLY B O 1
ATOM 3221 N N . ALA B 1 102 ? 10.734 -1.604 23.359 1 53.28 102 ALA B N 1
ATOM 3222 C CA . ALA B 1 102 ? 11.516 -2.83 23.516 1 53.28 102 ALA B CA 1
ATOM 3223 C C . ALA B 1 102 ? 12.906 -2.668 22.906 1 53.28 102 ALA B C 1
ATOM 3225 O O . ALA B 1 102 ? 13.891 -3.188 23.453 1 53.28 102 ALA B O 1
ATOM 3226 N N . GLY B 1 103 ? 13.242 -2.625 21.562 1 53.81 103 GLY B N 1
ATOM 3227 C CA . GLY B 1 103 ? 14.539 -2.961 20.984 1 53.81 103 GLY B CA 1
ATOM 3228 C C . GLY B 1 103 ? 15.195 -1.798 20.266 1 53.81 103 GLY B C 1
ATOM 3229 O O . GLY B 1 103 ? 14.539 -0.789 19.984 1 53.81 103 GLY B O 1
ATOM 3230 N N . ASN B 1 104 ? 16.469 -1.595 20.516 1 59.16 104 ASN B N 1
ATOM 3231 C CA . ASN B 1 104 ? 17.375 -0.814 19.688 1 59.16 104 ASN B CA 1
ATOM 3232 C C . ASN B 1 104 ? 16.984 -0.871 18.219 1 59.16 104 ASN B C 1
ATOM 3234 O O . ASN B 1 104 ? 17.141 -1.908 17.562 1 59.16 104 ASN B O 1
ATOM 3238 N N . LEU B 1 105 ? 16.094 0.088 17.875 1 66.5 105 LEU B N 1
ATOM 3239 C CA . LEU B 1 105 ? 15.875 0.148 16.438 1 66.5 105 LEU B CA 1
ATOM 3240 C C . LEU B 1 105 ? 17.203 0.26 15.68 1 66.5 105 LEU B C 1
ATOM 3242 O O . LEU B 1 105 ? 18.047 1.097 16.016 1 66.5 105 LEU B O 1
ATOM 3246 N N . GLY B 1 106 ? 17.469 -0.685 14.891 1 76.19 106 GLY B N 1
ATOM 3247 C CA . GLY B 1 106 ? 18.641 -0.511 14.047 1 76.19 106 GLY B CA 1
ATOM 3248 C C . GLY B 1 106 ? 18.656 0.819 13.312 1 76.19 106 GLY B C 1
ATOM 3249 O O . GLY B 1 106 ? 17.609 1.315 12.898 1 76.19 106 GLY B O 1
ATOM 3250 N N . THR B 1 107 ? 19.734 1.537 13.289 1 81 107 THR B N 1
ATOM 3251 C CA . THR B 1 107 ? 19.922 2.855 12.695 1 81 107 THR B CA 1
ATOM 3252 C C . THR B 1 107 ? 19.578 2.832 11.211 1 81 107 THR B C 1
ATOM 3254 O O . THR B 1 107 ? 19.406 3.885 10.586 1 81 107 THR B O 1
ATOM 3257 N N . GLU B 1 108 ? 19.297 1.627 10.758 1 84.75 108 GLU B N 1
ATOM 3258 C CA . GLU B 1 108 ? 19.047 1.518 9.328 1 84.75 108 GLU B CA 1
ATOM 3259 C C . GLU B 1 108 ? 17.562 1.323 9.031 1 84.75 108 GLU B C 1
ATOM 3261 O O . GLU B 1 108 ? 17.156 1.295 7.871 1 84.75 108 GLU B O 1
ATOM 3266 N N . THR B 1 109 ? 16.781 1.323 10.078 1 90.25 109 THR B N 1
ATOM 3267 C CA . THR B 1 109 ? 15.367 1.058 9.875 1 90.25 109 THR B CA 1
ATOM 3268 C C . THR B 1 109 ? 14.641 2.316 9.406 1 90.25 109 THR B C 1
ATOM 3270 O O . THR B 1 109 ? 15.102 3.434 9.656 1 90.25 109 THR B O 1
ATOM 3273 N N . VAL B 1 110 ? 13.586 2.127 8.727 1 94.06 110 VAL B N 1
ATOM 3274 C CA . VAL B 1 110 ? 12.758 3.221 8.234 1 94.06 110 VAL B CA 1
ATOM 3275 C C . VAL B 1 110 ? 12.266 4.066 9.414 1 94.06 110 VAL B C 1
ATOM 3277 O O . VAL B 1 110 ? 12.344 5.297 9.375 1 94.06 110 VAL B O 1
ATOM 3280 N N . ALA B 1 111 ? 11.812 3.395 10.5 1 93.81 111 ALA B N 1
ATOM 3281 C CA . ALA B 1 111 ? 11.273 4.102 11.664 1 93.81 111 ALA B CA 1
ATOM 3282 C C . ALA B 1 111 ? 12.336 4.98 12.312 1 93.81 111 ALA B C 1
ATOM 3284 O O . ALA B 1 111 ? 12.062 6.125 12.68 1 93.81 111 ALA B O 1
ATOM 3285 N N . TYR B 1 112 ? 13.531 4.438 12.391 1 92.69 112 TYR B N 1
ATOM 3286 C CA . TYR B 1 112 ? 14.617 5.199 12.992 1 92.69 112 TYR B CA 1
ATOM 3287 C C . TYR B 1 112 ? 14.93 6.441 12.172 1 92.69 112 TYR B C 1
ATOM 3289 O O . TYR B 1 112 ? 15.047 7.543 12.719 1 92.69 112 TYR B O 1
ATOM 3297 N N . LYS B 1 113 ? 15.055 6.211 10.875 1 93.06 113 LYS B N 1
ATOM 3298 C CA . LYS B 1 113 ? 15.398 7.32 9.992 1 93.06 113 LYS B CA 1
ATOM 3299 C C . LYS B 1 113 ? 14.312 8.391 9.992 1 93.06 113 LYS B C 1
ATOM 3301 O O . LYS B 1 113 ? 14.609 9.586 9.953 1 93.06 113 LYS B O 1
ATOM 3306 N N . PHE B 1 114 ? 13.109 7.945 10.07 1 94.75 114 PHE B N 1
ATOM 3307 C CA . PHE B 1 114 ? 11.992 8.875 10.141 1 94.75 114 PHE B CA 1
ATOM 3308 C C . PHE B 1 114 ? 12.039 9.688 11.43 1 94.75 114 PHE B C 1
ATOM 3310 O O . PHE B 1 114 ? 11.969 10.922 11.391 1 94.75 114 PHE B O 1
ATOM 3317 N N . GLN B 1 115 ? 12.219 9.016 12.523 1 92.69 115 GLN B N 1
ATOM 3318 C CA . GLN B 1 115 ? 12.172 9.633 13.844 1 92.69 115 GLN B CA 1
ATOM 3319 C C . GLN B 1 115 ? 13.367 10.562 14.062 1 92.69 115 GLN B C 1
ATOM 3321 O O . GLN B 1 115 ? 13.258 11.57 14.766 1 92.69 115 GLN B O 1
ATOM 3326 N N . ASN B 1 116 ? 14.414 10.258 13.359 1 92.94 116 ASN B N 1
ATOM 3327 C CA . ASN B 1 116 ? 15.641 11.008 13.633 1 92.94 116 ASN B CA 1
ATOM 3328 C C . ASN B 1 116 ? 15.844 12.133 12.617 1 92.94 116 ASN B C 1
ATOM 3330 O O . ASN B 1 116 ? 16.875 12.82 12.648 1 92.94 116 ASN B O 1
ATOM 3334 N N . THR B 1 117 ? 14.961 12.258 11.758 1 93.5 117 THR B N 1
ATOM 3335 C CA . THR B 1 117 ? 14.953 13.422 10.883 1 93.5 117 THR B CA 1
ATOM 3336 C C . THR B 1 117 ? 14.016 14.5 11.422 1 93.5 117 THR B C 1
ATOM 3338 O O . THR B 1 117 ? 12.797 14.336 11.383 1 93.5 117 THR B O 1
ATOM 3341 N N . HIS B 1 118 ? 14.547 15.547 11.867 1 90.94 118 HIS B N 1
ATOM 3342 C CA . HIS B 1 118 ? 13.766 16.578 12.531 1 90.94 118 HIS B CA 1
ATOM 3343 C C . HIS B 1 118 ? 13.109 17.516 11.516 1 90.94 118 HIS B C 1
ATOM 3345 O O . HIS B 1 118 ? 12.047 18.078 11.781 1 90.94 118 HIS B O 1
ATOM 3351 N N . PHE B 1 119 ? 13.852 17.688 10.492 1 95.38 119 PHE B N 1
ATOM 3352 C CA . PHE B 1 119 ? 13.367 18.547 9.414 1 95.38 119 PHE B CA 1
ATOM 3353 C C . PHE B 1 119 ? 13.945 18.109 8.07 1 95.38 119 PHE B C 1
ATOM 3355 O O . PHE B 1 119 ? 15.102 17.688 7.996 1 95.38 119 PHE B O 1
ATOM 3362 N N . TRP B 1 120 ? 13.148 18.156 7.039 1 96.62 120 TRP B N 1
ATOM 3363 C CA . TRP B 1 120 ? 13.57 17.922 5.664 1 96.62 120 TRP B CA 1
ATOM 3364 C C . TRP B 1 120 ? 12.727 18.734 4.688 1 96.62 120 TRP B C 1
ATOM 3366 O O . TRP B 1 120 ? 11.516 18.875 4.883 1 96.62 120 TRP B O 1
ATOM 3376 N N . PHE B 1 121 ? 13.359 19.312 3.664 1 97.06 121 PHE B N 1
ATOM 3377 C CA . PHE B 1 121 ? 12.695 20.109 2.641 1 97.06 121 PHE B CA 1
ATOM 3378 C C . PHE B 1 121 ? 13.273 19.812 1.262 1 97.06 121 PHE B C 1
ATOM 3380 O O . PHE B 1 121 ? 14.492 19.781 1.085 1 97.06 121 PHE B O 1
ATOM 3387 N N . GLY B 1 122 ? 12.438 19.516 0.236 1 96.5 122 GLY B N 1
ATOM 3388 C CA . GLY B 1 122 ? 12.906 19.297 -1.122 1 96.5 122 GLY B CA 1
ATOM 3389 C C . GLY B 1 122 ? 11.789 18.938 -2.088 1 96.5 122 GLY B C 1
ATOM 3390 O O . GLY B 1 122 ? 10.609 19.016 -1.739 1 96.5 122 GLY B O 1
ATOM 3391 N N . GLN B 1 123 ? 12.156 18.703 -3.32 1 96.5 123 GLN B N 1
ATOM 3392 C CA . GLN B 1 123 ? 11.234 18.172 -4.316 1 96.5 123 GLN B CA 1
ATOM 3393 C C . GLN B 1 123 ? 11.055 16.672 -4.152 1 96.5 123 GLN B C 1
ATOM 3395 O O . GLN B 1 123 ? 12.039 15.938 -3.982 1 96.5 123 GLN B O 1
ATOM 3400 N N . ASP B 1 124 ? 9.828 16.25 -4.145 1 96.44 124 ASP B N 1
ATOM 3401 C CA . ASP B 1 124 ? 9.57 14.812 -3.998 1 96.44 124 ASP B CA 1
ATOM 3402 C C . ASP B 1 124 ? 10.086 14.039 -5.207 1 96.44 124 ASP B C 1
ATOM 3404 O O . ASP B 1 124 ? 9.812 14.406 -6.352 1 96.44 124 ASP B O 1
ATOM 3408 N N . THR B 1 125 ? 10.781 12.992 -5.012 1 94.62 125 THR B N 1
ATOM 3409 C CA . THR B 1 125 ? 11.297 12.148 -6.09 1 94.62 125 THR B CA 1
ATOM 3410 C C . THR B 1 125 ? 10.695 10.75 -6.02 1 94.62 125 THR B C 1
ATOM 3412 O O . THR B 1 125 ? 11.117 9.852 -6.75 1 94.62 125 THR B O 1
ATOM 3415 N N . GLN B 1 126 ? 9.664 10.539 -5.152 1 94.38 126 GLN B N 1
ATOM 3416 C CA . GLN B 1 126 ? 9.172 9.188 -4.879 1 94.38 126 GLN B CA 1
ATOM 3417 C C . GLN B 1 126 ? 7.699 9.055 -5.258 1 94.38 126 GLN B C 1
ATOM 3419 O O . GLN B 1 126 ? 7.039 8.094 -4.871 1 94.38 126 GLN B O 1
ATOM 3424 N N . GLU B 1 127 ? 7.121 10.016 -5.953 1 94 127 GLU B N 1
ATOM 3425 C CA . GLU B 1 127 ? 5.746 9.984 -6.449 1 94 127 GLU B CA 1
ATOM 3426 C C . GLU B 1 127 ? 4.75 9.828 -5.305 1 94 127 GLU B C 1
ATOM 3428 O O . GLU B 1 127 ? 3.9 8.938 -5.332 1 94 127 GLU B O 1
ATOM 3433 N N . LEU B 1 128 ? 4.766 10.727 -4.375 1 96.75 128 LEU B N 1
ATOM 3434 C CA . LEU B 1 128 ? 3.879 10.711 -3.215 1 96.75 128 LEU B CA 1
ATOM 3435 C C . LEU B 1 128 ? 2.467 11.141 -3.605 1 96.75 128 LEU B C 1
ATOM 3437 O O . LEU B 1 128 ? 1.491 10.711 -2.984 1 96.75 128 LEU B O 1
ATOM 3441 N N . TYR B 1 129 ? 2.338 11.898 -4.676 1 95.19 129 TYR B N 1
ATOM 3442 C CA . TYR B 1 129 ? 1.064 12.5 -5.055 1 95.19 129 TYR B CA 1
ATOM 3443 C C . TYR B 1 129 ? 0 11.438 -5.277 1 95.19 129 TYR B C 1
ATOM 3445 O O . TYR B 1 129 ? -1.073 11.484 -4.672 1 95.19 129 TYR B O 1
ATOM 3453 N N . PRO B 1 130 ? 0.282 10.414 -6.066 1 94.75 130 PRO B N 1
ATOM 3454 C CA . PRO B 1 130 ? -0.75 9.391 -6.27 1 94.75 130 PRO B CA 1
ATOM 3455 C C . PRO B 1 130 ? -1.147 8.688 -4.973 1 94.75 130 PRO B C 1
ATOM 3457 O O . PRO B 1 130 ? -2.303 8.281 -4.816 1 94.75 130 PRO B O 1
ATOM 3460 N N . LEU B 1 131 ? -0.251 8.477 -4.051 1 96.62 131 LEU B N 1
ATOM 3461 C CA . LEU B 1 131 ? -0.578 7.859 -2.773 1 96.62 131 LEU B CA 1
ATOM 3462 C C . LEU B 1 131 ? -1.549 8.727 -1.979 1 96.62 131 LEU B C 1
ATOM 3464 O O . LEU B 1 131 ? -2.537 8.227 -1.44 1 96.62 131 LEU B O 1
ATOM 3468 N N . MET B 1 132 ? -1.288 10.055 -1.946 1 94.19 132 MET B N 1
ATOM 3469 C CA . MET B 1 132 ? -2.164 10.984 -1.24 1 94.19 132 MET B CA 1
ATOM 3470 C C . MET B 1 132 ? -3.568 10.969 -1.835 1 94.19 132 MET B C 1
ATOM 3472 O O . MET B 1 132 ? -4.555 10.875 -1.104 1 94.19 132 MET B O 1
ATOM 3476 N N . GLN B 1 133 ? -3.582 10.992 -3.129 1 93.69 133 GLN B N 1
ATOM 3477 C CA . GLN B 1 133 ? -4.871 10.945 -3.809 1 93.69 133 GLN B CA 1
ATOM 3478 C C . GLN B 1 133 ? -5.645 9.68 -3.441 1 93.69 133 GLN B C 1
ATOM 3480 O O . GLN B 1 133 ? -6.848 9.734 -3.184 1 93.69 133 GLN B O 1
ATOM 3485 N N . GLN B 1 134 ? -4.984 8.594 -3.406 1 94.94 134 GLN B N 1
ATOM 3486 C CA . GLN B 1 134 ? -5.633 7.316 -3.115 1 94.94 134 GLN B CA 1
ATOM 3487 C C . GLN B 1 134 ? -6.121 7.266 -1.671 1 94.94 134 GLN B C 1
ATOM 3489 O O . GLN B 1 134 ? -7.172 6.688 -1.385 1 94.94 134 GLN B O 1
ATOM 3494 N N . ILE B 1 135 ? -5.336 7.781 -0.738 1 95.06 135 ILE B N 1
ATOM 3495 C CA . ILE B 1 135 ? -5.75 7.828 0.659 1 95.06 135 ILE B CA 1
ATOM 3496 C C . ILE B 1 135 ? -7.09 8.555 0.774 1 95.06 135 ILE B C 1
ATOM 3498 O O . ILE B 1 135 ? -8.031 8.047 1.392 1 95.06 135 ILE B O 1
ATOM 3502 N N . PHE B 1 136 ? -7.23 9.688 0.177 1 90.19 136 PHE B N 1
ATOM 3503 C CA . PHE B 1 136 ? -8.461 10.477 0.255 1 90.19 136 PHE B CA 1
ATOM 3504 C C . PHE B 1 136 ? -9.602 9.773 -0.473 1 90.19 136 PHE B C 1
ATOM 3506 O O . PHE B 1 136 ? -10.75 9.828 -0.033 1 90.19 136 PHE B O 1
ATOM 3513 N N . PHE B 1 137 ? -9.242 9.156 -1.583 1 91 137 PHE B N 1
ATOM 3514 C CA . PHE B 1 137 ? -10.234 8.375 -2.312 1 91 137 PHE B CA 1
ATOM 3515 C C . PHE B 1 137 ? -10.836 7.297 -1.424 1 91 137 PHE B C 1
ATOM 3517 O O . PHE B 1 137 ? -12.055 7.137 -1.366 1 91 137 PHE B O 1
ATOM 3524 N N . GLU B 1 138 ? -9.992 6.539 -0.784 1 92.25 138 GLU B N 1
ATOM 3525 C CA . GLU B 1 138 ? -10.43 5.453 0.087 1 92.25 138 GLU B CA 1
ATOM 3526 C C . GLU B 1 138 ? -11.266 5.98 1.252 1 92.25 138 GLU B C 1
ATOM 3528 O O . GLU B 1 138 ? -12.25 5.359 1.648 1 92.25 138 GLU B O 1
ATOM 3533 N N . LEU B 1 139 ? -10.836 7.109 1.856 1 87.94 139 LEU B N 1
ATOM 3534 C CA . LEU B 1 139 ? -11.539 7.676 3 1 87.94 139 LEU B CA 1
ATOM 3535 C C . LEU B 1 139 ? -12.906 8.219 2.58 1 87.94 139 LEU B C 1
ATOM 3537 O O . LEU B 1 139 ? -13.852 8.195 3.365 1 87.94 139 LEU B O 1
ATOM 3541 N N . GLU B 1 140 ? -13.008 8.695 1.369 1 85.06 140 GLU B N 1
ATOM 3542 C CA . GLU B 1 140 ? -14.25 9.273 0.862 1 85.06 140 GLU B CA 1
ATOM 3543 C C . GLU B 1 140 ? -15.266 8.188 0.531 1 85.06 140 GLU B C 1
ATOM 3545 O O . GLU B 1 140 ? -16.438 8.289 0.898 1 85.06 140 GLU B O 1
ATOM 3550 N N . HIS B 1 141 ? -14.859 7.105 -0.186 1 84.25 141 HIS B N 1
ATOM 3551 C CA . HIS B 1 141 ? -15.797 6.148 -0.763 1 84.25 141 HIS B CA 1
ATOM 3552 C C . HIS B 1 141 ? -16.016 4.961 0.168 1 84.25 141 HIS B C 1
ATOM 3554 O O . HIS B 1 141 ? -17.078 4.344 0.156 1 84.25 141 HIS B O 1
ATOM 3560 N N . ARG B 1 142 ? -14.969 4.57 0.896 1 87.88 142 ARG B N 1
ATOM 3561 C CA . ARG B 1 142 ? -15.039 3.555 1.94 1 87.88 142 ARG B CA 1
ATOM 3562 C C . ARG B 1 142 ? -15.531 2.227 1.379 1 87.88 142 ARG B C 1
ATOM 3564 O O . ARG B 1 142 ? -16.438 1.611 1.94 1 87.88 142 ARG B O 1
ATOM 3571 N N . TYR B 1 143 ? -15.016 1.818 0.239 1 88.31 143 TYR B N 1
ATOM 3572 C CA . TYR B 1 143 ? -15.305 0.511 -0.338 1 88.31 143 TYR B CA 1
ATOM 3573 C C . TYR B 1 143 ? -14.734 -0.607 0.529 1 88.31 143 TYR B C 1
ATOM 3575 O O . TYR B 1 143 ? -14.039 -0.345 1.513 1 88.31 143 TYR B O 1
ATOM 3583 N N . THR B 1 144 ? -15.016 -1.818 0.218 1 91.06 144 THR B N 1
ATOM 3584 C CA . THR B 1 144 ? -14.555 -2.994 0.947 1 91.06 144 THR B CA 1
ATOM 3585 C C . THR B 1 144 ? -13.055 -2.926 1.189 1 91.06 144 THR B C 1
ATOM 3587 O O . THR B 1 144 ? -12.273 -2.742 0.251 1 91.06 144 THR B O 1
ATOM 3590 N N . GLY B 1 145 ? -12.688 -2.99 2.5 1 93.06 145 GLY B N 1
ATOM 3591 C CA . GLY B 1 145 ? -11.281 -3.045 2.863 1 93.06 145 GLY B CA 1
ATOM 3592 C C . GLY B 1 145 ? -10.609 -1.684 2.859 1 93.06 145 GLY B C 1
ATOM 3593 O O . GLY B 1 145 ? -9.383 -1.592 2.82 1 93.06 145 GLY B O 1
ATOM 3594 N N . TYR B 1 146 ? -11.383 -0.624 2.861 1 92.31 146 TYR B N 1
ATOM 3595 C CA . TYR B 1 146 ? -10.797 0.699 2.686 1 92.31 146 TYR B CA 1
ATOM 3596 C C . TYR B 1 146 ? -9.828 1.021 3.818 1 92.31 146 TYR B C 1
ATOM 3598 O O . TYR B 1 146 ? -8.812 1.683 3.605 1 92.31 146 TYR B O 1
ATOM 3606 N N . MET B 1 147 ? -10.055 0.545 5.027 1 92.19 147 MET B N 1
ATOM 3607 C CA . MET B 1 147 ? -9.141 0.833 6.133 1 92.19 147 MET B CA 1
ATOM 3608 C C . MET B 1 147 ? -7.801 0.143 5.93 1 92.19 147 MET B C 1
ATOM 3610 O O . MET B 1 147 ? -6.754 0.709 6.246 1 92.19 147 MET B O 1
ATOM 3614 N N . ILE B 1 148 ? -7.816 -1.052 5.41 1 94.56 148 ILE B N 1
ATOM 3615 C CA . ILE B 1 148 ? -6.582 -1.746 5.07 1 94.56 148 ILE B CA 1
ATOM 3616 C C . ILE B 1 148 ? -5.812 -0.948 4.016 1 94.56 148 ILE B C 1
ATOM 3618 O O . ILE B 1 148 ? -4.605 -0.746 4.141 1 94.56 148 ILE B O 1
ATOM 3622 N N . GLN B 1 149 ? -6.59 -0.481 3.023 1 95.25 149 GLN B N 1
ATOM 3623 C CA . GLN B 1 149 ? -5.969 0.326 1.977 1 95.25 149 GLN B CA 1
ATOM 3624 C C . GLN B 1 149 ? -5.324 1.58 2.559 1 95.25 149 GLN B C 1
ATOM 3626 O O . GLN B 1 149 ? -4.168 1.89 2.252 1 95.25 149 GLN B O 1
ATOM 3631 N N . VAL B 1 150 ? -6.031 2.254 3.42 1 95 150 VAL B N 1
ATOM 3632 C CA . VAL B 1 150 ? -5.531 3.498 3.994 1 95 150 VAL B CA 1
ATOM 3633 C C . VAL B 1 150 ? -4.281 3.219 4.824 1 95 150 VAL B C 1
ATOM 3635 O O . VAL B 1 150 ? -3.27 3.914 4.691 1 95 150 VAL B O 1
ATOM 3638 N N . GLU B 1 151 ? -4.312 2.227 5.613 1 95.44 151 GLU B N 1
ATOM 3639 C CA . GLU B 1 151 ? -3.176 1.885 6.461 1 95.44 151 GLU B CA 1
ATOM 3640 C C . GLU B 1 151 ? -1.947 1.536 5.629 1 95.44 151 GLU B C 1
ATOM 3642 O O . GLU B 1 151 ? -0.841 1.995 5.922 1 95.44 151 GLU B O 1
ATOM 3647 N N . THR B 1 152 ? -2.16 0.759 4.629 1 96.88 152 THR B N 1
ATOM 3648 C CA . THR B 1 152 ? -1.045 0.344 3.787 1 96.88 152 THR B CA 1
ATOM 3649 C C . THR B 1 152 ? -0.493 1.528 3 1 96.88 152 THR B C 1
ATOM 3651 O O . THR B 1 152 ? 0.721 1.653 2.826 1 96.88 152 THR B O 1
ATOM 3654 N N . LEU B 1 153 ? -1.366 2.363 2.518 1 97.25 153 LEU B N 1
ATOM 3655 C CA . LEU B 1 153 ? -0.934 3.557 1.798 1 97.25 153 LEU B CA 1
ATOM 3656 C C . LEU B 1 153 ? -0.122 4.473 2.707 1 97.25 153 LEU B C 1
ATOM 3658 O O . LEU B 1 153 ? 0.871 5.062 2.273 1 97.25 153 LEU B O 1
ATOM 3662 N N . LEU B 1 154 ? -0.522 4.582 3.947 1 96.81 154 LEU B N 1
ATOM 3663 C CA . LEU B 1 154 ? 0.199 5.41 4.906 1 96.81 154 LEU B CA 1
ATOM 3664 C C . LEU B 1 154 ? 1.583 4.836 5.191 1 96.81 154 LEU B C 1
ATOM 3666 O O . LEU B 1 154 ? 2.557 5.582 5.309 1 96.81 154 LEU B O 1
ATOM 3670 N N . GLN B 1 155 ? 1.701 3.547 5.324 1 97.31 155 GLN B N 1
ATOM 3671 C CA . GLN B 1 155 ? 3.008 2.918 5.492 1 97.31 155 GLN B CA 1
ATOM 3672 C C . GLN B 1 155 ? 3.914 3.203 4.297 1 97.31 155 GLN B C 1
ATOM 3674 O O . GLN B 1 155 ? 5.098 3.504 4.469 1 97.31 155 GLN B O 1
ATOM 3679 N N . GLN B 1 156 ? 3.338 3.111 3.148 1 97.62 156 GLN B N 1
ATOM 3680 C CA . GLN B 1 156 ? 4.098 3.416 1.939 1 97.62 156 GLN B CA 1
ATOM 3681 C C . GLN B 1 156 ? 4.566 4.867 1.936 1 97.62 156 GLN B C 1
ATOM 3683 O O . GLN B 1 156 ? 5.688 5.16 1.515 1 97.62 156 GLN B O 1
ATOM 3688 N N . CYS B 1 157 ? 3.717 5.754 2.393 1 97.31 157 CYS B N 1
ATOM 3689 C CA . CYS B 1 157 ? 4.09 7.16 2.486 1 97.31 157 CYS B CA 1
ATOM 3690 C C . CYS B 1 157 ? 5.32 7.34 3.367 1 97.31 157 CYS B C 1
ATOM 3692 O O . CYS B 1 157 ? 6.262 8.039 2.988 1 97.31 157 CYS B O 1
ATOM 3694 N N . VAL B 1 158 ? 5.309 6.695 4.523 1 97.5 158 VAL B N 1
ATOM 3695 C CA . VAL B 1 158 ? 6.422 6.824 5.457 1 97.5 158 VAL B CA 1
ATOM 3696 C C . VAL B 1 158 ? 7.711 6.344 4.793 1 97.5 158 VAL B C 1
ATOM 3698 O O . VAL B 1 158 ? 8.742 7.02 4.859 1 97.5 158 VAL B O 1
ATOM 3701 N N . VAL B 1 159 ? 7.66 5.207 4.109 1 96.81 159 VAL B N 1
ATOM 3702 C CA . VAL B 1 159 ? 8.828 4.66 3.434 1 96.81 159 VAL B CA 1
ATOM 3703 C C . VAL B 1 159 ? 9.328 5.648 2.377 1 96.81 159 VAL B C 1
ATOM 3705 O O . VAL B 1 159 ? 10.516 5.957 2.318 1 96.81 159 VAL B O 1
ATOM 3708 N N . LYS B 1 160 ? 8.445 6.129 1.553 1 96.5 160 LYS B N 1
ATOM 3709 C CA . LYS B 1 160 ? 8.805 7.008 0.447 1 96.5 160 LYS B CA 1
ATOM 3710 C C . LYS B 1 160 ? 9.344 8.344 0.959 1 96.5 160 LYS B C 1
ATOM 3712 O O . LYS B 1 160 ? 10.219 8.945 0.338 1 96.5 160 LYS B O 1
ATOM 3717 N N . ILE B 1 161 ? 8.828 8.82 2.105 1 96.88 161 ILE B N 1
ATOM 3718 C CA . ILE B 1 161 ? 9.344 10.023 2.744 1 96.88 161 ILE B CA 1
ATOM 3719 C C . ILE B 1 161 ? 10.797 9.805 3.16 1 96.88 161 ILE B C 1
ATOM 3721 O O . ILE B 1 161 ? 11.664 10.625 2.869 1 96.88 161 ILE B O 1
ATOM 3725 N N . VAL B 1 162 ? 11.062 8.688 3.785 1 96.25 162 VAL B N 1
ATOM 3726 C CA . VAL B 1 162 ? 12.414 8.375 4.234 1 96.25 162 VAL B CA 1
ATOM 3727 C C . VAL B 1 162 ? 13.344 8.234 3.029 1 96.25 162 VAL B C 1
ATOM 3729 O O . VAL B 1 162 ? 14.5 8.656 3.078 1 96.25 162 VAL B O 1
ATOM 3732 N N . ARG B 1 163 ? 12.805 7.648 1.962 1 95.25 163 ARG B N 1
ATOM 3733 C CA . ARG B 1 163 ? 13.602 7.547 0.743 1 95.25 163 ARG B CA 1
ATOM 3734 C C . ARG B 1 163 ? 13.961 8.93 0.209 1 95.25 163 ARG B C 1
ATOM 3736 O O . ARG B 1 163 ? 15.039 9.117 -0.361 1 95.25 163 ARG B O 1
ATOM 3743 N N . ASN B 1 164 ? 13.102 9.906 0.295 1 94.94 164 ASN B N 1
ATOM 3744 C CA . ASN B 1 164 ? 13.414 11.281 -0.08 1 94.94 164 ASN B CA 1
ATOM 3745 C C . ASN B 1 164 ? 14.539 11.852 0.774 1 94.94 164 ASN B C 1
ATOM 3747 O O . ASN B 1 164 ? 15.398 12.578 0.269 1 94.94 164 ASN B O 1
ATOM 3751 N N . TYR B 1 165 ? 14.484 11.477 2.137 1 92.5 165 TYR B N 1
ATOM 3752 C CA . TYR B 1 165 ? 15.555 11.93 3.016 1 92.5 165 TYR B CA 1
ATOM 3753 C C . TYR B 1 165 ? 16.922 11.477 2.5 1 92.5 165 TYR B C 1
ATOM 3755 O O . TYR B 1 165 ? 17.891 12.227 2.572 1 92.5 165 TYR B O 1
ATOM 3763 N N . GLU B 1 166 ? 17.047 10.203 2.07 1 85.44 166 GLU B N 1
ATOM 3764 C CA . GLU B 1 166 ? 18.297 9.531 1.793 1 85.44 166 GLU B CA 1
ATOM 3765 C C . GLU B 1 166 ? 18.703 9.695 0.331 1 85.44 166 GLU B C 1
ATOM 3767 O O . GLU B 1 166 ? 19.859 9.461 -0.03 1 85.44 166 GLU B O 1
ATOM 3772 N N . ASN B 1 167 ? 18.141 10.492 -0.458 1 67.12 167 ASN B N 1
ATOM 3773 C CA . ASN B 1 167 ? 18.391 10.57 -1.891 1 67.12 167 ASN B CA 1
ATOM 3774 C C . ASN B 1 167 ? 18.719 9.195 -2.479 1 67.12 167 ASN B C 1
ATOM 3776 O O . ASN B 1 167 ? 19.812 8.984 -2.994 1 67.12 167 ASN B O 1
ATOM 3780 N N . ARG B 1 168 ? 17.906 8.242 -2.537 1 62 168 ARG B N 1
ATOM 3781 C CA . ARG B 1 168 ? 17.766 6.941 -3.176 1 62 168 ARG B CA 1
ATOM 3782 C C . ARG B 1 168 ? 18.891 5.996 -2.771 1 62 168 ARG B C 1
ATOM 3784 O O . ARG B 1 168 ? 19.688 5.578 -3.611 1 62 168 ARG B O 1
ATOM 3791 N N . ARG B 1 169 ? 19.109 5.883 -1.614 1 60.5 169 ARG B N 1
ATOM 3792 C CA . ARG B 1 169 ? 20.125 4.906 -1.213 1 60.5 169 ARG B CA 1
ATOM 3793 C C . ARG B 1 169 ? 19.547 3.494 -1.213 1 60.5 169 ARG B C 1
ATOM 3795 O O . ARG B 1 169 ? 18.391 3.285 -0.837 1 60.5 169 ARG B O 1
ATOM 3802 N N . GLN B 1 170 ? 20.21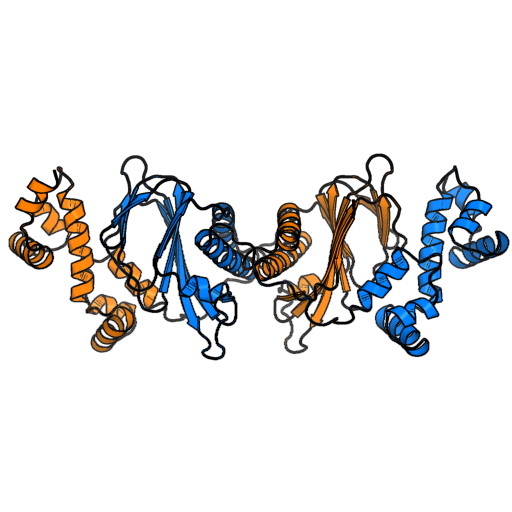9 2.59 -1.936 1 57.5 170 GLN B N 1
ATOM 3803 C CA . GLN B 1 170 ? 19.875 1.177 -1.895 1 57.5 170 GLN B CA 1
ATOM 3804 C C . GLN B 1 170 ? 19.875 0.649 -0.463 1 57.5 170 GLN B C 1
ATOM 3806 O O . GLN B 1 170 ? 20.703 1.062 0.352 1 57.5 170 GLN B O 1
ATOM 3811 N N . SER B 1 171 ? 18.766 0.006 -0.084 1 56.25 171 SER B N 1
ATOM 3812 C CA . SER B 1 171 ? 18.688 -0.582 1.249 1 56.25 171 SER B CA 1
ATOM 3813 C C . SER B 1 171 ? 19.859 -1.534 1.493 1 56.25 171 SER B C 1
ATOM 3815 O O . SER B 1 171 ? 20.281 -2.25 0.583 1 56.25 171 SER B O 1
ATOM 3817 N N . LYS B 1 172 ? 20.578 -1.317 2.465 1 51.88 172 LYS B N 1
ATOM 3818 C CA . LYS B 1 172 ? 21.625 -2.268 2.859 1 51.88 172 LYS B CA 1
ATOM 3819 C C . LYS B 1 172 ? 21 -3.545 3.424 1 51.88 172 LYS B C 1
ATOM 3821 O O . LYS B 1 172 ? 21.719 -4.516 3.688 1 51.88 172 LYS B O 1
ATOM 3826 N N . VAL B 1 173 ? 19.797 -3.426 3.814 1 49.75 173 VAL B N 1
ATOM 3827 C CA . VAL B 1 173 ? 19.219 -4.629 4.398 1 49.75 173 VAL B CA 1
ATOM 3828 C C . VAL B 1 173 ? 19.031 -5.691 3.314 1 49.75 173 VAL B C 1
ATOM 3830 O O . VAL B 1 173 ? 18.406 -5.434 2.287 1 49.75 173 VAL B O 1
ATOM 3833 N N . HIS B 1 174 ? 19.922 -6.605 3.354 1 45.06 174 HIS B N 1
ATOM 3834 C CA . HIS B 1 174 ? 19.781 -7.738 2.441 1 45.06 174 HIS B CA 1
ATOM 3835 C C . HIS B 1 174 ? 18.578 -8.594 2.801 1 45.06 174 HIS B C 1
ATOM 3837 O O . HIS B 1 174 ? 18.219 -8.711 3.975 1 45.06 174 HIS B O 1
ATOM 3843 N N . PHE B 1 175 ? 17.719 -8.664 1.9 1 46 175 PHE B N 1
ATOM 3844 C CA . PHE B 1 175 ? 16.703 -9.688 2.078 1 46 175 PHE B CA 1
ATOM 3845 C C . PHE B 1 175 ? 17.328 -11 2.549 1 46 175 PHE B C 1
ATOM 3847 O O . PHE B 1 175 ? 18.188 -11.555 1.868 1 46 175 PHE B O 1
ATOM 3854 N N . SER B 1 176 ? 17.578 -11.148 3.801 1 42.41 176 SER B N 1
ATOM 3855 C CA . SER B 1 176 ? 17.828 -12.555 4.121 1 42.41 176 SER B CA 1
ATOM 3856 C C . SER B 1 176 ? 16.531 -13.367 4.078 1 42.41 176 SER B C 1
ATOM 3858 O O . SER B 1 176 ? 15.578 -13.062 4.793 1 42.41 176 SER B O 1
ATOM 3860 N N . PRO B 1 177 ? 16.234 -13.891 2.904 1 38.56 177 PRO B N 1
ATOM 3861 C CA . PRO B 1 177 ? 15.086 -14.789 2.984 1 38.56 177 PRO B CA 1
ATOM 3862 C C . PRO B 1 177 ? 14.977 -15.492 4.336 1 38.56 177 PRO B C 1
ATOM 3864 O O . PRO B 1 177 ? 15.984 -15.969 4.867 1 38.56 177 PRO B O 1
ATOM 3867 N N . SER B 1 178 ? 14.383 -14.852 5.254 1 39.47 178 SER B N 1
ATOM 3868 C CA . SER B 1 178 ? 14.258 -15.664 6.465 1 39.47 178 SER B CA 1
ATOM 3869 C C . SER B 1 178 ? 14.398 -17.156 6.152 1 39.47 178 SER B C 1
ATOM 3871 O O . SER B 1 178 ? 14.203 -17.578 5.012 1 39.47 178 SER B O 1
ATOM 3873 N N . ASN B 1 179 ? 14.773 -17.938 7.23 1 39.03 179 ASN B N 1
ATOM 3874 C CA . ASN B 1 179 ? 14.883 -19.391 7.188 1 39.03 179 ASN B CA 1
ATOM 3875 C C . ASN B 1 179 ? 13.812 -20.016 6.297 1 39.03 179 ASN B C 1
ATOM 3877 O O . ASN B 1 179 ? 12.734 -19.438 6.121 1 39.03 179 ASN B O 1
ATOM 3881 N N . LEU B 1 180 ? 14.211 -21.109 5.609 1 40.09 180 LEU B N 1
ATOM 3882 C CA . LEU B 1 180 ? 13.609 -22.109 4.73 1 40.09 180 LEU B CA 1
ATOM 3883 C C . LEU B 1 180 ? 12.172 -22.406 5.156 1 40.09 180 LEU B C 1
ATOM 3885 O O . LEU B 1 180 ? 11.945 -23.25 6.027 1 40.09 180 LEU B O 1
ATOM 3889 N N . VAL B 1 181 ? 11.57 -21.484 5.633 1 44.28 181 VAL B N 1
ATOM 3890 C CA . VAL B 1 181 ? 10.25 -22.094 5.738 1 44.28 181 VAL B CA 1
ATOM 3891 C C . VAL B 1 181 ? 9.977 -22.953 4.512 1 44.28 181 VAL B C 1
ATOM 3893 O O . VAL B 1 181 ? 10.336 -22.594 3.391 1 44.28 181 VAL B O 1
ATOM 3896 N N . ASP B 1 182 ? 9.898 -24.219 4.684 1 48.91 182 ASP B N 1
ATOM 3897 C CA . ASP B 1 182 ? 9.727 -25.422 3.871 1 48.91 182 ASP B CA 1
ATOM 3898 C C . ASP B 1 182 ? 8.773 -25.156 2.705 1 48.91 182 ASP B C 1
ATOM 3900 O O . ASP B 1 182 ? 7.555 -25.219 2.869 1 48.91 182 ASP B O 1
ATOM 3904 N N . SER B 1 183 ? 9.195 -24.297 1.898 1 67.25 183 SER B N 1
ATOM 3905 C CA . SER B 1 183 ? 8.336 -24.094 0.736 1 67.25 183 SER B CA 1
ATOM 3906 C C . SER B 1 183 ? 8.094 -25.406 -0.005 1 67.25 183 SER B C 1
ATOM 3908 O O . SER B 1 183 ? 8.289 -25.484 -1.22 1 67.25 183 SER B O 1
ATOM 3910 N N . LYS B 1 184 ? 7.992 -26.438 0.722 1 76.25 184 LYS B N 1
ATOM 3911 C CA . LYS B 1 184 ? 7.668 -27.75 0.171 1 76.25 184 LYS B CA 1
ATOM 3912 C C . LYS B 1 184 ? 6.559 -27.656 -0.874 1 76.25 184 LYS B C 1
ATOM 3914 O O . LYS B 1 184 ? 6.586 -28.359 -1.885 1 76.25 184 LYS B O 1
ATOM 3919 N N . TYR B 1 185 ? 5.793 -26.641 -0.677 1 76 185 TYR B N 1
ATOM 3920 C CA . TYR B 1 185 ? 4.641 -26.516 -1.564 1 76 185 TYR B CA 1
ATOM 3921 C C . TYR B 1 185 ? 5.066 -26.016 -2.941 1 76 185 TYR B C 1
ATOM 3923 O O . TYR B 1 185 ? 4.602 -26.531 -3.963 1 76 185 TYR B O 1
ATOM 3931 N N . ILE B 1 186 ? 5.957 -25.141 -2.92 1 76.56 186 ILE B N 1
ATOM 3932 C CA . ILE B 1 186 ? 6.422 -24.594 -4.188 1 76.56 186 ILE B CA 1
ATOM 3933 C C . ILE B 1 186 ? 7.23 -25.641 -4.941 1 76.56 186 ILE B C 1
ATOM 3935 O O . ILE B 1 186 ? 7.133 -25.75 -6.168 1 76.56 186 ILE B O 1
ATOM 3939 N N . ILE B 1 187 ? 8 -26.344 -4.16 1 82.12 187 ILE B N 1
ATOM 3940 C CA . ILE B 1 187 ? 8.797 -27.406 -4.766 1 82.12 187 ILE B CA 1
ATOM 3941 C C . ILE B 1 187 ? 7.879 -28.406 -5.461 1 82.12 187 ILE B C 1
ATOM 3943 O O . ILE B 1 187 ? 8.117 -28.781 -6.613 1 82.12 187 ILE B O 1
ATOM 3947 N N . VAL B 1 188 ? 6.855 -28.75 -4.773 1 85.31 188 VAL B N 1
ATOM 3948 C CA . VAL B 1 188 ? 5.918 -29.719 -5.332 1 85.31 188 VAL B CA 1
ATOM 3949 C C . VAL B 1 188 ? 5.25 -29.141 -6.574 1 85.31 188 VAL B C 1
ATOM 3951 O O . VAL B 1 188 ? 5.234 -29.781 -7.633 1 85.31 188 VAL B O 1
ATOM 3954 N N . GLU B 1 189 ? 4.758 -27.969 -6.457 1 80.44 189 GLU B N 1
ATOM 3955 C CA . GLU B 1 189 ? 4.035 -27.344 -7.555 1 80.44 189 GLU B CA 1
ATOM 3956 C C . GLU B 1 189 ? 4.926 -27.172 -8.781 1 80.44 189 GLU B C 1
ATOM 3958 O O . GLU B 1 189 ? 4.543 -27.547 -9.891 1 80.44 189 GLU B O 1
ATOM 3963 N N . GLU B 1 190 ? 6.082 -26.719 -8.57 1 80.94 190 GLU B N 1
ATOM 3964 C CA . GLU B 1 190 ? 7.004 -26.5 -9.68 1 80.94 190 GLU B CA 1
ATOM 3965 C C . GLU B 1 190 ? 7.418 -27.828 -10.32 1 80.94 190 GLU B C 1
ATOM 3967 O O . GLU B 1 190 ? 7.566 -27.906 -11.539 1 80.94 190 GLU B O 1
ATOM 3972 N N . SER B 1 191 ? 7.625 -28.781 -9.484 1 88.06 191 SER B N 1
ATOM 3973 C CA . SER B 1 191 ? 8.047 -30.078 -9.992 1 88.06 191 SER B CA 1
ATOM 3974 C C . SER B 1 191 ? 7.008 -30.672 -10.938 1 88.06 191 SER B C 1
ATOM 3976 O O . SER B 1 191 ? 7.348 -31.156 -12.016 1 88.06 191 SER B O 1
ATOM 3978 N N . PHE B 1 192 ? 5.766 -30.5 -10.586 1 88.25 192 PHE B N 1
ATOM 3979 C CA . PHE B 1 192 ? 4.719 -31.109 -11.398 1 88.25 192 PHE B CA 1
ATOM 3980 C C . PHE B 1 192 ? 4.395 -30.234 -12.609 1 88.25 192 PHE B C 1
ATOM 3982 O O . PHE B 1 192 ? 3.844 -30.719 -13.602 1 88.25 192 PHE B O 1
ATOM 3989 N N . LEU B 1 193 ? 4.75 -29.016 -12.508 1 82.25 193 LEU B N 1
ATOM 3990 C CA . LEU B 1 193 ? 4.449 -28.125 -13.617 1 82.25 193 LEU B CA 1
ATOM 3991 C C . LEU B 1 193 ? 5.539 -28.188 -14.68 1 82.25 193 LEU B C 1
ATOM 3993 O O . LEU B 1 193 ? 5.254 -28.109 -15.875 1 82.25 193 LEU B O 1
ATOM 3997 N N . TYR B 1 194 ? 6.758 -28.438 -14.211 1 83.38 194 TYR B N 1
ATOM 3998 C CA . TYR B 1 194 ? 7.844 -28.219 -15.156 1 83.38 194 TYR B CA 1
ATOM 3999 C C . TYR B 1 194 ? 8.633 -29.5 -15.391 1 83.38 194 TYR B C 1
ATOM 4001 O O . TYR B 1 194 ? 9.391 -29.609 -16.359 1 83.38 194 TYR B O 1
ATOM 4009 N N . GLU B 1 195 ? 8.422 -30.469 -14.5 1 89.44 195 GLU B N 1
ATOM 4010 C CA . GLU B 1 195 ? 9.258 -31.672 -14.602 1 89.44 195 GLU B CA 1
ATOM 4011 C C . GLU B 1 195 ? 8.406 -32.938 -14.578 1 89.44 195 GLU B C 1
ATOM 4013 O O . GLU B 1 195 ? 8.898 -34 -14.211 1 89.44 195 GLU B O 1
ATOM 4018 N N . TYR B 1 196 ? 7.129 -32.812 -14.938 1 89.19 196 TYR B N 1
ATOM 4019 C CA . TYR B 1 196 ? 6.188 -33.938 -14.828 1 89.19 196 TYR B CA 1
ATOM 4020 C C . TYR B 1 196 ? 6.652 -35.125 -15.648 1 89.19 196 TYR B C 1
ATOM 4022 O O . TYR B 1 196 ? 6.316 -36.25 -15.344 1 89.19 196 TYR B O 1
ATOM 4030 N N . GLU B 1 197 ? 7.426 -34.969 -16.703 1 90.25 197 GLU B N 1
ATOM 4031 C CA . GLU B 1 197 ? 7.816 -36.031 -17.609 1 90.25 197 GLU B CA 1
ATOM 4032 C C . GLU B 1 197 ? 8.812 -37 -16.953 1 90.25 197 GLU B C 1
ATOM 4034 O O . GLU B 1 197 ? 8.734 -38.188 -17.141 1 90.25 197 GLU B O 1
ATOM 4039 N N . THR B 1 198 ? 9.688 -36.375 -16.172 1 91.81 198 THR B N 1
ATOM 4040 C CA . THR B 1 198 ? 10.805 -37.188 -15.68 1 91.81 198 THR B CA 1
ATOM 4041 C C . THR B 1 198 ? 10.773 -37.281 -14.156 1 91.81 198 THR B C 1
ATOM 4043 O O . THR B 1 198 ? 11.555 -38.031 -13.555 1 91.81 198 THR B O 1
ATOM 4046 N N . LEU B 1 199 ? 9.844 -36.594 -13.562 1 93.56 199 LEU B N 1
ATOM 4047 C CA . LEU B 1 199 ? 9.773 -36.531 -12.109 1 93.56 199 LEU B CA 1
ATOM 4048 C C . LEU B 1 199 ? 9.555 -37.906 -11.508 1 93.56 199 LEU B C 1
ATOM 4050 O O . LEU B 1 199 ? 8.742 -38.688 -12 1 93.56 199 LEU B O 1
ATOM 4054 N N . THR B 1 200 ? 10.328 -38.25 -10.484 1 95.56 200 THR B N 1
ATOM 4055 C CA . THR B 1 200 ? 10.125 -39.469 -9.727 1 95.56 200 THR B CA 1
ATOM 4056 C C . THR B 1 200 ? 9.836 -39.156 -8.258 1 95.56 200 THR B C 1
ATOM 4058 O O . THR B 1 200 ? 10.164 -38.062 -7.773 1 95.56 200 THR B O 1
ATOM 4061 N N . LEU B 1 201 ? 9.195 -40.125 -7.613 1 96 201 LEU B N 1
ATOM 4062 C CA . LEU B 1 201 ? 8.914 -39.938 -6.191 1 96 201 LEU B CA 1
ATOM 4063 C C . LEU B 1 201 ? 10.203 -39.781 -5.398 1 96 201 LEU B C 1
ATOM 4065 O O . LEU B 1 201 ? 10.266 -39 -4.453 1 96 201 LEU B O 1
ATOM 4069 N N . GLU B 1 202 ? 11.203 -40.5 -5.832 1 95.94 202 GLU B N 1
ATOM 4070 C CA . GLU B 1 202 ? 12.5 -40.438 -5.168 1 95.94 202 GLU B CA 1
ATOM 4071 C C . GLU B 1 202 ? 13.133 -39.062 -5.297 1 95.94 202 GLU B C 1
ATOM 4073 O O . GLU B 1 202 ? 13.609 -38.469 -4.312 1 95.94 202 GLU B O 1
ATOM 4078 N N . SER B 1 203 ? 13.125 -38.562 -6.527 1 95.62 203 SER B N 1
ATOM 4079 C CA . SER B 1 203 ? 13.719 -37.25 -6.746 1 95.62 203 SER B CA 1
ATOM 4080 C C . SER B 1 203 ? 12.953 -36.156 -6.008 1 95.62 203 SER B C 1
ATOM 4082 O O . SER B 1 203 ? 13.547 -35.219 -5.484 1 95.62 203 SER B O 1
ATOM 4084 N N . LEU B 1 204 ? 11.656 -36.25 -5.984 1 94.81 204 LEU B N 1
ATOM 4085 C CA . LEU B 1 204 ? 10.828 -35.281 -5.27 1 94.81 204 LEU B CA 1
ATOM 4086 C C . LEU B 1 204 ? 11.102 -35.344 -3.768 1 94.81 204 LEU B C 1
ATOM 4088 O O . LEU B 1 204 ? 11.234 -34.312 -3.115 1 94.81 204 LEU B O 1
ATOM 4092 N N . ALA B 1 205 ? 11.156 -36.5 -3.197 1 95.12 205 ALA B N 1
ATOM 4093 C CA . ALA B 1 205 ? 11.445 -36.688 -1.776 1 95.12 205 ALA B CA 1
ATOM 4094 C C . ALA B 1 205 ? 12.773 -36.062 -1.396 1 95.12 205 ALA B C 1
ATOM 4096 O O . ALA B 1 205 ? 12.875 -35.375 -0.361 1 95.12 205 ALA B O 1
ATOM 4097 N N . GLU B 1 206 ? 13.727 -36.25 -2.242 1 93.56 206 GLU B N 1
ATOM 4098 C CA . GLU B 1 206 ? 15.047 -35.656 -2.012 1 93.56 206 GLU B CA 1
ATOM 4099 C C . GLU B 1 206 ? 14.969 -34.156 -1.979 1 93.56 206 GLU B C 1
ATOM 4101 O O . GLU B 1 206 ? 15.555 -33.5 -1.101 1 93.56 206 GLU B O 1
ATOM 4106 N N . ARG B 1 207 ? 14.242 -33.625 -2.867 1 90.38 207 ARG B N 1
ATOM 4107 C CA . ARG B 1 207 ? 14.102 -32.188 -2.939 1 90.38 207 ARG B CA 1
ATOM 4108 C C . ARG B 1 207 ? 13.383 -31.641 -1.713 1 90.38 207 ARG B C 1
ATOM 4110 O O . ARG B 1 207 ? 13.656 -30.531 -1.266 1 90.38 207 ARG B O 1
ATOM 4117 N N . LEU B 1 208 ? 12.523 -32.438 -1.203 1 88.75 208 LEU B N 1
ATOM 4118 C CA . LEU B 1 208 ? 11.703 -32 -0.073 1 88.75 208 LEU B CA 1
ATOM 4119 C C . LEU B 1 208 ? 12.414 -32.281 1.248 1 88.75 208 LEU B C 1
ATOM 4121 O O . LEU B 1 208 ? 11.984 -31.812 2.301 1 88.75 208 LEU B O 1
ATOM 4125 N N . GLY B 1 209 ? 13.438 -33.031 1.197 1 90.5 209 GLY B N 1
ATOM 4126 C CA . GLY B 1 209 ? 14.117 -33.469 2.412 1 90.5 209 GLY B CA 1
ATOM 4127 C C . GLY B 1 209 ? 13.289 -34.438 3.246 1 90.5 209 GLY B C 1
ATOM 4128 O O . GLY B 1 209 ? 13.328 -34.375 4.477 1 90.5 209 GLY B O 1
ATOM 4129 N N . LEU B 1 210 ? 12.477 -35.188 2.645 1 92.75 210 LEU B N 1
ATOM 4130 C CA . LEU B 1 210 ? 11.602 -36.156 3.291 1 92.75 210 LEU B CA 1
ATOM 4131 C C . LEU B 1 210 ? 11.906 -37.562 2.801 1 92.75 210 LEU B C 1
ATOM 4133 O O . LEU B 1 210 ? 12.547 -37.75 1.764 1 92.75 210 LEU B O 1
ATOM 4137 N N . SER B 1 211 ? 11.469 -38.5 3.549 1 95.12 211 SER B N 1
ATOM 4138 C CA . SER B 1 211 ? 11.484 -39.875 3.057 1 95.12 211 SER B CA 1
ATOM 4139 C C . SER B 1 211 ? 10.391 -40.094 2.014 1 95.12 211 SER B C 1
ATOM 4141 O O . SER B 1 211 ? 9.461 -39.281 1.896 1 95.12 211 SER B O 1
ATOM 4143 N N . ILE B 1 212 ? 10.539 -41.156 1.287 1 95.31 212 ILE B N 1
ATOM 4144 C CA . ILE B 1 212 ? 9.539 -41.531 0.29 1 95.31 212 ILE B CA 1
ATOM 4145 C C . ILE B 1 212 ? 8.172 -41.656 0.957 1 95.31 212 ILE B C 1
ATOM 4147 O O . ILE B 1 212 ? 7.168 -41.156 0.447 1 95.31 212 ILE B O 1
ATOM 4151 N N . ARG B 1 213 ? 8.156 -42.25 2.096 1 95.81 213 ARG B N 1
ATOM 4152 C CA . ARG B 1 213 ? 6.906 -42.469 2.822 1 95.81 213 ARG B CA 1
ATOM 4153 C C . ARG B 1 213 ? 6.305 -41.125 3.275 1 95.81 213 ARG B C 1
ATOM 4155 O O . ARG B 1 213 ? 5.102 -40.906 3.148 1 95.81 213 ARG B O 1
ATOM 4162 N N . GLN B 1 214 ? 7.113 -40.281 3.775 1 95.06 214 GLN B N 1
ATOM 4163 C CA . GLN B 1 214 ? 6.664 -38.969 4.223 1 95.06 214 GLN B CA 1
ATOM 4164 C C . GLN B 1 214 ? 6.137 -38.156 3.057 1 95.06 214 GLN B C 1
ATOM 4166 O O . GLN B 1 214 ? 5.16 -37.406 3.203 1 95.06 214 GLN B O 1
ATOM 4171 N N . THR B 1 215 ? 6.82 -38.25 1.923 1 94.81 215 THR B N 1
ATOM 4172 C CA . THR B 1 215 ? 6.414 -37.5 0.731 1 94.81 215 THR B CA 1
ATOM 4173 C C . THR B 1 215 ? 5.047 -37.969 0.245 1 94.81 215 THR B C 1
ATOM 4175 O O . THR B 1 215 ? 4.184 -37.156 -0.072 1 94.81 215 THR B O 1
ATOM 4178 N N . GLU B 1 216 ? 4.855 -39.25 0.257 1 94.56 216 GLU B N 1
ATOM 4179 C CA . GLU B 1 216 ? 3.562 -39.812 -0.143 1 94.56 216 GLU B CA 1
ATOM 4180 C C . GLU B 1 216 ? 2.447 -39.312 0.783 1 94.56 216 GLU B C 1
ATOM 4182 O O . GLU B 1 216 ? 1.374 -38.938 0.321 1 94.56 216 GLU B O 1
ATOM 4187 N N . ARG B 1 217 ? 2.705 -39.344 2.051 1 92.88 217 ARG B N 1
ATOM 4188 C CA . ARG B 1 217 ? 1.724 -38.906 3.033 1 92.88 217 ARG B CA 1
ATOM 4189 C C . ARG B 1 217 ? 1.416 -37.406 2.861 1 92.88 217 ARG B C 1
ATOM 4191 O O . ARG B 1 217 ? 0.257 -37 2.941 1 92.88 217 ARG B O 1
ATOM 4198 N N . PHE B 1 218 ? 2.455 -36.719 2.623 1 90.31 218 PHE B N 1
ATOM 4199 C CA . PHE B 1 218 ? 2.324 -35.281 2.43 1 90.31 218 PHE B CA 1
ATOM 4200 C C . PHE B 1 218 ? 1.427 -34.969 1.238 1 90.31 218 PHE B C 1
ATOM 4202 O O . PHE B 1 218 ? 0.519 -34.156 1.336 1 90.31 218 PHE B O 1
ATOM 4209 N N . LEU B 1 219 ? 1.68 -35.625 0.105 1 91.81 219 LEU B N 1
ATOM 4210 C CA . LEU B 1 219 ? 0.898 -35.406 -1.108 1 91.81 219 LEU B CA 1
ATOM 4211 C C . LEU B 1 219 ? -0.563 -35.781 -0.887 1 91.81 219 LEU B C 1
ATOM 4213 O O . LEU B 1 219 ? -1.466 -35.031 -1.283 1 91.81 219 LEU B O 1
ATOM 4217 N N . LYS B 1 220 ? -0.735 -36.875 -0.225 1 92.12 220 LYS B N 1
ATOM 4218 C CA . LYS B 1 220 ? -2.1 -37.312 0.026 1 92.12 220 LYS B CA 1
ATOM 4219 C C . LYS B 1 220 ? -2.836 -36.375 0.958 1 92.12 220 LYS B C 1
ATOM 4221 O O . LYS B 1 220 ? -4.004 -36.031 0.727 1 92.12 220 LYS B O 1
ATOM 4226 N N . GLU B 1 221 ? -2.223 -35.969 1.939 1 88.5 221 GLU B N 1
ATOM 4227 C CA . GLU B 1 221 ? -2.836 -35.094 2.949 1 88.5 221 GLU B CA 1
ATOM 4228 C C . GLU B 1 221 ? -3.123 -33.719 2.391 1 88.5 221 GLU B C 1
ATOM 4230 O O . GLU B 1 221 ? -4.184 -33.125 2.648 1 88.5 221 GLU B O 1
ATOM 4235 N N . TYR B 1 222 ? -2.234 -33.219 1.587 1 85.31 222 TYR B N 1
ATOM 4236 C CA . TYR B 1 222 ? -2.314 -31.812 1.182 1 85.31 222 TYR B CA 1
ATOM 4237 C C . TYR B 1 222 ? -3.045 -31.672 -0.148 1 85.31 222 TYR B C 1
ATOM 4239 O O . TYR B 1 222 ? -3.779 -30.703 -0.361 1 85.31 222 TYR B O 1
ATOM 4247 N N . TYR B 1 223 ? -2.85 -32.656 -1.111 1 88 223 TYR B N 1
ATOM 4248 C CA . TYR B 1 223 ? -3.408 -32.531 -2.453 1 88 223 TYR B CA 1
ATOM 4249 C C . TYR B 1 223 ? -4.535 -33.531 -2.66 1 88 223 TYR B C 1
ATOM 4251 O O . TYR B 1 223 ? -5.297 -33.438 -3.625 1 88 223 TYR B O 1
ATOM 4259 N N . GLY B 1 224 ? -4.641 -34.531 -1.761 1 88.38 224 GLY B N 1
ATOM 4260 C CA . GLY B 1 224 ? -5.648 -35.562 -1.889 1 88.38 224 GLY B CA 1
ATOM 4261 C C . GLY B 1 224 ? -5.34 -36.562 -2.986 1 88.38 224 GLY B C 1
ATOM 4262 O O . GLY B 1 224 ? -6.23 -37.281 -3.463 1 88.38 224 GLY B O 1
ATOM 4263 N N . LYS B 1 225 ? -4.078 -36.594 -3.455 1 91.19 225 LYS B N 1
ATOM 4264 C CA . LYS B 1 225 ? -3.668 -37.469 -4.559 1 91.19 225 LYS B CA 1
ATOM 4265 C C . LYS B 1 225 ? -2.312 -38.094 -4.277 1 91.19 225 LYS B C 1
ATOM 4267 O O . LYS B 1 225 ? -1.494 -37.562 -3.545 1 91.19 225 LYS B O 1
ATOM 4272 N N . THR B 1 226 ? -2.109 -39.281 -4.82 1 93.62 226 THR B N 1
ATOM 4273 C CA . THR B 1 226 ? -0.791 -39.906 -4.777 1 93.62 226 THR B CA 1
ATOM 4274 C C . THR B 1 226 ? 0.149 -39.25 -5.789 1 93.62 226 THR B C 1
ATOM 4276 O O . THR B 1 226 ? -0.287 -38.469 -6.633 1 93.62 226 THR B O 1
ATOM 4279 N N . PHE B 1 227 ? 1.438 -39.594 -5.684 1 94.81 227 PHE B N 1
ATOM 4280 C CA . PHE B 1 227 ? 2.439 -39.125 -6.625 1 94.81 227 PHE B CA 1
ATOM 4281 C C . PHE B 1 227 ? 2.08 -39.5 -8.055 1 94.81 227 PHE B C 1
ATOM 4283 O O . PHE B 1 227 ? 2.102 -38.688 -8.961 1 94.81 227 PHE B O 1
ATOM 4290 N N . LEU B 1 228 ? 1.737 -40.75 -8.219 1 93.69 228 LEU B N 1
ATOM 4291 C CA . LEU B 1 228 ? 1.449 -41.281 -9.547 1 93.69 228 LEU B CA 1
ATOM 4292 C C . LEU B 1 228 ? 0.205 -40.625 -10.133 1 93.69 228 LEU B C 1
ATOM 4294 O O . LEU B 1 228 ? 0.152 -40.344 -11.336 1 93.69 228 LEU B O 1
ATOM 4298 N N . GLN B 1 229 ? -0.771 -40.406 -9.32 1 92.44 229 GLN B N 1
ATOM 4299 C CA . GLN B 1 229 ? -1.985 -39.75 -9.773 1 92.44 229 GLN B CA 1
ATOM 4300 C C . GLN B 1 229 ? -1.683 -38.344 -10.273 1 92.44 229 GLN B C 1
ATOM 4302 O O . GLN B 1 229 ? -2.148 -37.938 -11.344 1 92.44 229 GLN B O 1
ATOM 4307 N N . LYS B 1 230 ? -0.925 -37.594 -9.5 1 92.06 230 LYS B N 1
ATOM 4308 C CA . LYS B 1 230 ? -0.574 -36.25 -9.867 1 92.06 230 LYS B CA 1
ATOM 4309 C C . LYS B 1 230 ? 0.245 -36.219 -11.156 1 92.06 230 LYS B C 1
ATOM 4311 O O . LYS B 1 230 ? 0.001 -35.375 -12.039 1 92.06 230 LYS B O 1
ATOM 4316 N N . LYS B 1 231 ? 1.215 -37.062 -11.258 1 93.62 231 LYS B N 1
ATOM 4317 C CA . LYS B 1 231 ? 2.064 -37.156 -12.445 1 93.62 231 LYS B CA 1
ATOM 4318 C C . LYS B 1 231 ? 1.253 -37.5 -13.68 1 93.62 231 LYS B C 1
ATOM 4320 O O . LYS B 1 231 ? 1.415 -36.906 -14.742 1 93.62 231 LYS B O 1
ATOM 4325 N N . THR B 1 232 ? 0.403 -38.469 -13.547 1 93.19 232 THR B N 1
ATOM 4326 C CA . THR B 1 232 ? -0.429 -38.906 -14.656 1 93.19 232 THR B CA 1
ATOM 4327 C C . THR B 1 232 ? -1.348 -37.781 -15.125 1 93.19 232 THR B C 1
ATOM 4329 O O . THR B 1 232 ? -1.536 -37.594 -16.328 1 93.19 232 THR B O 1
ATOM 4332 N N . GLU B 1 233 ? -1.859 -37.125 -14.164 1 90.62 233 GLU B N 1
ATOM 4333 C CA . GLU B 1 233 ? -2.734 -36 -14.484 1 90.62 233 GLU B CA 1
ATOM 4334 C C . GLU B 1 233 ? -2.012 -34.969 -15.344 1 90.62 233 GLU B C 1
ATOM 4336 O O . GLU B 1 233 ? -2.559 -34.5 -16.344 1 90.62 233 GLU B O 1
ATOM 4341 N N . ALA B 1 234 ? -0.855 -34.594 -14.953 1 90.62 234 ALA B N 1
ATOM 4342 C CA . ALA B 1 234 ? -0.056 -33.625 -15.703 1 90.62 234 ALA B CA 1
ATOM 4343 C C . ALA B 1 234 ? 0.269 -34.156 -17.094 1 90.62 234 ALA B C 1
ATOM 4345 O O . ALA B 1 234 ? 0.102 -33.438 -18.094 1 90.62 234 ALA B O 1
ATOM 4346 N N . LYS B 1 235 ? 0.698 -35.406 -17.203 1 93.38 235 LYS B N 1
ATOM 4347 C CA . LYS B 1 235 ? 1.071 -36 -18.484 1 93.38 235 LYS B CA 1
ATOM 4348 C C . LYS B 1 235 ? -0.134 -36.094 -19.406 1 93.38 235 LYS B C 1
ATOM 4350 O O . LYS B 1 235 ? -0.029 -35.812 -20.609 1 93.38 235 LYS B O 1
ATOM 4355 N N . MET B 1 236 ? -1.221 -36.5 -18.844 1 93.62 236 MET B N 1
ATOM 4356 C CA . MET B 1 236 ? -2.414 -36.688 -19.656 1 93.62 236 MET B CA 1
ATOM 4357 C C . MET B 1 236 ? -2.938 -35.344 -20.172 1 93.62 236 MET B C 1
ATOM 4359 O O . MET B 1 236 ? -3.426 -35.25 -21.297 1 93.62 236 MET B O 1
ATOM 4363 N N . SER B 1 237 ? -2.832 -34.375 -19.281 1 90.31 237 SER B N 1
ATOM 4364 C CA . SER B 1 237 ? -3.195 -33.031 -19.703 1 90.31 237 SER B CA 1
ATOM 4365 C C . SER B 1 237 ? -2.361 -32.594 -20.906 1 90.31 237 SER B C 1
ATOM 4367 O O . SER B 1 237 ? -2.904 -32.094 -21.891 1 90.31 237 SER B O 1
ATOM 4369 N N . MET B 1 238 ? -1.137 -32.812 -20.844 1 91.88 238 MET B N 1
ATOM 4370 C CA . MET B 1 238 ? -0.232 -32.438 -21.922 1 91.88 238 MET B CA 1
ATOM 4371 C C . MET B 1 238 ? -0.465 -33.312 -23.156 1 91.88 238 MET B C 1
ATOM 4373 O O . MET B 1 238 ? -0.33 -32.844 -24.281 1 91.88 238 MET B O 1
ATOM 4377 N N . ALA B 1 239 ? -0.807 -34.5 -22.891 1 93.5 239 ALA B N 1
ATOM 4378 C CA . ALA B 1 239 ? -1.12 -35.406 -24 1 93.5 239 ALA B CA 1
ATOM 4379 C C . ALA B 1 239 ? -2.24 -34.844 -24.875 1 93.5 239 ALA B C 1
ATOM 4381 O O . ALA B 1 239 ? -2.133 -34.812 -26.109 1 93.5 239 ALA B O 1
ATOM 4382 N N . LYS B 1 240 ? -3.219 -34.344 -24.188 1 89.44 240 LYS B N 1
ATOM 4383 C CA . LYS B 1 240 ? -4.336 -33.75 -24.922 1 89.44 240 LYS B CA 1
ATOM 4384 C C . LYS B 1 240 ? -3.879 -32.562 -25.75 1 89.44 240 LYS B C 1
ATOM 4386 O O . LYS B 1 240 ? -4.309 -32.375 -26.891 1 89.44 240 LYS B O 1
ATOM 4391 N N . ILE B 1 241 ? -3.092 -31.828 -25.172 1 85.81 241 ILE B N 1
ATOM 4392 C CA . ILE B 1 241 ? -2.596 -30.625 -25.844 1 85.81 241 ILE B CA 1
ATOM 4393 C C . ILE B 1 241 ? -1.763 -31.031 -27.062 1 85.81 241 ILE B C 1
ATOM 4395 O O . ILE B 1 241 ? -1.939 -30.469 -28.156 1 85.81 241 ILE B O 1
ATOM 4399 N N . TYR B 1 242 ? -0.903 -32 -26.922 1 90.38 242 TYR B N 1
ATOM 4400 C CA . TYR B 1 242 ? -0.04 -32.469 -28 1 90.38 242 TYR B CA 1
ATOM 4401 C C . TYR B 1 242 ? -0.857 -33.125 -29.109 1 90.38 242 TYR B C 1
ATOM 4403 O O . TYR B 1 242 ? -0.522 -33 -30.281 1 90.38 242 TYR B O 1
ATOM 4411 N N . LEU B 1 243 ? -1.928 -33.781 -28.719 1 91.94 243 LEU B N 1
ATOM 4412 C CA . LEU B 1 243 ? -2.756 -34.469 -29.703 1 91.94 243 LEU B CA 1
ATOM 4413 C C . LEU B 1 243 ? -3.467 -33.5 -30.609 1 91.94 243 LEU B C 1
ATOM 4415 O O . LEU B 1 243 ? -3.871 -33.844 -31.719 1 91.94 243 LEU B O 1
ATOM 4419 N N . ASN B 1 244 ? -3.637 -32.312 -30.109 1 86.19 244 ASN B N 1
ATOM 4420 C CA . ASN B 1 244 ? -4.266 -31.266 -30.922 1 86.19 244 ASN B CA 1
ATOM 4421 C C . ASN B 1 244 ? -3.268 -30.594 -31.859 1 86.19 244 ASN B C 1
ATOM 4423 O O . ASN B 1 244 ? -3.65 -29.781 -32.719 1 86.19 244 ASN B O 1
ATOM 4427 N N . ASP B 1 245 ? -2.059 -30.906 -31.719 1 84.81 245 ASP B N 1
ATOM 4428 C CA . ASP B 1 245 ? -1.007 -30.422 -32.625 1 84.81 245 ASP B CA 1
ATOM 4429 C C . ASP B 1 245 ? -0.82 -31.375 -33.812 1 84.81 245 ASP B C 1
ATOM 4431 O O . ASP B 1 245 ? -0.317 -32.5 -33.625 1 84.81 245 ASP B O 1
ATOM 4435 N N . ALA B 1 246 ? -1.19 -30.938 -34.969 1 81.44 246 ALA B N 1
ATOM 4436 C CA . ALA B 1 246 ? -1.171 -31.766 -36.188 1 81.44 246 ALA B CA 1
ATOM 4437 C C . ALA B 1 246 ? 0.253 -32.188 -36.531 1 81.44 246 ALA B C 1
ATOM 4439 O O . ALA B 1 246 ? 0.458 -33.156 -37.25 1 81.44 246 ALA B O 1
ATOM 4440 N N . GLY B 1 247 ? 1.188 -31.5 -36.062 1 87.38 247 GLY B N 1
ATOM 4441 C CA . GLY B 1 247 ? 2.572 -31.781 -36.406 1 87.38 247 GLY B CA 1
ATOM 4442 C C . GLY B 1 247 ? 3.191 -32.906 -35.594 1 87.38 247 GLY B C 1
ATOM 4443 O O . GLY B 1 247 ? 4.305 -33.344 -35.906 1 87.38 247 GLY B O 1
ATOM 4444 N N . LEU B 1 248 ? 2.459 -33.438 -34.625 1 91.5 248 LEU B N 1
ATOM 4445 C CA . LEU B 1 248 ? 3.002 -34.469 -33.75 1 91.5 248 LEU B CA 1
ATOM 4446 C C . LEU B 1 248 ? 2.256 -35.781 -33.969 1 91.5 248 LEU B C 1
ATOM 4448 O O . LEU B 1 248 ? 1.023 -35.812 -33.938 1 91.5 248 LEU B O 1
ATOM 4452 N N . ASN B 1 249 ? 3.008 -36.812 -34.219 1 92.75 249 ASN B N 1
ATOM 4453 C CA . ASN B 1 249 ? 2.348 -38.125 -34.25 1 92.75 249 ASN B CA 1
ATOM 4454 C C . ASN B 1 249 ? 2.326 -38.781 -32.875 1 92.75 249 ASN B C 1
ATOM 4456 O O . ASN B 1 249 ? 2.922 -38.25 -31.938 1 92.75 249 ASN B O 1
ATOM 4460 N N . ILE B 1 250 ? 1.649 -39.875 -32.75 1 94.25 250 ILE B N 1
ATOM 4461 C CA . ILE B 1 250 ? 1.393 -40.5 -31.469 1 94.25 250 ILE B CA 1
ATOM 4462 C C . ILE B 1 250 ? 2.707 -41 -30.859 1 94.25 250 ILE B C 1
ATOM 4464 O O . ILE B 1 250 ? 2.9 -40.906 -29.641 1 94.25 250 ILE B O 1
ATOM 4468 N N . SER B 1 251 ? 3.559 -41.5 -31.734 1 94.81 251 SER B N 1
ATOM 4469 C CA . SER B 1 251 ? 4.855 -41.969 -31.25 1 94.81 251 SER B CA 1
ATOM 4470 C C . SER B 1 251 ? 5.672 -40.844 -30.656 1 94.81 251 SER B C 1
ATOM 4472 O O . SER B 1 251 ? 6.305 -41 -29.609 1 94.81 251 SER B O 1
ATOM 4474 N N . GLU B 1 252 ? 5.672 -39.719 -31.266 1 94.81 252 GLU B N 1
ATOM 4475 C CA . GLU B 1 252 ? 6.391 -38.531 -30.797 1 94.81 252 GLU B CA 1
ATOM 4476 C C . GLU B 1 252 ? 5.82 -38.031 -29.469 1 94.81 252 GLU B C 1
ATOM 4478 O O . GLU B 1 252 ? 6.566 -37.625 -28.578 1 94.81 252 GLU B O 1
ATOM 4483 N N . ILE B 1 253 ? 4.543 -38.094 -29.375 1 95.38 253 ILE B N 1
ATOM 4484 C CA . ILE B 1 253 ? 3.867 -37.656 -28.156 1 95.38 253 ILE B CA 1
ATOM 4485 C C . ILE B 1 253 ? 4.262 -38.562 -27 1 95.38 253 ILE B C 1
ATOM 4487 O O . ILE B 1 253 ? 4.59 -38.094 -25.922 1 95.38 253 ILE B O 1
ATOM 4491 N N . ALA B 1 254 ? 4.242 -39.875 -27.219 1 95.56 254 ALA B N 1
ATOM 4492 C CA . ALA B 1 254 ? 4.652 -40.812 -26.203 1 95.56 254 ALA B CA 1
ATOM 4493 C C . ALA B 1 254 ? 6.074 -40.531 -25.719 1 95.56 254 ALA B C 1
ATOM 4495 O O . ALA B 1 254 ? 6.344 -40.562 -24.516 1 95.56 254 ALA B O 1
ATOM 4496 N N . ASP B 1 255 ? 6.945 -40.219 -26.688 1 94.56 255 ASP B N 1
ATOM 4497 C CA . ASP B 1 255 ? 8.344 -39.938 -26.375 1 94.56 255 ASP B CA 1
ATOM 4498 C C . ASP B 1 255 ? 8.469 -38.656 -25.562 1 94.56 255 ASP B C 1
ATOM 4500 O O . ASP B 1 255 ? 9.219 -38.594 -24.594 1 94.56 255 ASP B O 1
ATOM 4504 N N . ARG B 1 256 ? 7.734 -37.688 -25.953 1 92.06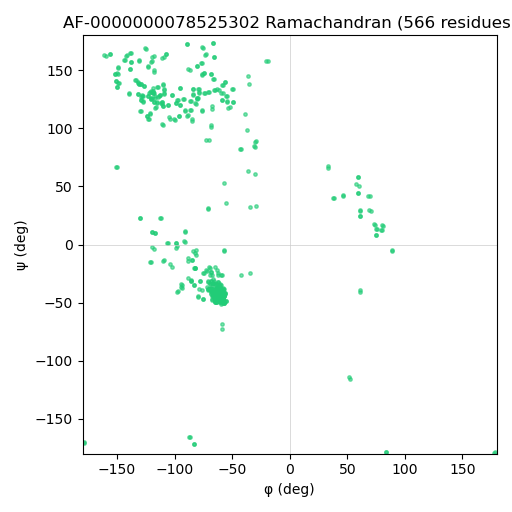 256 ARG B N 1
ATOM 4505 C CA . ARG B 1 256 ? 7.797 -36.375 -25.281 1 92.06 256 ARG B CA 1
ATOM 4506 C C . ARG B 1 256 ? 7.324 -36.5 -23.844 1 92.06 256 ARG B C 1
ATOM 4508 O O . ARG B 1 256 ? 7.832 -35.812 -22.953 1 92.06 256 ARG B O 1
ATOM 4515 N N . LEU B 1 257 ? 6.391 -37.344 -23.625 1 94.62 257 LEU B N 1
ATOM 4516 C CA . LEU B 1 257 ? 5.828 -37.5 -22.297 1 94.62 257 LEU B CA 1
ATOM 4517 C C . LEU B 1 257 ? 6.578 -38.594 -21.516 1 94.62 257 LEU B C 1
ATOM 4519 O O . LEU B 1 257 ? 6.18 -38.938 -20.406 1 94.62 257 LEU B O 1
ATOM 4523 N N . ASN B 1 258 ? 7.586 -39.156 -22.062 1 94.38 258 ASN B N 1
ATOM 4524 C CA . ASN B 1 258 ? 8.539 -40.094 -21.453 1 94.38 258 ASN B CA 1
ATOM 4525 C C . ASN B 1 258 ? 7.891 -41.406 -21.125 1 94.38 258 ASN B C 1
ATOM 4527 O O . ASN B 1 258 ? 8.117 -41.969 -20.047 1 94.38 258 ASN B O 1
ATOM 4531 N N . TYR B 1 259 ? 7.082 -41.844 -22.047 1 94.88 259 TYR B N 1
ATOM 4532 C CA . TYR B 1 259 ? 6.617 -43.25 -21.969 1 94.88 259 TYR B CA 1
ATOM 4533 C C . TYR B 1 259 ? 7.594 -44.188 -22.641 1 94.88 259 TYR B C 1
ATOM 4535 O O . TYR B 1 259 ? 8.25 -43.812 -23.625 1 94.88 259 TYR B O 1
ATOM 4543 N N . SER B 1 260 ? 7.648 -45.406 -22.156 1 92.44 260 SER B N 1
ATOM 4544 C CA . SER B 1 260 ? 8.609 -46.375 -22.656 1 92.44 260 SER B CA 1
ATOM 4545 C C . SER B 1 260 ? 8.227 -46.875 -24.062 1 92.44 260 SER B C 1
ATOM 4547 O O . SER B 1 260 ? 9.078 -47.375 -24.797 1 92.44 260 SER B O 1
ATOM 4549 N N . SER B 1 261 ? 6.902 -46.719 -24.391 1 94.5 261 SER B N 1
ATOM 4550 C CA . SER B 1 261 ? 6.434 -47.156 -25.703 1 94.5 261 SER B CA 1
ATOM 4551 C C . SER B 1 261 ? 5.102 -46.5 -26.047 1 94.5 261 SER B C 1
ATOM 4553 O O . SER B 1 261 ? 4.414 -45.969 -25.172 1 94.5 261 SER B O 1
ATOM 4555 N N . VAL B 1 262 ? 4.809 -46.562 -27.297 1 95.25 262 VAL B N 1
ATOM 4556 C CA . VAL B 1 262 ? 3.537 -46.031 -27.797 1 95.25 262 VAL B CA 1
ATOM 4557 C C . VAL B 1 262 ? 2.383 -46.812 -27.172 1 95.25 262 VAL B C 1
ATOM 4559 O O . VAL B 1 262 ? 1.331 -46.25 -26.875 1 95.25 262 VAL B O 1
ATOM 4562 N N . GLN B 1 263 ? 2.664 -48.094 -26.969 1 95.5 263 GLN B N 1
ATOM 4563 C CA . GLN B 1 263 ? 1.633 -48.969 -26.391 1 95.5 263 GLN B CA 1
ATOM 4564 C C . GLN B 1 263 ? 1.319 -48.531 -24.953 1 95.5 263 GLN B C 1
ATOM 4566 O O . GLN B 1 263 ? 0.153 -48.5 -24.562 1 95.5 263 GLN B O 1
ATOM 4571 N N . HIS B 1 264 ? 2.348 -48.25 -24.219 1 95.5 264 HIS B N 1
ATOM 4572 C CA . HIS B 1 264 ? 2.158 -47.844 -22.844 1 95.5 264 HIS B CA 1
ATOM 4573 C C . HIS B 1 264 ? 1.411 -46.5 -22.766 1 95.5 264 HIS B C 1
ATOM 4575 O O . HIS B 1 264 ? 0.534 -46.344 -21.906 1 95.5 264 HIS B O 1
ATOM 4581 N N . PHE B 1 265 ? 1.773 -45.656 -23.641 1 96.44 265 PHE B N 1
ATOM 4582 C CA . PHE B 1 265 ? 1.092 -44.375 -23.703 1 96.44 265 PHE B CA 1
ATOM 4583 C C . PHE B 1 265 ? -0.376 -44.562 -24.078 1 96.44 265 PHE B C 1
ATOM 4585 O O . PHE B 1 265 ? -1.259 -44 -23.422 1 96.44 265 PHE B O 1
ATOM 4592 N N . SER B 1 266 ? -0.614 -45.312 -25.109 1 95.5 266 SER B N 1
ATOM 4593 C CA . SER B 1 266 ? -1.971 -45.531 -25.594 1 95.5 266 SER B CA 1
ATOM 4594 C C . SER B 1 266 ? -2.859 -46.125 -24.516 1 95.5 266 SER B C 1
ATOM 4596 O O . SER B 1 266 ? -4.02 -45.75 -24.375 1 95.5 266 SER B O 1
ATOM 4598 N N . TYR B 1 267 ? -2.293 -47 -23.797 1 95.56 267 TYR B N 1
ATOM 4599 C CA . TYR B 1 267 ? -3.029 -47.625 -22.703 1 95.56 267 TYR B CA 1
ATOM 4600 C C . TYR B 1 267 ? -3.359 -46.625 -21.609 1 95.56 267 TYR B C 1
ATOM 4602 O O . TYR B 1 267 ? -4.496 -46.562 -21.141 1 95.56 267 TYR B O 1
ATOM 4610 N N . ALA B 1 268 ? -2.412 -45.875 -21.234 1 94.75 268 ALA B N 1
ATOM 4611 C CA . ALA B 1 268 ? -2.596 -44.906 -20.172 1 94.75 268 ALA B CA 1
ATOM 4612 C C . ALA B 1 268 ? -3.643 -43.875 -20.562 1 94.75 268 ALA B C 1
ATOM 4614 O O . ALA B 1 268 ? -4.488 -43.469 -19.75 1 94.75 268 ALA B O 1
ATOM 4615 N N . PHE B 1 269 ? -3.545 -43.406 -21.797 1 96.5 269 PHE B N 1
ATOM 4616 C CA . PHE B 1 269 ? -4.484 -42.406 -22.281 1 96.5 269 PHE B CA 1
ATOM 4617 C C . PHE B 1 269 ? -5.91 -42.938 -22.266 1 96.5 269 PHE B C 1
ATOM 4619 O O . PHE B 1 269 ? -6.828 -42.281 -21.797 1 96.5 269 PHE B O 1
ATOM 4626 N N . LYS B 1 270 ? -6.027 -44.125 -22.688 1 95.88 270 LYS B N 1
ATOM 4627 C CA . LYS B 1 270 ? -7.348 -44.75 -22.734 1 95.88 270 LYS B CA 1
ATOM 4628 C C . LYS B 1 270 ? -7.887 -45 -21.312 1 95.88 270 LYS B C 1
ATOM 4630 O O . LYS B 1 270 ? -9.07 -44.781 -21.062 1 95.88 270 LYS B O 1
ATOM 4635 N N . GLN B 1 271 ? -7.07 -45.438 -20.469 1 95.19 271 GLN B N 1
ATOM 4636 C CA . GLN B 1 271 ? -7.477 -45.656 -19.094 1 95.19 271 GLN B CA 1
ATOM 4637 C C . GLN B 1 271 ? -7.914 -44.375 -18.422 1 95.19 271 GLN B C 1
ATOM 4639 O O . GLN B 1 271 ? -8.875 -44.375 -17.641 1 95.19 271 GLN B O 1
ATOM 4644 N N . TYR B 1 272 ? -7.199 -43.312 -18.766 1 93.44 272 TYR B N 1
ATOM 4645 C CA . TYR B 1 272 ? -7.453 -42.031 -18.094 1 93.44 272 TYR B CA 1
ATOM 4646 C C . TYR B 1 272 ? -8.68 -41.344 -18.688 1 93.44 272 TYR B C 1
ATOM 4648 O O . TYR B 1 272 ? -9.539 -40.844 -17.953 1 93.44 272 TYR B O 1
ATOM 4656 N N . TYR B 1 273 ? -8.867 -41.281 -20.047 1 93.31 273 TYR B N 1
ATOM 4657 C CA . TYR B 1 273 ? -9.914 -40.5 -20.688 1 93.31 273 TYR B CA 1
ATOM 4658 C C . TYR B 1 273 ? -11.047 -41.406 -21.172 1 93.31 273 TYR B C 1
ATOM 4660 O O . TYR B 1 273 ? -12.125 -40.906 -21.531 1 93.31 273 TYR B O 1
ATOM 4668 N N . GLY B 1 274 ? -10.812 -42.688 -21.266 1 93.81 274 GLY B N 1
ATOM 4669 C CA . GLY B 1 274 ? -11.844 -43.625 -21.672 1 93.81 274 GLY B CA 1
ATOM 4670 C C . GLY B 1 274 ? -11.914 -43.812 -23.172 1 93.81 274 GLY B C 1
ATOM 4671 O O . GLY B 1 274 ? -12.68 -44.656 -23.656 1 93.81 274 GLY B O 1
ATOM 4672 N N . ILE B 1 275 ? -11.164 -43.062 -23.891 1 93.69 275 ILE B N 1
ATOM 4673 C CA . ILE B 1 275 ? -11.102 -43.188 -25.344 1 93.69 275 ILE B CA 1
ATOM 4674 C C . ILE B 1 275 ? -9.641 -43.25 -25.797 1 93.69 275 ILE B C 1
ATOM 4676 O O . ILE B 1 275 ? -8.742 -42.844 -25.062 1 93.69 275 ILE B O 1
ATOM 4680 N N . SER B 1 276 ? -9.445 -43.781 -26.938 1 94.31 276 SER B N 1
ATOM 4681 C CA . SER B 1 276 ? -8.07 -43.906 -27.422 1 94.31 276 SER B CA 1
ATOM 4682 C C . SER B 1 276 ? -7.539 -42.562 -27.906 1 94.31 276 SER B C 1
ATOM 4684 O O . SER B 1 276 ? -8.312 -41.688 -28.297 1 94.31 276 SER B O 1
ATOM 4686 N N . ALA B 1 277 ? -6.207 -42.469 -27.891 1 93.94 277 ALA B N 1
ATOM 4687 C CA . ALA B 1 277 ? -5.551 -41.25 -28.375 1 93.94 277 ALA B CA 1
ATOM 4688 C C . ALA B 1 277 ? -5.918 -40.969 -29.828 1 93.94 277 ALA B C 1
ATOM 4690 O O . ALA B 1 277 ? -6.152 -39.812 -30.219 1 93.94 277 ALA B O 1
ATOM 4691 N N . SER B 1 278 ? -6.004 -42 -30.625 1 92 278 SER B N 1
ATOM 4692 C CA . SER B 1 278 ? -6.324 -41.875 -32.031 1 92 278 SER B CA 1
ATOM 4693 C C . SER B 1 278 ? -7.746 -41.344 -32.25 1 92 278 SER B C 1
ATOM 4695 O O . SER B 1 278 ? -7.988 -40.5 -33.125 1 92 278 SER B O 1
ATOM 4697 N N . ILE B 1 279 ? -8.625 -41.875 -31.516 1 92.5 279 ILE B N 1
ATOM 4698 C CA . ILE B 1 279 ? -10.016 -41.469 -31.609 1 92.5 279 ILE B CA 1
ATOM 4699 C C . ILE B 1 279 ? -10.141 -40 -31.141 1 92.5 279 ILE B C 1
ATOM 4701 O O . ILE B 1 279 ? -10.844 -39.219 -31.766 1 92.5 279 ILE B O 1
ATOM 4705 N N . TYR B 1 280 ? -9.453 -39.719 -30.047 1 92.56 280 TYR B N 1
ATOM 4706 C CA . TYR B 1 280 ? -9.492 -38.344 -29.547 1 92.56 280 TYR B CA 1
ATOM 4707 C C . TYR B 1 280 ? -9.016 -37.344 -30.609 1 92.56 280 TYR B C 1
ATOM 4709 O O . TYR B 1 280 ? -9.633 -36.312 -30.812 1 92.56 280 TYR B O 1
ATOM 4717 N N . ARG B 1 281 ? -7.898 -37.625 -31.203 1 90 281 ARG B N 1
ATOM 4718 C CA . ARG B 1 281 ? -7.328 -36.75 -32.219 1 90 281 ARG B CA 1
ATOM 4719 C C . ARG B 1 281 ? -8.305 -36.562 -33.375 1 90 281 ARG B C 1
ATOM 4721 O O . ARG B 1 281 ? -8.43 -35.469 -33.906 1 90 281 ARG B O 1
ATOM 4728 N N . LYS B 1 282 ? -9.016 -37.562 -33.75 1 87.75 282 LYS B N 1
ATOM 4729 C CA . LYS B 1 282 ? -9.961 -37.5 -34.875 1 87.75 282 LYS B CA 1
ATOM 4730 C C . LYS B 1 282 ? -11.172 -36.656 -34.5 1 87.75 282 LYS B C 1
ATOM 4732 O O . LYS B 1 282 ? -11.734 -35.969 -35.375 1 87.75 282 LYS B O 1
ATOM 4737 N N . THR B 1 283 ? -11.547 -36.656 -33.25 1 83.44 283 THR B N 1
ATOM 4738 C CA . THR B 1 283 ? -12.75 -35.969 -32.844 1 83.44 283 THR B CA 1
ATOM 4739 C C . THR B 1 283 ? -12.438 -34.5 -32.5 1 83.44 283 THR B C 1
ATOM 4741 O O . THR B 1 283 ? -13.328 -33.656 -32.562 1 83.44 283 THR B O 1
ATOM 4744 N N . SER B 1 284 ? -11.266 -34.25 -32.062 1 72.38 284 SER B N 1
ATOM 4745 C CA . SER B 1 284 ? -10.898 -32.906 -31.656 1 72.38 284 SER B CA 1
ATOM 4746 C C . SER B 1 284 ? -10.492 -32.031 -32.844 1 72.38 284 SER B C 1
ATOM 4748 O O . SER B 1 284 ? -10.508 -30.812 -32.75 1 72.38 284 SER B O 1
ATOM 4750 N N . GLN B 1 285 ? -10.117 -32.594 -34 1 60.16 285 GLN B N 1
ATOM 4751 C CA . GLN B 1 285 ? -9.852 -31.844 -35.219 1 60.16 285 GLN B CA 1
ATOM 4752 C C . GLN B 1 285 ? -11.148 -31.484 -35.938 1 60.16 285 GLN B C 1
ATOM 4754 O O . GLN B 1 285 ? -12.086 -32.281 -35.969 1 60.16 285 GLN B O 1
#

Nearest PDB structures (foldseek):
  6nwj-assembly1_B  TM=7.078E-01  e=1.214E-08  Clostridium perfringens str. 13
  3w6v-assembly1_A  TM=8.930E-01  e=6.392E-05  Streptomyces griseus
  1xja-assembly3_E-2  TM=6.148E-01  e=6.149E-07  Escherichia coli
  2arc-assembly1_A  TM=6.111E-01  e=5.025E-06  Escherichia coli
  1rc6-assembly1_A  TM=5.280E-01  e=4.587E-05  Escherichia coli

Foldseek 3Di:
DKDKDACPQQWADFLQKIKGWGMKMKDFDQAKFDKDFAAAQKKKKKAWQWAWWWKDWPNDIDIDHHQKIKMAAGPTIMMIGADNVTGTIIIMIMIHMDHPPDDDRDCQTLVNLLSPDRMDIDGQPQCLPVLSVLLVVLVVPVPPCSSVSNRVSVVVNSNSVSCSVVVNDDRPDPPPVPPCPLCLVVLVVCCLQPVLLPDDLVVSCVSSVHDSVVSQVVCCVPVVDGPVRSSLVSLLVVLLVVLLPPVDDLQRSCVVSNHPGSVRVQVSNCVVVVDGSVVSSVVND/DKDKDACPQFWADFLQKIKGWGMKMKDFDQAKFDKDFAAAQKKKKKAWQWAWWWKDWPNDIDIDHHQKIKMAAGPTIMMIGADNVTGTIIIMIMIHMDHPPDDDRDCQTLVNLLSPDRIDIDGQPQCLPVLSVLLVVLVVPVPPCSSVSNRVSVVVNSNSVSCSVVVNDDRPDPPPVPPCPQVLVVLVVCCLQPVLLPDDLVVSCVVSVHDSVVSQVVCCVPVVDGPVRSSLVSLLVVLLVVLLPPVDDLQRSCVVSNHPGSVRVQVSNCVVVVDGSVVSSVVVD

Secondary structure (DSSP, 8-state):
-EEEEEEEEEEEEETTEEEEEEEEEEEE-SSPEEEE-B-TTEEEEEEEEE-BEEEEETTEEEEE-TTEEEEE-BT--EEEEE-TTSB-EEEEEEEEEEE-SSS---TTSHHHHHHT--EEEEE--S-HHHHHHHHHHHHHH-BTTHHHHHHHHHHHHHHHHHHHHHTSPBP-------S----HHHHHHHHHHH-TTT--HHHHHHHHT--HHHHHHHHHHHHSS-HHHHHHHHHHHHHHHHHT-TT--HHHHHHHTT-S-HHHHHHHHHHHHSS-HHHHHHHH-/-EEEEEEEEEEEEETTEEEEEEEEEEEE-SSPEEEE-B-TTEEEEEEEEE-BEEEEETTEEEEE-TTEEEEE-BT--EEEEE-TTSB-EEEEEEEEEEE-S-S---TTSHHHHHHT--EEEEE--S-HHHHHHHHHHHHHH-BTTHHHHHHHHHHHHHHHHHHHHHTSPBP-------S---THHHHHHHHHHH-TTT--HHHHHHHHT--HHHHHHHHHHHHSS-HHHHHHHHHHHHHHHHHT-TT--HHHHHHHTT-S-HHHHHHHHHHHHSS-HHHHHHHH-

Radius of gyration: 31.31 Å; Cα contacts (8 Å, |Δi|>4): 1051; chains: 2; bounding box: 42×100×72 Å